Protein AF-A0A8H7REJ9-F1 (afdb_monomer_lite)

Foldseek 3Di:
DDQPLVVLCVLLVPPDDDPDPVVNLVSCVVCVVVLLVRLVVLLVVLVVDQALVSLCVVPVSLLVSLLSLLQRLNQLVDVSSLVSSLSSLCSNLVPDLPDDDDDDPPDPPSPSVVSSLVSPLNNVVSPVPDDCLVVLLVVLVVLVVVCVVCLPPDALVNLQVVLVSLVVVLVRPSSLVVNLSSLCSLLVPDDLPPDPCPVDQSHDPVSLVQCPDDDPDPRGNVVSVLVHDLVSVLSVCSSDVVSLVVVLVVVLCVQVVDLDDDDLVVLLVVCLPPSVLVSLLVPLVSLLVSLLVLLVCCVVVVAPSSLSVSLSSCVSNVHPLLVQLVVQVVPDDLVADVLVSSVVSLVCQLPVDDDPVCSVSSLSSSLSSLSSPLLSLLSLLLVLQVQLADPPDDCDPSNLSSLLSNLCNLDSDPDPVSVVSSVVSVCCSNVPSPVPPCVVVVVVVSVPHDLSNNLSNVLSNVCVPPPDDSVVSSVVSSCVSSDPPPDD

pLDDT: mean 70.86, std 16.22, range [29.17, 95.06]

Radius of gyration: 34.3 Å; chains: 1; bounding box: 78×42×104 Å

Organism: NCBI:txid64648

Structure (mmCIF, N/CA/C/O backbone):
data_AF-A0A8H7REJ9-F1
#
_entry.id   AF-A0A8H7REJ9-F1
#
loop_
_atom_site.group_PDB
_atom_site.id
_atom_site.type_symbol
_atom_site.label_atom_id
_atom_site.label_alt_id
_atom_site.label_comp_id
_atom_site.label_asym_id
_atom_site.label_entity_id
_atom_site.label_seq_id
_atom_site.pdbx_PDB_ins_code
_atom_site.Cartn_x
_atom_site.Cartn_y
_atom_site.Cartn_z
_atom_site.occupancy
_atom_site.B_iso_or_equiv
_atom_site.auth_seq_id
_atom_site.auth_comp_id
_atom_site.auth_asym_id
_atom_site.auth_atom_id
_atom_site.pdbx_PDB_model_num
ATOM 1 N N . MET A 1 1 ? -25.704 -3.191 58.726 1.00 50.47 1 MET A N 1
ATOM 2 C CA . MET A 1 1 ? -26.995 -2.745 58.157 1.00 50.47 1 MET A CA 1
ATOM 3 C C . MET A 1 1 ? -27.497 -3.887 57.279 1.00 50.47 1 MET A C 1
ATOM 5 O O . MET A 1 1 ? -26.659 -4.518 56.654 1.00 50.47 1 MET A O 1
ATOM 9 N N . PHE A 1 2 ? -28.778 -4.270 57.315 1.00 66.88 2 PHE A N 1
ATOM 10 C CA . PHE A 1 2 ? -29.255 -5.445 56.562 1.00 66.88 2 PHE A CA 1
ATOM 11 C C . PHE A 1 2 ? -29.736 -5.016 55.170 1.00 66.88 2 PHE A C 1
ATOM 13 O O . PHE A 1 2 ? -30.741 -4.318 55.063 1.00 66.88 2 PHE A O 1
ATOM 20 N N . LEU A 1 3 ? -29.017 -5.425 54.120 1.00 80.00 3 LEU A N 1
ATOM 21 C CA . LEU A 1 3 ? -29.457 -5.256 52.732 1.00 80.00 3 LEU A CA 1
ATOM 22 C C . LEU A 1 3 ? -30.718 -6.105 52.493 1.00 80.00 3 LEU A C 1
ATOM 24 O O . LEU A 1 3 ? -30.745 -7.294 52.814 1.00 80.00 3 LEU A O 1
ATOM 28 N N . GLN A 1 4 ? -31.766 -5.492 51.941 1.00 85.00 4 GLN A N 1
ATOM 29 C CA . GLN A 1 4 ? -33.064 -6.130 51.679 1.00 85.00 4 GLN A CA 1
ATOM 30 C C . GLN A 1 4 ? -33.037 -6.932 50.365 1.00 85.00 4 GLN A C 1
ATOM 32 O O . GLN A 1 4 ? -33.650 -6.552 49.370 1.00 85.00 4 GLN A O 1
ATOM 37 N N . TRP A 1 5 ? -32.274 -8.028 50.353 1.00 84.50 5 TRP A N 1
ATOM 38 C CA . TRP A 1 5 ? -32.040 -8.858 49.163 1.00 84.50 5 TRP A CA 1
ATOM 39 C C . TRP A 1 5 ? -33.323 -9.426 48.550 1.00 84.50 5 TRP A C 1
ATOM 41 O O . TRP A 1 5 ? -33.479 -9.362 47.334 1.00 84.50 5 TRP A O 1
ATOM 51 N N . ASP A 1 6 ? -34.247 -9.906 49.384 1.00 83.31 6 ASP A N 1
ATOM 52 C CA . ASP A 1 6 ? -35.500 -10.533 48.939 1.00 83.31 6 ASP A CA 1
ATOM 53 C C . ASP A 1 6 ? -36.391 -9.539 48.177 1.00 83.31 6 ASP A C 1
ATOM 55 O O . ASP A 1 6 ? -36.975 -9.872 47.149 1.00 83.31 6 ASP A O 1
ATOM 59 N N . GLN A 1 7 ? -36.426 -8.283 48.635 1.00 83.00 7 GLN A N 1
ATOM 60 C CA . GLN A 1 7 ? -37.173 -7.211 47.978 1.00 83.00 7 GLN A CA 1
ATOM 61 C C . GLN A 1 7 ? -36.552 -6.847 46.622 1.00 83.00 7 GLN A C 1
ATOM 63 O O . GLN A 1 7 ? -37.274 -6.609 45.655 1.00 83.00 7 GLN A O 1
ATOM 68 N N . LEU A 1 8 ? -35.215 -6.833 46.516 1.00 84.12 8 LEU A N 1
ATOM 69 C CA . LEU A 1 8 ? -34.548 -6.632 45.229 1.00 84.12 8 LEU A CA 1
ATOM 70 C C . LEU A 1 8 ? -34.832 -7.796 44.268 1.00 84.12 8 LEU A C 1
ATOM 72 O O . LEU A 1 8 ? -35.087 -7.557 43.089 1.00 84.12 8 LEU A O 1
ATOM 76 N N . GLU A 1 9 ? -34.782 -9.039 44.746 1.00 84.06 9 GLU A N 1
ATOM 77 C CA . GLU A 1 9 ? -35.074 -10.216 43.926 1.00 84.06 9 GLU A CA 1
ATOM 78 C C . GLU A 1 9 ? -36.504 -10.172 43.376 1.00 84.06 9 GLU A C 1
ATOM 80 O O . GLU A 1 9 ? -36.688 -10.326 42.169 1.00 84.06 9 GLU A O 1
ATOM 85 N N . GLU A 1 10 ? -37.490 -9.847 44.217 1.00 82.56 10 GLU A N 1
ATOM 86 C CA . GLU A 1 10 ? -38.897 -9.699 43.825 1.00 82.56 10 GLU A CA 1
ATOM 87 C C . GLU A 1 10 ? -39.094 -8.621 42.745 1.00 82.56 10 GLU A C 1
ATOM 89 O O . GLU A 1 10 ? -39.810 -8.835 41.765 1.00 82.56 10 GLU A O 1
ATOM 94 N N . ILE A 1 11 ? -38.400 -7.483 42.863 1.00 82.00 11 ILE A N 1
ATOM 95 C CA . ILE A 1 11 ? -38.447 -6.411 41.856 1.00 82.00 11 ILE A CA 1
ATOM 96 C C . ILE A 1 11 ? -37.805 -6.851 40.527 1.00 82.00 11 ILE A C 1
ATOM 98 O O . ILE A 1 11 ? -38.247 -6.423 39.457 1.00 82.00 11 ILE A O 1
ATOM 102 N N . LEU A 1 12 ? -36.768 -7.695 40.578 1.00 78.56 12 LEU A N 1
ATOM 103 C CA . LEU A 1 12 ? -35.987 -8.138 39.417 1.00 78.56 12 LEU A CA 1
ATOM 104 C C . LEU A 1 12 ? -36.498 -9.435 38.758 1.00 78.56 12 LEU A C 1
ATOM 106 O O . LEU A 1 12 ? -36.021 -9.770 37.665 1.00 78.56 12 LEU A O 1
ATOM 110 N N . GLU A 1 13 ? -37.428 -10.178 39.372 1.00 75.38 13 GLU A N 1
ATOM 111 C CA . GLU A 1 13 ? -37.973 -11.439 38.845 1.00 75.38 13 GLU A CA 1
ATOM 112 C C . GLU A 1 13 ? -38.765 -11.225 37.533 1.00 75.38 13 GLU A C 1
ATOM 114 O O . GLU A 1 13 ? -39.987 -11.127 37.468 1.00 75.38 13 GLU A O 1
ATOM 119 N N . PHE A 1 14 ? -38.031 -11.235 36.422 1.00 56.75 14 PHE A N 1
ATOM 120 C CA . PHE A 1 14 ? -38.526 -10.986 35.067 1.00 56.75 14 PHE A CA 1
ATOM 121 C C . PHE A 1 14 ? -39.396 -12.120 34.477 1.00 56.75 14 PHE A C 1
ATOM 123 O O . PHE A 1 14 ? -40.090 -11.910 33.484 1.00 56.75 14 PHE A O 1
ATOM 130 N N . ARG A 1 15 ? -39.341 -13.350 35.019 1.00 53.34 15 ARG A N 1
ATOM 131 C CA . ARG A 1 15 ? -39.817 -14.558 34.300 1.00 53.34 15 ARG A CA 1
ATOM 132 C C . ARG A 1 15 ? -41.037 -15.278 34.866 1.00 53.34 15 ARG A C 1
ATOM 134 O O . ARG A 1 15 ? -41.556 -16.138 34.159 1.00 53.34 15 ARG A O 1
ATOM 141 N N . LYS A 1 16 ? -41.498 -14.992 36.087 1.00 47.56 16 LYS A N 1
ATOM 142 C CA . LYS A 1 16 ? -42.556 -15.819 36.698 1.00 47.56 16 LYS A CA 1
ATOM 143 C C . LYS A 1 16 ? -43.979 -15.276 36.552 1.00 47.56 16 LYS A C 1
ATOM 145 O O . LYS A 1 16 ? -44.879 -16.104 36.447 1.00 47.56 16 LYS A O 1
ATOM 150 N N . HIS A 1 17 ? -44.214 -13.956 36.481 1.00 46.91 17 HIS A N 1
ATOM 151 C CA . HIS A 1 17 ? -45.586 -13.459 36.715 1.00 46.91 17 HIS A CA 1
ATOM 152 C C . HIS A 1 17 ? -46.176 -12.363 35.813 1.00 46.91 17 HIS A C 1
ATOM 154 O O . HIS A 1 17 ? -47.367 -12.094 35.957 1.00 46.91 17 HIS A O 1
ATOM 160 N N . HIS A 1 18 ? -45.476 -11.786 34.828 1.00 50.56 18 HIS A N 1
ATOM 161 C CA . HIS A 1 18 ? -46.069 -10.678 34.058 1.00 50.56 18 HIS A CA 1
ATOM 162 C C . HIS A 1 18 ? -45.839 -10.784 32.545 1.00 50.56 18 HIS A C 1
ATOM 164 O O . HIS A 1 18 ? -44.763 -10.474 32.051 1.00 50.56 18 HIS A O 1
ATOM 170 N N . ASN A 1 19 ? -46.891 -11.148 31.801 1.00 54.06 19 ASN A N 1
ATOM 171 C CA . ASN A 1 19 ? -46.967 -11.002 30.336 1.00 54.06 19 ASN A CA 1
ATOM 172 C C . ASN A 1 19 ? -47.171 -9.535 29.889 1.00 54.06 19 ASN A C 1
ATOM 174 O O . ASN A 1 19 ? -47.271 -9.269 28.692 1.00 54.06 19 ASN A O 1
ATOM 178 N N . ASP A 1 20 ? -47.243 -8.586 30.829 1.00 65.31 20 ASP A N 1
ATOM 179 C CA . ASP A 1 20 ? -47.502 -7.172 30.561 1.00 65.31 20 ASP A CA 1
ATOM 180 C C . ASP A 1 20 ? -46.250 -6.310 30.799 1.00 65.31 20 ASP A C 1
ATOM 182 O O . ASP A 1 20 ? -45.787 -6.128 31.927 1.00 65.31 20 ASP A O 1
ATOM 186 N N . LYS A 1 21 ? -45.720 -5.751 29.706 1.00 63.28 21 LYS A N 1
ATOM 187 C CA . LYS A 1 21 ? -44.551 -4.860 29.687 1.00 63.28 21 LYS A CA 1
ATOM 188 C C . LYS A 1 21 ? -44.785 -3.553 30.459 1.00 63.28 21 LYS A C 1
ATOM 190 O O . LYS A 1 21 ? -43.834 -2.997 31.005 1.00 63.28 21 LYS A O 1
ATOM 195 N N . HIS A 1 22 ? -46.024 -3.058 30.523 1.00 62.38 22 HIS A N 1
ATOM 196 C CA . HIS A 1 22 ? -46.348 -1.812 31.225 1.00 62.38 22 HIS A CA 1
ATOM 197 C C . HIS A 1 22 ? -46.353 -1.995 32.742 1.00 62.38 22 HIS A C 1
ATOM 199 O O . HIS A 1 22 ? -45.842 -1.139 33.462 1.00 62.38 22 HIS A O 1
ATOM 205 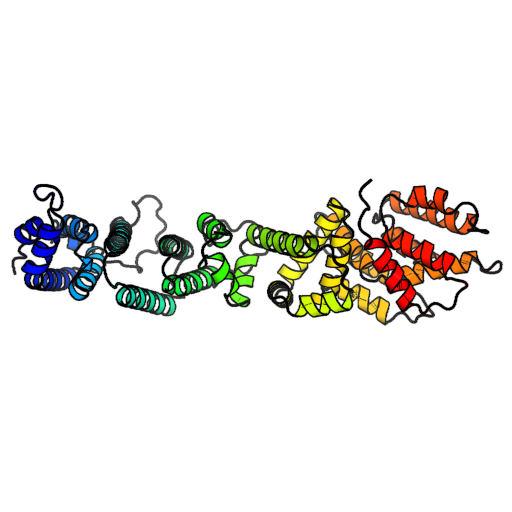N N . ALA A 1 23 ? -46.854 -3.132 33.228 1.00 65.69 23 ALA A N 1
ATOM 206 C CA . ALA A 1 23 ? -46.797 -3.479 34.645 1.00 65.69 23 ALA A CA 1
ATOM 207 C C . ALA A 1 23 ? -45.344 -3.595 35.146 1.00 65.69 23 ALA A C 1
ATOM 209 O O . ALA A 1 23 ? -45.033 -3.138 36.241 1.00 65.69 23 ALA A O 1
ATOM 210 N N . GLN A 1 24 ? -44.437 -4.125 34.319 1.00 67.38 24 GLN A N 1
ATOM 211 C CA . GLN A 1 24 ? -43.015 -4.269 34.656 1.00 67.38 24 GLN A CA 1
ATOM 212 C C . GLN A 1 24 ? -42.278 -2.927 34.732 1.00 67.38 24 GLN A C 1
ATOM 214 O O . GLN A 1 24 ? -41.516 -2.692 35.669 1.00 67.38 24 GLN 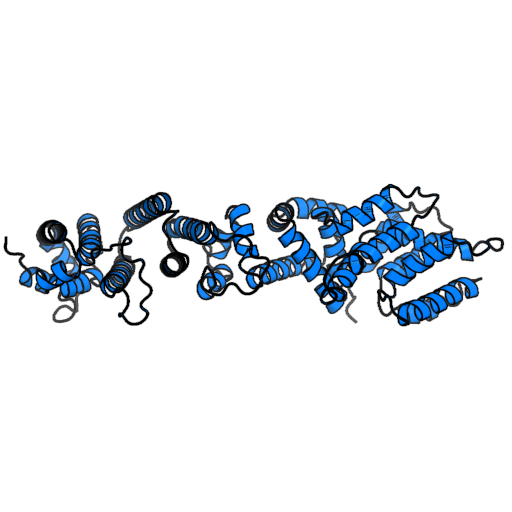A O 1
ATOM 219 N N . LEU A 1 25 ? -42.516 -2.026 33.773 1.00 68.88 25 LEU A N 1
ATOM 220 C CA . LEU A 1 25 ? -41.967 -0.671 33.838 1.00 68.88 25 LEU A CA 1
ATOM 221 C C . LEU A 1 25 ? -42.515 0.079 35.060 1.00 68.88 25 LEU A C 1
ATOM 223 O O . LEU A 1 25 ? -41.743 0.704 35.782 1.00 68.88 25 LEU A O 1
ATOM 227 N N . ASN A 1 26 ? -43.820 -0.035 35.329 1.00 72.25 26 ASN A N 1
ATOM 228 C CA . ASN A 1 26 ? -44.441 0.572 36.505 1.00 72.25 26 ASN A CA 1
ATOM 229 C C . ASN A 1 26 ? -43.852 0.027 37.810 1.00 72.25 26 ASN A C 1
ATOM 231 O O . ASN A 1 26 ? -43.632 0.812 38.725 1.00 72.25 26 ASN A O 1
ATOM 235 N N . ASN A 1 27 ? -43.528 -1.267 37.882 1.00 79.19 27 ASN A N 1
ATOM 236 C CA . ASN A 1 27 ? -42.881 -1.858 39.053 1.00 79.19 27 ASN A CA 1
ATOM 237 C C . ASN A 1 27 ? -41.490 -1.249 39.313 1.00 79.19 27 ASN A C 1
ATOM 239 O O . ASN A 1 27 ? -41.174 -0.889 40.443 1.00 79.19 27 ASN A O 1
ATOM 243 N N . ILE A 1 28 ? -40.675 -1.060 38.268 1.00 80.50 28 ILE A N 1
ATOM 244 C CA . ILE A 1 28 ? -39.361 -0.402 38.399 1.00 80.50 28 ILE A CA 1
ATOM 245 C C . ILE A 1 28 ? -39.508 1.070 38.795 1.00 80.50 28 ILE A C 1
ATOM 247 O O . ILE A 1 28 ? -38.779 1.547 39.661 1.00 80.50 28 ILE A O 1
ATOM 251 N N . VAL A 1 29 ? -40.460 1.790 38.196 1.00 76.25 29 VAL A N 1
ATOM 252 C CA . VAL A 1 29 ? -40.701 3.210 38.499 1.00 76.25 29 VAL A CA 1
ATOM 253 C C . VAL A 1 29 ? -41.215 3.402 39.929 1.00 76.25 29 VAL A C 1
ATOM 255 O O . VAL A 1 29 ? -40.775 4.322 40.610 1.00 76.25 29 VAL A O 1
ATOM 258 N N . GLN A 1 30 ? -42.103 2.530 40.412 1.00 82.12 30 GLN A N 1
ATOM 259 C CA . GLN A 1 30 ? -42.633 2.590 41.780 1.00 82.12 30 GLN A CA 1
ATOM 260 C C . GLN A 1 30 ? -41.580 2.261 42.844 1.00 82.12 30 GLN A C 1
ATOM 262 O O . GLN A 1 30 ? -41.699 2.723 43.974 1.00 82.12 30 GLN A O 1
ATOM 267 N N . ASN A 1 31 ? -40.542 1.504 42.482 1.00 85.00 31 ASN A N 1
ATOM 268 C CA . ASN A 1 31 ? -39.466 1.106 43.388 1.00 85.00 31 ASN A CA 1
ATOM 269 C C . ASN A 1 31 ? -38.153 1.869 43.142 1.00 85.00 31 ASN A C 1
ATOM 271 O O . ASN A 1 31 ? -37.095 1.428 43.590 1.00 85.00 31 ASN A O 1
ATOM 275 N N . ILE A 1 32 ? -38.191 3.005 42.439 1.00 81.75 32 ILE A N 1
ATOM 276 C CA . ILE A 1 32 ? -36.983 3.735 42.033 1.00 81.75 32 ILE A CA 1
ATOM 277 C C . ILE A 1 32 ? -36.140 4.187 43.239 1.00 81.75 32 ILE A C 1
ATOM 279 O O . ILE A 1 32 ? -34.936 3.939 43.262 1.00 81.75 32 ILE A O 1
ATOM 283 N N . ASP A 1 33 ? -36.784 4.733 44.275 1.00 83.62 33 ASP A N 1
ATOM 284 C CA . ASP A 1 33 ? -36.121 5.221 45.492 1.00 83.62 33 ASP A CA 1
ATOM 285 C C . ASP A 1 33 ? -35.487 4.069 46.283 1.00 83.62 33 ASP A C 1
ATOM 287 O O . ASP A 1 33 ? -34.383 4.188 46.820 1.00 83.62 33 ASP A O 1
ATOM 291 N N . PHE A 1 34 ? -36.172 2.920 46.315 1.00 89.06 34 PHE A N 1
ATOM 292 C CA . PHE A 1 34 ? -35.644 1.703 46.921 1.00 89.06 34 PHE A CA 1
ATOM 293 C C . PHE A 1 34 ? -34.409 1.209 46.165 1.00 89.06 34 PHE A C 1
ATOM 295 O O . PHE A 1 34 ? -33.380 0.962 46.788 1.00 89.06 34 PHE A O 1
ATOM 302 N N . LEU A 1 35 ? -34.482 1.096 44.834 1.00 84.69 35 LEU A N 1
ATOM 303 C CA . LEU A 1 35 ? -33.367 0.631 44.006 1.00 84.69 35 LEU A CA 1
ATOM 304 C C . LEU A 1 35 ? -32.147 1.547 44.155 1.00 84.69 35 LEU A C 1
ATOM 306 O O . LEU A 1 35 ? -31.028 1.063 44.311 1.00 84.69 35 LEU A O 1
ATOM 310 N N . GLU A 1 36 ? -32.349 2.863 44.150 1.00 84.00 36 GLU A N 1
ATOM 311 C CA . GLU A 1 36 ? -31.275 3.841 44.315 1.00 84.00 36 GLU A CA 1
ATOM 312 C C . GLU A 1 36 ? -30.618 3.738 45.701 1.00 84.00 36 GLU A C 1
ATOM 314 O O . GLU A 1 36 ? -29.389 3.655 45.801 1.00 84.00 36 GLU A O 1
ATOM 319 N N . SER A 1 37 ? -31.423 3.649 46.767 1.00 85.62 37 SER A N 1
ATOM 320 C CA . SER A 1 37 ? -30.934 3.444 48.136 1.00 85.62 37 SER A CA 1
ATOM 321 C C . SER A 1 37 ? -30.182 2.118 48.280 1.00 85.62 37 SER A C 1
ATOM 323 O O . SER A 1 37 ? -29.079 2.080 48.830 1.00 85.62 37 SER A O 1
ATOM 325 N N . PHE A 1 38 ? -30.734 1.044 47.713 1.00 90.69 38 PHE A N 1
ATOM 326 C CA . PHE A 1 38 ? -30.161 -0.292 47.764 1.00 90.69 38 PHE A CA 1
ATOM 327 C C . PHE A 1 38 ? -28.806 -0.357 47.055 1.00 90.69 38 PHE A C 1
ATOM 329 O O . PHE A 1 38 ? -27.833 -0.814 47.649 1.00 90.69 38 PHE A O 1
ATOM 336 N N . PHE A 1 39 ? -28.702 0.115 45.804 1.00 85.00 39 PHE A N 1
ATOM 337 C CA . PHE A 1 39 ? -27.427 0.085 45.079 1.00 85.00 39 PHE A CA 1
ATOM 338 C C . PHE A 1 39 ? -26.393 1.042 45.673 1.00 85.00 39 PHE A C 1
ATOM 340 O O . PHE A 1 39 ? -25.202 0.759 45.598 1.00 85.00 39 PHE A O 1
ATOM 347 N N . THR A 1 40 ? -26.818 2.145 46.292 1.00 86.38 40 THR A N 1
ATOM 348 C CA . THR A 1 40 ? -25.899 3.038 47.011 1.00 86.38 40 THR A CA 1
ATOM 349 C C . THR A 1 40 ? -25.299 2.337 48.229 1.00 86.38 40 THR A C 1
ATOM 351 O O . THR A 1 40 ? -24.078 2.294 48.362 1.00 86.38 40 THR A O 1
ATOM 354 N N . GLN A 1 41 ? -26.133 1.710 49.063 1.00 87.50 41 GLN A N 1
ATOM 355 C CA . GLN A 1 41 ? -25.669 0.942 50.223 1.00 87.50 41 GLN A CA 1
ATOM 356 C C . GLN A 1 41 ? -24.815 -0.256 49.802 1.00 87.50 41 GLN A C 1
ATOM 358 O O . GLN A 1 41 ? -23.753 -0.490 50.371 1.00 87.50 41 GLN A O 1
ATOM 363 N N . LEU A 1 42 ? -25.236 -0.986 48.762 1.00 87.69 42 LEU A N 1
ATOM 364 C CA . LEU A 1 42 ? -24.455 -2.086 48.206 1.00 87.69 42 LEU A CA 1
ATOM 365 C C . LEU A 1 42 ? -23.077 -1.597 47.752 1.00 87.69 42 LEU A C 1
ATOM 367 O O . LEU A 1 42 ? -22.076 -2.231 48.056 1.00 87.69 42 LEU A O 1
ATOM 371 N N . LEU A 1 43 ? -23.002 -0.465 47.053 1.00 82.75 43 LEU A N 1
ATOM 372 C CA . LEU A 1 43 ? -21.735 0.090 46.588 1.00 82.75 43 LEU A CA 1
ATOM 373 C C . LEU A 1 43 ? -20.800 0.459 47.748 1.00 82.75 43 LEU A C 1
ATOM 375 O O . LEU A 1 43 ? -19.600 0.205 47.663 1.00 82.75 43 LEU A O 1
ATOM 379 N N . GLU A 1 44 ? -21.327 1.061 48.814 1.00 87.38 44 GLU A N 1
ATOM 380 C CA . GLU A 1 44 ? -20.555 1.386 50.019 1.00 87.38 44 GLU A CA 1
ATOM 381 C C . GLU A 1 44 ? -20.010 0.124 50.692 1.00 87.38 44 GLU A C 1
ATOM 383 O O . GLU A 1 44 ? -18.815 0.040 50.965 1.00 87.38 44 GLU A O 1
ATOM 388 N N . GLU A 1 45 ? -20.850 -0.894 50.861 1.00 85.44 45 GLU A N 1
ATOM 389 C CA . GLU A 1 45 ? -20.470 -2.177 51.456 1.00 85.44 45 GLU A CA 1
ATOM 390 C C . GLU A 1 45 ? -19.454 -2.952 50.599 1.00 85.44 45 GLU A C 1
ATOM 392 O O . GLU A 1 45 ? -18.503 -3.546 51.114 1.00 85.44 45 GLU A O 1
ATOM 397 N N . LEU A 1 46 ? -19.592 -2.904 49.270 1.00 81.81 46 LEU A N 1
ATOM 398 C CA . LEU A 1 46 ? -18.625 -3.506 48.354 1.00 81.81 46 LEU A CA 1
ATOM 399 C C . LEU A 1 46 ? -17.275 -2.795 48.412 1.00 81.81 46 LEU A C 1
ATOM 401 O O . LEU A 1 46 ? -16.243 -3.462 48.355 1.00 81.81 46 LEU A O 1
ATOM 405 N N . LYS A 1 47 ? -17.241 -1.468 48.578 1.00 80.62 47 LYS A N 1
ATOM 406 C CA . LYS A 1 47 ? -15.991 -0.703 48.739 1.00 80.62 47 LYS A CA 1
ATOM 407 C C . LYS A 1 47 ? -15.216 -1.066 50.006 1.00 80.62 47 LYS A C 1
ATOM 409 O O . LYS A 1 47 ? -13.998 -0.934 50.000 1.00 80.62 47 LYS A O 1
ATOM 414 N N . LEU A 1 48 ? -15.889 -1.548 51.053 1.00 81.75 48 LEU A N 1
ATOM 415 C CA . LEU A 1 48 ? -15.239 -2.011 52.287 1.00 81.75 48 LEU A CA 1
ATOM 416 C C . LEU A 1 48 ? -14.473 -3.331 52.110 1.00 81.75 48 LEU A C 1
ATOM 418 O O . LEU A 1 48 ? -13.648 -3.676 52.953 1.00 81.75 48 LEU A O 1
ATOM 422 N N . CYS A 1 49 ? -14.742 -4.076 51.037 1.00 80.62 49 CYS A N 1
ATOM 423 C CA . CYS A 1 49 ? -14.042 -5.315 50.717 1.00 80.62 49 CYS A CA 1
ATOM 424 C C . CYS A 1 49 ? -12.819 -5.028 49.835 1.00 80.62 49 CYS A C 1
ATOM 426 O O . CYS A 1 49 ? -12.872 -4.180 48.940 1.00 80.62 49 CYS A O 1
ATOM 428 N N . SER A 1 50 ? -11.724 -5.754 50.055 1.00 72.62 50 SER A N 1
ATOM 429 C CA . SER A 1 50 ? -10.454 -5.526 49.352 1.00 72.62 50 SER A CA 1
ATOM 430 C C . SER A 1 50 ? -10.302 -6.402 48.106 1.00 72.62 50 SER A C 1
ATOM 432 O O . SER A 1 50 ? -9.695 -5.972 47.128 1.00 72.62 50 SER A O 1
ATOM 434 N N . THR A 1 51 ? -10.867 -7.614 48.108 1.00 71.69 51 THR A N 1
ATOM 435 C CA . THR A 1 51 ? -10.732 -8.587 47.007 1.00 71.69 51 THR A CA 1
ATOM 436 C C . THR A 1 51 ? -12.083 -9.108 46.515 1.00 71.69 51 THR A C 1
ATOM 438 O O . THR A 1 51 ? -13.090 -9.042 47.223 1.00 71.69 51 THR A O 1
ATOM 441 N N . SER A 1 52 ? -12.115 -9.628 45.280 1.00 69.81 52 SER A N 1
ATOM 442 C CA . SER A 1 52 ? -13.336 -10.204 44.696 1.00 69.81 52 SER A CA 1
ATOM 443 C C . SER A 1 52 ? -13.806 -11.443 45.465 1.00 69.81 52 SER A C 1
ATOM 445 O O . SER A 1 52 ? -15.009 -11.619 45.647 1.00 69.81 52 SER A O 1
ATOM 447 N N . ASP A 1 53 ? -12.886 -12.269 45.964 1.00 72.00 53 ASP A N 1
ATOM 448 C CA . ASP A 1 53 ? -13.243 -13.442 46.769 1.00 72.00 53 ASP A CA 1
ATOM 449 C C . ASP A 1 53 ? -13.884 -13.016 48.100 1.00 72.00 53 ASP A C 1
ATOM 451 O O . ASP A 1 53 ? -14.930 -13.535 48.477 1.00 72.00 53 ASP A O 1
ATOM 455 N N . GLU A 1 54 ? -13.362 -11.963 48.742 1.00 79.75 54 GLU A N 1
ATOM 456 C CA . GLU A 1 54 ? -13.955 -11.403 49.962 1.00 79.75 54 GLU A CA 1
ATOM 457 C C . GLU A 1 54 ? -15.371 -10.854 49.714 1.00 79.75 54 GLU A C 1
ATOM 459 O O . GLU A 1 54 ? -16.267 -11.048 50.540 1.00 79.75 54 GLU A O 1
ATOM 464 N N . THR A 1 55 ? -15.608 -10.205 48.566 1.00 81.50 55 THR A N 1
ATOM 465 C CA . THR A 1 55 ? -16.963 -9.765 48.196 1.00 81.50 55 THR A CA 1
ATOM 466 C C . THR A 1 55 ? -17.908 -10.932 47.924 1.00 81.50 55 THR A C 1
ATOM 468 O O . THR A 1 55 ? -19.086 -10.839 48.266 1.00 81.50 55 THR A O 1
ATOM 471 N N . MET A 1 56 ? -17.424 -12.029 47.331 1.00 80.31 56 MET A N 1
ATOM 472 C CA . MET A 1 56 ? -18.240 -13.214 47.051 1.00 80.31 56 MET A CA 1
ATOM 473 C C . MET A 1 56 ? -18.616 -13.954 48.337 1.00 80.31 56 MET A C 1
ATOM 475 O O . MET A 1 56 ? -19.761 -14.384 48.464 1.00 80.31 56 MET A O 1
ATOM 479 N N . ASP A 1 57 ? -17.695 -14.037 49.296 1.00 80.31 57 ASP A N 1
ATOM 480 C CA . ASP A 1 57 ? -17.925 -14.693 50.584 1.00 80.31 57 ASP A CA 1
ATOM 481 C C . ASP A 1 57 ? -18.850 -13.874 51.495 1.00 80.31 57 ASP A C 1
ATOM 483 O O . ASP A 1 57 ? -19.762 -14.426 52.115 1.00 80.31 57 ASP A O 1
ATOM 487 N N . LYS A 1 58 ? -18.656 -12.548 51.569 1.00 83.69 58 LYS A N 1
ATOM 488 C CA . LYS A 1 58 ? -19.507 -11.664 52.388 1.00 83.69 58 LYS A CA 1
ATOM 489 C C . LYS A 1 58 ? -20.878 -11.415 51.764 1.00 83.69 58 LYS A C 1
ATOM 491 O O . LYS A 1 58 ? -21.867 -11.312 52.488 1.00 83.69 58 LYS A O 1
ATOM 496 N N . TYR A 1 59 ? -20.943 -11.317 50.437 1.00 85.50 59 TYR A N 1
ATOM 497 C CA . TYR A 1 59 ? -22.155 -10.974 49.693 1.00 85.50 59 TYR A CA 1
ATOM 498 C C . TYR A 1 59 ? -22.426 -11.979 48.558 1.00 85.50 59 TYR A C 1
ATOM 500 O O . TYR A 1 59 ? -22.403 -11.614 47.374 1.00 85.50 59 TYR A O 1
ATOM 508 N N . PRO A 1 60 ? -22.751 -13.245 48.885 1.00 81.44 60 PRO A N 1
ATOM 509 C CA . PRO A 1 60 ? -22.965 -14.293 47.882 1.00 81.44 60 PRO A CA 1
ATOM 510 C C . PRO A 1 60 ? -24.174 -14.013 46.976 1.00 81.44 60 PRO A C 1
ATOM 512 O O . PRO A 1 60 ? -24.169 -14.368 45.798 1.00 81.44 60 PRO A O 1
ATOM 515 N N . ASN A 1 61 ? -25.186 -13.307 47.492 1.00 81.81 61 ASN A N 1
ATOM 516 C CA . ASN A 1 61 ? -26.409 -12.972 46.754 1.00 81.81 61 ASN A CA 1
ATOM 517 C C . ASN A 1 61 ? -26.217 -11.819 45.752 1.00 81.81 61 ASN A C 1
ATOM 519 O O . ASN A 1 61 ? -26.999 -11.684 44.808 1.00 81.81 61 ASN A O 1
ATOM 523 N N . ALA A 1 62 ? -25.162 -11.010 45.902 1.00 83.56 62 ALA A N 1
ATOM 524 C CA . ALA A 1 62 ? -24.924 -9.860 45.034 1.00 83.56 62 ALA A CA 1
ATOM 525 C C . ALA A 1 62 ? -24.627 -10.280 43.588 1.00 83.56 62 ALA A C 1
ATOM 527 O O . ALA A 1 62 ? -25.171 -9.691 42.661 1.00 83.56 62 ALA A O 1
ATOM 528 N N . GLY A 1 63 ? -23.831 -11.328 43.362 1.00 80.44 63 GLY A N 1
ATOM 529 C CA . GLY A 1 63 ? -23.503 -11.804 42.013 1.00 80.44 63 GLY A CA 1
ATOM 530 C C . GLY A 1 63 ? -24.738 -12.222 41.191 1.00 80.44 63 GLY A C 1
ATOM 531 O O . GLY A 1 63 ? -24.954 -11.705 40.087 1.00 80.44 63 GLY A O 1
ATOM 532 N N . PRO A 1 64 ? -25.588 -13.137 41.687 1.00 82.56 64 PRO A N 1
ATOM 533 C CA . PRO A 1 64 ? -26.833 -13.505 41.013 1.00 82.56 64 PRO A CA 1
ATOM 534 C C . PRO A 1 64 ? -27.749 -12.303 40.734 1.00 82.56 64 PRO A C 1
ATOM 536 O O . PRO A 1 64 ? -28.221 -12.145 39.605 1.00 82.56 64 PRO A O 1
ATOM 539 N N . LEU A 1 65 ? -27.929 -11.406 41.708 1.00 84.25 65 LEU A N 1
ATOM 540 C CA . LEU A 1 65 ? -28.845 -10.266 41.591 1.00 84.25 65 LEU A CA 1
ATOM 541 C C . LEU A 1 65 ? -28.312 -9.151 40.687 1.00 84.25 65 LEU A C 1
ATOM 543 O O . LEU A 1 65 ? -29.054 -8.628 39.860 1.00 84.25 65 LEU A O 1
ATOM 547 N N . LEU A 1 66 ? -27.014 -8.847 40.736 1.00 82.50 66 LEU A N 1
ATOM 548 C CA . LEU A 1 66 ? -26.363 -7.946 39.781 1.00 82.50 66 LEU A CA 1
ATOM 549 C C . LEU A 1 66 ? -26.415 -8.517 38.359 1.00 82.50 66 LEU A C 1
ATOM 551 O O . LEU A 1 66 ? -26.578 -7.769 37.394 1.00 82.50 66 LEU A O 1
ATOM 555 N N . THR A 1 67 ? -26.340 -9.847 38.212 1.00 80.31 67 THR A N 1
ATOM 556 C CA . THR A 1 67 ? -26.558 -10.496 36.914 1.00 80.31 67 THR A CA 1
ATOM 557 C C . THR A 1 67 ? -27.990 -10.273 36.432 1.00 80.31 67 THR A C 1
ATOM 559 O O . THR A 1 67 ? -28.164 -9.858 35.287 1.00 80.31 67 THR A O 1
ATOM 562 N N . LEU A 1 68 ? -28.997 -10.489 37.282 1.00 79.62 68 LEU A N 1
ATOM 563 C CA . LEU A 1 68 ? -30.406 -10.258 36.943 1.00 79.62 68 LEU A CA 1
ATOM 564 C C . LEU A 1 68 ? -30.664 -8.793 36.570 1.00 79.62 68 LEU A C 1
ATOM 566 O O . LEU A 1 68 ? -31.168 -8.530 35.477 1.00 79.62 68 LEU A O 1
ATOM 570 N N . ALA A 1 69 ? -30.205 -7.851 37.397 1.00 80.00 69 ALA A N 1
ATOM 571 C CA . ALA A 1 69 ? -30.310 -6.413 37.158 1.00 80.00 69 ALA A CA 1
ATOM 572 C C . ALA A 1 69 ? -29.648 -5.992 35.838 1.00 80.00 69 ALA A C 1
ATOM 574 O O . ALA A 1 69 ? -30.245 -5.263 35.049 1.00 80.00 69 ALA A O 1
ATOM 575 N N . SER A 1 70 ? -28.455 -6.521 35.538 1.00 69.44 70 SER A N 1
ATOM 576 C CA . SER A 1 70 ? -27.746 -6.247 34.279 1.00 69.44 70 SER A CA 1
ATOM 577 C C . SER A 1 70 ? -28.460 -6.787 33.035 1.00 69.44 70 SER A C 1
ATOM 579 O O . SER A 1 70 ? -28.161 -6.383 31.919 1.00 69.44 70 SER A O 1
ATOM 581 N N . THR A 1 71 ? -29.399 -7.718 33.202 1.00 71.75 71 THR A N 1
ATOM 582 C CA . THR A 1 71 ? -30.194 -8.281 32.100 1.00 71.75 71 THR A CA 1
ATOM 583 C C . THR A 1 71 ? -31.618 -7.743 32.047 1.00 71.75 71 THR A C 1
ATOM 585 O O . THR A 1 71 ? -32.369 -8.113 31.146 1.00 71.75 71 THR A O 1
ATOM 588 N N . HIS A 1 72 ? -31.999 -6.880 32.989 1.00 74.00 72 HIS A N 1
ATOM 589 C CA . HIS A 1 72 ? -33.360 -6.385 33.104 1.00 74.00 72 HIS A CA 1
ATOM 590 C C . HIS A 1 72 ? -33.588 -5.191 32.152 1.00 74.00 72 HIS A C 1
ATOM 592 O O . HIS A 1 72 ? -32.877 -4.186 32.251 1.00 74.00 72 HIS A O 1
ATOM 598 N N . PRO A 1 73 ? -34.586 -5.250 31.246 1.00 65.00 73 PRO A N 1
ATOM 599 C CA . PRO A 1 73 ? -34.754 -4.280 30.152 1.00 65.00 73 PRO A CA 1
ATOM 600 C C . PRO A 1 73 ? -35.032 -2.845 30.615 1.00 65.00 73 PRO A C 1
ATOM 602 O O . PRO A 1 73 ? -34.730 -1.893 29.902 1.00 65.00 73 PRO A O 1
ATOM 605 N N . TYR A 1 74 ? -35.585 -2.676 31.817 1.00 71.50 74 TYR A N 1
ATOM 606 C CA . TYR A 1 74 ? -36.005 -1.371 32.338 1.00 71.50 74 TYR A CA 1
ATOM 607 C C . TYR A 1 74 ? -35.061 -0.790 33.400 1.00 71.50 74 TYR A C 1
ATOM 609 O O . TYR A 1 74 ? -35.273 0.330 33.849 1.00 71.50 74 TYR A O 1
ATOM 617 N N . MET A 1 75 ? -33.990 -1.498 33.782 1.00 71.50 75 MET A N 1
ATOM 618 C CA . MET A 1 75 ? -33.035 -0.992 34.786 1.00 71.50 75 MET A CA 1
ATOM 619 C C . MET A 1 75 ? -32.225 0.213 34.288 1.00 71.50 75 MET A C 1
ATOM 621 O O . MET A 1 75 ? -31.754 1.021 35.081 1.00 71.50 75 MET A O 1
ATOM 625 N N . GLY A 1 76 ? -32.105 0.365 32.967 1.00 61.00 76 GLY A N 1
ATOM 626 C CA . GLY A 1 76 ? -31.511 1.545 32.337 1.00 61.00 76 GLY A CA 1
ATOM 627 C C . GLY A 1 76 ? -32.430 2.770 32.275 1.00 61.00 76 GLY A C 1
ATOM 628 O O . GLY A 1 76 ? -31.993 3.803 31.784 1.00 61.00 76 GLY A O 1
ATOM 629 N N . PHE A 1 77 ? -33.684 2.678 32.743 1.00 62.81 77 PHE A N 1
ATOM 630 C CA . PHE A 1 77 ? -34.654 3.777 32.659 1.00 62.81 77 PHE A CA 1
ATOM 631 C C . PHE A 1 77 ? -34.252 4.992 33.512 1.00 62.81 77 PHE A C 1
ATOM 633 O O . PHE A 1 77 ? -34.490 6.129 33.112 1.00 62.81 77 PHE A O 1
ATOM 640 N N . SER A 1 78 ? -33.612 4.762 34.664 1.00 64.38 78 SER A N 1
ATOM 641 C CA . SER A 1 78 ? -33.051 5.821 35.509 1.00 64.38 78 SER A CA 1
ATOM 642 C C . SER A 1 78 ? -31.534 5.921 35.312 1.00 64.38 78 SER A C 1
ATOM 644 O O . SER A 1 78 ? -30.822 4.954 35.607 1.00 64.38 78 SER A O 1
ATOM 646 N N . PRO A 1 79 ? -30.998 7.081 34.883 1.00 58.69 79 PRO A N 1
ATOM 647 C CA . PRO A 1 79 ? -29.555 7.285 34.741 1.00 58.69 79 PRO A CA 1
ATOM 648 C C . PRO A 1 79 ? -28.780 7.080 36.047 1.00 58.69 79 PRO A C 1
ATOM 650 O O . PRO A 1 79 ? -27.625 6.644 36.023 1.00 58.69 79 PRO A O 1
ATOM 653 N N . VAL A 1 80 ? -29.410 7.381 37.187 1.00 65.38 80 VAL A N 1
ATOM 654 C CA . VAL A 1 80 ? -28.771 7.261 38.500 1.00 65.38 80 VAL A CA 1
ATOM 655 C C . VAL A 1 80 ? -28.627 5.794 38.893 1.00 65.38 80 VAL A C 1
ATOM 657 O O . VAL A 1 80 ? -27.522 5.349 39.198 1.00 65.38 80 VAL A O 1
ATOM 660 N N . ILE A 1 81 ? -29.697 5.006 38.748 1.00 71.75 81 ILE A N 1
ATOM 661 C CA . ILE A 1 81 ? -29.671 3.554 38.986 1.00 71.75 81 ILE A CA 1
ATOM 662 C C . ILE A 1 81 ? -28.696 2.864 38.031 1.00 71.75 81 ILE A C 1
ATOM 664 O O . ILE A 1 81 ? -27.915 2.020 38.460 1.00 71.75 81 ILE A O 1
ATOM 668 N N . ALA A 1 82 ? -28.685 3.246 36.751 1.00 60.09 82 ALA A N 1
ATOM 669 C CA . ALA A 1 82 ? -27.755 2.692 35.771 1.00 60.09 82 ALA A CA 1
ATOM 670 C C . ALA A 1 82 ? -26.288 2.923 36.175 1.00 60.09 82 ALA A C 1
ATOM 672 O O . ALA A 1 82 ? -25.472 2.004 36.113 1.00 60.09 82 ALA A O 1
ATOM 673 N N . THR A 1 83 ? -25.963 4.134 36.634 1.00 60.00 83 THR A N 1
ATOM 674 C CA . THR A 1 83 ? -24.615 4.485 37.103 1.00 60.00 83 THR A CA 1
ATOM 675 C C . THR A 1 83 ? -24.239 3.694 38.355 1.00 60.00 83 THR A C 1
ATOM 677 O O . THR A 1 83 ? -23.146 3.133 38.432 1.00 60.00 83 THR A O 1
ATOM 680 N N . LEU A 1 84 ? -25.151 3.602 39.324 1.00 69.12 84 LEU A N 1
ATOM 681 C CA . LEU A 1 84 ? -24.940 2.842 40.553 1.00 69.12 84 LEU A CA 1
ATOM 682 C C . LEU A 1 84 ? -24.761 1.343 40.281 1.00 69.12 84 LEU A C 1
ATOM 684 O O . LEU A 1 84 ? -23.849 0.735 40.836 1.00 69.12 84 LEU A O 1
ATOM 688 N N . LEU A 1 85 ? -25.555 0.761 39.380 1.00 73.56 85 LEU A N 1
ATOM 689 C CA . LEU A 1 85 ? -25.448 -0.643 38.984 1.00 73.56 85 LEU A CA 1
ATOM 690 C C . LEU A 1 85 ? -24.106 -0.945 38.306 1.00 73.56 85 LEU A C 1
ATOM 692 O O . LEU A 1 85 ? -23.473 -1.952 38.622 1.00 73.56 85 LEU A O 1
ATOM 696 N N . ILE A 1 86 ? -23.648 -0.071 37.404 1.00 61.28 86 ILE A N 1
ATOM 697 C CA . ILE A 1 86 ? -22.329 -0.195 36.766 1.00 61.28 86 ILE A CA 1
ATOM 698 C C . ILE A 1 86 ? -21.224 -0.156 37.825 1.00 61.28 86 ILE A C 1
ATOM 700 O O . ILE A 1 86 ? -20.350 -1.021 37.828 1.00 61.28 86 ILE A O 1
ATOM 704 N N . ASN A 1 87 ? -21.287 0.797 38.756 1.00 66.94 87 ASN A N 1
ATOM 705 C CA . ASN A 1 87 ? -20.303 0.908 39.831 1.00 66.94 87 ASN A CA 1
ATOM 706 C C . ASN A 1 87 ? -20.324 -0.320 40.751 1.00 66.94 87 ASN A C 1
ATOM 708 O O . ASN A 1 87 ? -19.264 -0.818 41.114 1.00 66.94 87 ASN A O 1
ATOM 712 N N . CYS A 1 88 ? -21.504 -0.860 41.067 1.00 75.56 88 CYS A N 1
ATOM 713 C CA . CYS A 1 88 ? -21.628 -2.098 41.834 1.00 75.56 88 CYS A CA 1
ATOM 714 C C . CYS A 1 88 ? -21.027 -3.294 41.088 1.00 75.56 88 CYS A C 1
ATOM 716 O O . CYS A 1 88 ? -20.345 -4.102 41.704 1.00 75.56 88 CYS A O 1
ATOM 718 N N . LEU A 1 89 ? -21.237 -3.415 39.771 1.00 71.19 89 LEU A N 1
ATOM 719 C CA . LEU A 1 89 ? -20.641 -4.482 38.958 1.00 71.19 89 LEU A CA 1
ATOM 720 C C . LEU A 1 89 ? -19.109 -4.409 38.960 1.00 71.19 89 LEU A C 1
ATOM 722 O O . LEU A 1 89 ? -18.449 -5.434 39.133 1.00 71.19 89 LEU A O 1
ATOM 726 N N . LEU A 1 90 ? -18.551 -3.207 38.793 1.00 64.94 90 LEU A N 1
ATOM 727 C CA . LEU A 1 90 ? -17.107 -2.971 38.812 1.00 64.94 90 LEU A CA 1
ATOM 728 C C . LEU A 1 90 ? -16.510 -3.295 40.187 1.00 64.94 90 LEU A C 1
ATOM 730 O O . LEU A 1 90 ? -15.573 -4.091 40.267 1.00 64.94 90 LEU A O 1
ATOM 734 N N . GLU A 1 91 ? -17.094 -2.746 41.254 1.00 75.31 91 GLU A N 1
ATOM 735 C CA . GLU A 1 91 ? -16.639 -2.954 42.632 1.00 75.31 91 GLU A CA 1
ATOM 736 C C . GLU A 1 91 ? -16.829 -4.395 43.106 1.00 75.31 91 GLU A C 1
ATOM 738 O O . GLU A 1 91 ? -15.951 -4.919 43.778 1.00 75.31 91 GLU A O 1
ATOM 743 N N . TYR A 1 92 ? -17.909 -5.081 42.720 1.00 77.19 92 TYR A N 1
ATOM 744 C CA . TYR A 1 92 ? -18.114 -6.495 43.062 1.00 77.19 92 TYR A CA 1
ATOM 745 C C . TYR A 1 92 ? -17.049 -7.394 42.431 1.00 77.19 92 TYR A C 1
ATOM 747 O O . TYR A 1 92 ? -16.572 -8.342 43.039 1.00 77.19 92 TYR A O 1
ATOM 755 N N . SER A 1 93 ? -16.642 -7.087 41.200 1.00 67.19 93 SER A N 1
ATOM 756 C CA . SER A 1 93 ? -15.578 -7.841 40.534 1.00 67.19 93 SER A CA 1
ATOM 757 C C . SER A 1 93 ? -14.167 -7.442 40.959 1.00 67.19 93 SER A C 1
ATOM 759 O O . SER A 1 93 ? -13.224 -8.059 40.466 1.00 67.19 93 SER A O 1
ATOM 761 N N . LYS A 1 94 ? -14.030 -6.410 41.815 1.00 68.56 94 LYS A N 1
ATOM 762 C CA . LYS A 1 94 ? -12.764 -5.799 42.253 1.00 68.56 94 LYS A CA 1
ATOM 763 C C . LYS A 1 94 ? -11.716 -5.841 41.155 1.00 68.56 94 LYS A C 1
ATOM 765 O O . LYS A 1 94 ? -10.683 -6.483 41.320 1.00 68.56 94 LYS A O 1
ATOM 770 N N . ILE A 1 95 ? -12.035 -5.229 40.008 1.00 53.69 95 ILE A N 1
ATOM 771 C CA . ILE A 1 95 ? -11.185 -5.297 38.817 1.00 53.69 95 ILE A CA 1
ATOM 772 C C . ILE A 1 95 ? -9.812 -4.728 39.169 1.00 53.69 95 ILE A C 1
ATOM 774 O O . ILE A 1 95 ? -9.598 -3.518 39.133 1.00 53.69 95 ILE A O 1
ATOM 778 N N . ASN A 1 96 ? -8.889 -5.620 39.509 1.00 45.50 96 ASN A N 1
ATOM 779 C CA . ASN A 1 96 ? -7.524 -5.282 39.821 1.00 45.50 96 ASN A CA 1
ATOM 780 C C . ASN A 1 96 ? -6.714 -5.521 38.551 1.00 45.50 96 ASN A C 1
ATOM 782 O O . ASN A 1 96 ? -6.549 -6.654 38.105 1.00 45.50 96 ASN A O 1
ATOM 786 N N . PHE A 1 97 ? -6.257 -4.446 37.913 1.00 42.22 97 PHE A N 1
ATOM 787 C CA . PHE A 1 97 ? -5.373 -4.571 36.755 1.00 42.22 97 PHE A CA 1
ATOM 788 C C . PHE A 1 97 ? -3.905 -4.802 37.168 1.00 42.22 97 PHE A C 1
ATOM 790 O O . PHE A 1 97 ? -3.074 -4.982 36.276 1.00 42.22 97 PHE A O 1
ATOM 797 N N . GLU A 1 98 ? -3.604 -4.828 38.476 1.00 36.62 98 GLU A N 1
ATOM 798 C CA . GLU A 1 98 ? -2.249 -4.715 39.039 1.00 36.62 98 GLU A CA 1
ATOM 799 C C . GLU A 1 98 ? -1.561 -6.036 39.468 1.00 36.62 98 GLU A C 1
ATOM 801 O O . GLU A 1 98 ? -0.364 -6.006 39.729 1.00 36.62 98 GLU A O 1
ATOM 806 N N . SER A 1 99 ? -2.224 -7.200 39.483 1.00 31.75 99 SER A N 1
ATOM 807 C CA . SER A 1 99 ? -1.622 -8.490 39.912 1.00 31.75 99 SER A CA 1
ATOM 808 C C . SER A 1 99 ? -1.852 -9.584 38.850 1.00 31.75 99 SER A C 1
ATOM 810 O O . SER A 1 99 ? -2.983 -9.756 38.413 1.00 31.75 99 SER A O 1
ATOM 812 N N . ASP A 1 100 ? -0.901 -10.369 38.339 1.00 36.03 100 ASP A N 1
ATOM 813 C CA . ASP A 1 100 ? 0.446 -10.670 38.813 1.00 36.03 100 ASP A CA 1
ATOM 814 C C . ASP A 1 100 ? 1.404 -11.042 37.674 1.00 36.03 100 ASP A C 1
ATOM 816 O O . ASP A 1 100 ? 1.037 -11.584 36.629 1.00 36.03 100 ASP A O 1
ATOM 820 N N . ALA A 1 101 ? 2.671 -10.760 37.955 1.00 31.91 101 ALA A N 1
ATOM 821 C CA . ALA A 1 101 ? 3.860 -10.997 37.158 1.00 31.91 101 ALA A CA 1
ATOM 822 C C . ALA A 1 101 ? 4.441 -12.420 37.323 1.00 31.91 101 ALA A C 1
ATOM 824 O O . ALA A 1 101 ? 5.660 -12.589 37.301 1.00 31.91 101 ALA A O 1
ATOM 825 N N . SER A 1 102 ? 3.614 -13.458 37.468 1.00 31.86 102 SER A N 1
ATOM 826 C CA . SER A 1 102 ? 4.092 -14.846 37.530 1.00 31.86 102 SER A CA 1
ATOM 827 C C . SER A 1 102 ? 3.464 -15.715 36.441 1.00 31.86 102 SER A C 1
ATOM 829 O O . SER A 1 102 ? 2.266 -15.983 36.390 1.00 31.86 102 SER A O 1
ATOM 831 N N . LEU A 1 103 ? 4.335 -16.147 35.531 1.00 34.34 103 LEU A N 1
ATOM 832 C CA . LEU A 1 103 ? 4.106 -17.206 34.561 1.00 34.34 103 LEU A CA 1
ATOM 833 C C . LEU A 1 103 ? 3.845 -18.531 35.294 1.00 34.34 103 LEU A C 1
ATOM 835 O O . LEU A 1 103 ? 4.783 -19.277 35.533 1.00 34.34 103 LEU A O 1
ATOM 839 N N . ASP A 1 104 ? 2.587 -18.844 35.594 1.00 29.17 104 ASP A N 1
ATOM 840 C CA . ASP A 1 104 ? 2.157 -20.226 35.827 1.00 29.17 104 ASP A CA 1
ATOM 841 C C . ASP A 1 104 ? 0.868 -20.510 35.045 1.00 29.17 104 ASP A C 1
ATOM 843 O O . ASP A 1 104 ? -0.208 -19.962 35.283 1.00 29.17 104 ASP A O 1
ATOM 847 N N . THR A 1 105 ? 0.995 -21.376 34.042 1.00 32.44 105 THR A N 1
ATOM 848 C CA . THR A 1 105 ? 0.003 -21.671 32.995 1.00 32.44 105 THR A CA 1
ATOM 849 C C . THR A 1 105 ? -1.117 -22.625 33.437 1.00 32.44 105 THR A C 1
ATOM 851 O O . THR A 1 105 ? -1.786 -23.223 32.595 1.00 32.44 105 THR A O 1
ATOM 854 N N . THR A 1 106 ? -1.388 -22.756 34.738 1.00 30.36 106 THR A N 1
ATOM 855 C CA . THR A 1 106 ? -2.332 -23.766 35.261 1.00 30.36 106 THR A CA 1
ATOM 856 C C . THR A 1 106 ? -3.434 -23.248 36.193 1.00 30.36 106 THR A C 1
ATOM 858 O O . THR A 1 106 ? -4.240 -24.054 36.656 1.00 30.36 106 THR A O 1
ATOM 861 N N . ALA A 1 107 ? -3.574 -21.936 36.419 1.00 31.27 107 ALA A N 1
ATOM 862 C CA . ALA A 1 107 ? -4.713 -21.378 37.165 1.00 31.27 107 ALA A CA 1
ATOM 863 C C . ALA A 1 107 ? -5.814 -20.829 36.223 1.00 31.27 107 ALA A C 1
ATOM 865 O O . ALA A 1 107 ? -5.511 -20.174 35.220 1.00 31.27 107 ALA A O 1
ATOM 866 N N . PRO A 1 108 ? -7.113 -21.072 36.491 1.00 36.03 108 PRO A N 1
ATOM 867 C CA . PRO A 1 108 ? -8.193 -20.639 35.613 1.00 36.03 108 PRO A CA 1
ATOM 868 C C . PRO A 1 108 ? -8.403 -19.117 35.703 1.00 36.03 108 PRO A C 1
ATOM 870 O O . PRO A 1 108 ? -9.137 -18.647 36.565 1.00 36.03 108 PRO A O 1
ATOM 873 N N . LYS A 1 109 ? -7.767 -18.388 34.775 1.00 44.69 109 LYS A N 1
ATOM 874 C CA . LYS A 1 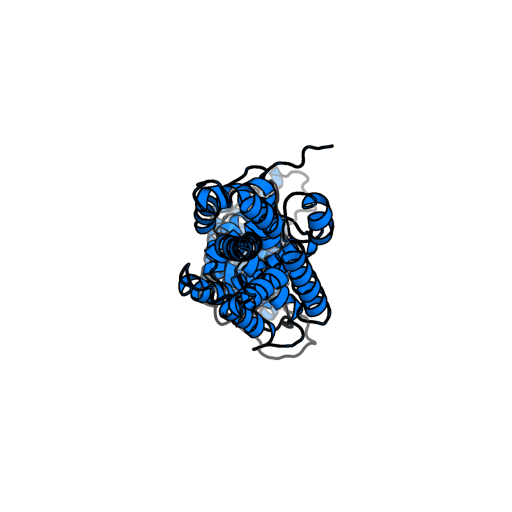109 ? -8.092 -17.050 34.225 1.00 44.69 109 LYS A CA 1
ATOM 875 C C . LYS A 1 109 ? -9.243 -16.297 34.927 1.00 44.69 109 LYS A C 1
ATOM 877 O O . LYS A 1 109 ? -10.390 -16.711 34.775 1.00 44.69 109 LYS A O 1
ATOM 882 N N . ASP A 1 110 ? -8.941 -15.158 35.564 1.00 55.84 110 ASP A N 1
ATOM 883 C CA . ASP A 1 110 ? -9.816 -14.065 36.057 1.00 55.84 110 ASP A CA 1
ATOM 884 C C . ASP A 1 110 ? -11.331 -14.193 35.785 1.00 55.84 110 ASP A C 1
ATOM 886 O O . ASP A 1 110 ? -11.932 -13.439 35.003 1.00 55.84 110 ASP A O 1
ATOM 890 N N . LYS A 1 111 ? -11.984 -15.147 36.456 1.00 56.81 111 LYS A N 1
ATOM 891 C CA . LYS A 1 111 ? -13.438 -15.360 36.376 1.00 56.81 111 LYS A CA 1
ATOM 892 C C . LYS A 1 111 ? -14.252 -14.103 36.747 1.00 56.81 111 LYS A C 1
ATOM 894 O O . LYS A 1 111 ? -15.232 -13.847 36.038 1.00 56.81 111 LYS A O 1
ATOM 899 N N . PRO A 1 112 ? -13.865 -13.286 37.751 1.00 56.75 112 PRO A N 1
ATOM 900 C CA . PRO A 1 112 ? -14.606 -12.074 38.124 1.00 56.75 112 PRO A CA 1
ATOM 901 C C . PRO A 1 112 ? -14.601 -10.989 37.040 1.00 56.75 112 PRO A C 1
ATOM 903 O O . PRO A 1 112 ? -15.645 -10.418 36.715 1.00 56.75 112 PRO A O 1
ATOM 906 N N . THR A 1 113 ? -13.454 -10.763 36.395 1.00 52.56 113 THR A N 1
ATOM 907 C CA . THR A 1 113 ? -13.297 -9.767 35.322 1.00 52.56 113 THR A CA 1
ATOM 908 C C . THR A 1 113 ? -14.116 -10.141 34.087 1.00 52.56 113 THR A C 1
ATOM 910 O O . THR A 1 113 ? -14.822 -9.311 33.510 1.00 52.56 113 THR A O 1
ATOM 913 N N . VAL A 1 114 ? -14.071 -11.416 33.679 1.00 50.00 114 VAL A N 1
ATOM 914 C CA . VAL A 1 114 ? -14.891 -11.926 32.565 1.00 50.00 114 VAL A CA 1
ATOM 915 C C . VAL A 1 114 ? -16.378 -11.829 32.895 1.00 50.00 114 VAL A C 1
ATOM 917 O O . VAL A 1 114 ? -17.180 -11.450 32.038 1.00 50.00 114 VAL A O 1
ATOM 920 N N . TRP A 1 115 ? -16.752 -12.147 34.135 1.00 65.69 115 TRP A N 1
ATOM 921 C CA . TRP A 1 115 ? -18.122 -12.029 34.603 1.00 65.69 115 TRP A CA 1
ATOM 922 C C . TRP A 1 115 ? -18.624 -10.583 34.478 1.00 65.69 115 TRP A C 1
ATOM 924 O O . TRP A 1 115 ? -19.634 -10.374 33.803 1.00 65.69 115 TRP A O 1
ATOM 934 N N . CYS A 1 116 ? -17.885 -9.598 34.996 1.00 56.81 116 CYS A N 1
ATOM 935 C CA . CYS A 1 116 ? -18.268 -8.183 34.975 1.00 56.81 116 CYS A CA 1
ATOM 936 C C . CYS A 1 116 ? -18.458 -7.642 33.551 1.00 56.81 116 CYS A C 1
ATOM 938 O O . CYS A 1 116 ? -19.518 -7.102 33.223 1.00 56.81 116 CYS A O 1
ATOM 940 N N . ILE A 1 117 ? -17.495 -7.893 32.657 1.00 49.34 117 ILE A N 1
ATOM 941 C CA . ILE A 1 117 ? -17.552 -7.439 31.257 1.00 49.34 117 ILE A CA 1
ATOM 942 C C . ILE A 1 117 ? -18.796 -7.983 30.540 1.00 49.34 117 ILE A C 1
ATOM 944 O O . ILE A 1 117 ? -19.489 -7.243 29.840 1.00 49.34 117 ILE A O 1
ATOM 948 N N . ILE A 1 118 ? -19.121 -9.269 30.724 1.00 52.88 118 ILE A N 1
ATOM 949 C CA . ILE A 1 118 ? -20.306 -9.880 30.101 1.00 52.88 118 ILE A CA 1
ATOM 950 C C . ILE A 1 118 ? -21.599 -9.207 30.588 1.00 52.88 118 ILE A C 1
ATOM 952 O O . ILE A 1 118 ? -22.540 -9.065 29.805 1.00 52.88 118 ILE A O 1
ATOM 956 N N . ARG A 1 119 ? -21.670 -8.799 31.861 1.00 63.62 119 ARG A N 1
ATOM 957 C CA . ARG A 1 119 ? -22.879 -8.203 32.453 1.00 63.62 119 ARG A CA 1
ATOM 958 C C . ARG A 1 119 ? -23.026 -6.738 32.061 1.00 63.62 119 ARG A C 1
ATOM 960 O O . ARG A 1 119 ? -24.109 -6.353 31.637 1.00 63.62 119 ARG A O 1
ATOM 967 N N . LEU A 1 120 ? -21.938 -5.967 32.054 1.00 55.09 120 LEU A N 1
ATOM 968 C CA . LEU A 1 120 ? -21.932 -4.609 31.498 1.00 55.09 120 LEU A CA 1
ATOM 969 C C . LEU A 1 120 ? -22.373 -4.607 30.027 1.00 55.09 120 LEU A C 1
ATOM 971 O O . LEU A 1 120 ? -23.227 -3.812 29.644 1.00 55.09 120 LEU A O 1
ATOM 975 N N . ARG A 1 121 ? -21.880 -5.559 29.219 1.00 53.34 121 ARG A N 1
ATOM 976 C CA . ARG A 1 121 ? -22.318 -5.731 27.824 1.00 53.34 121 ARG A CA 1
ATOM 977 C C . ARG A 1 121 ? -23.824 -5.972 27.723 1.00 53.34 121 ARG A C 1
ATOM 979 O O . ARG A 1 121 ? -24.494 -5.313 26.936 1.00 53.34 121 ARG A O 1
ATOM 986 N N . ARG A 1 122 ? -24.359 -6.914 28.506 1.00 59.12 122 ARG A N 1
ATOM 987 C CA . ARG A 1 122 ? -25.797 -7.235 28.506 1.00 59.12 122 ARG A CA 1
ATOM 988 C C . ARG A 1 122 ? -26.645 -6.042 28.941 1.00 59.12 122 ARG A C 1
ATOM 990 O O . ARG A 1 122 ? -27.670 -5.787 28.319 1.00 59.12 122 ARG A O 1
ATOM 997 N N . PHE A 1 123 ? -26.178 -5.286 29.930 1.00 60.03 123 PHE A N 1
ATOM 998 C CA . PHE A 1 123 ? -26.870 -4.102 30.423 1.00 60.03 123 PHE A CA 1
ATOM 999 C C . PHE A 1 123 ? -26.952 -3.003 29.366 1.00 60.03 123 PHE A C 1
ATOM 1001 O O . PHE A 1 123 ? -28.024 -2.447 29.130 1.00 60.03 123 PHE A O 1
ATOM 1008 N N . ILE A 1 124 ? -25.851 -2.751 28.655 1.00 53.81 124 ILE A N 1
ATOM 1009 C CA . ILE A 1 124 ? -25.805 -1.781 27.554 1.00 53.81 124 ILE A CA 1
ATOM 1010 C C . ILE A 1 124 ? -26.736 -2.208 26.408 1.00 53.81 124 ILE A C 1
ATOM 1012 O O . ILE A 1 124 ? -27.490 -1.392 25.890 1.00 53.81 124 ILE A O 1
ATOM 1016 N N . SER A 1 125 ? -26.745 -3.493 26.039 1.00 53.09 125 SER A N 1
ATOM 1017 C CA . SER A 1 125 ? -27.614 -3.993 24.963 1.00 53.09 125 SER A CA 1
ATOM 1018 C C . SER A 1 125 ? -29.110 -3.940 25.308 1.00 53.09 125 SER A C 1
ATOM 1020 O O . SER A 1 125 ? -29.928 -3.766 24.411 1.00 53.09 125 SER A O 1
ATOM 1022 N N . MET A 1 126 ? -29.481 -4.084 26.584 1.00 55.53 126 MET A N 1
ATOM 1023 C CA . MET A 1 126 ? -30.885 -4.105 27.026 1.00 55.53 126 MET A CA 1
ATOM 1024 C C . MET A 1 126 ? -31.459 -2.713 27.335 1.00 55.53 126 MET A C 1
ATOM 1026 O O . MET A 1 126 ? -32.672 -2.532 27.279 1.00 55.53 126 MET A O 1
ATOM 1030 N N . SER A 1 127 ? -30.608 -1.724 27.625 1.00 49.00 127 SER A N 1
ATOM 1031 C CA . SER A 1 127 ? -31.000 -0.355 28.012 1.00 49.00 127 SER A CA 1
ATOM 1032 C C . SER A 1 127 ? -31.274 0.591 26.834 1.00 49.00 127 SER A C 1
ATOM 1034 O O . SER A 1 127 ? -31.623 1.750 27.044 1.00 49.00 127 SER A O 1
ATOM 1036 N N . TYR A 1 128 ? -31.210 0.096 25.594 1.00 45.16 128 TYR A N 1
ATOM 1037 C CA . TYR A 1 128 ? -31.405 0.849 24.343 1.00 45.16 128 TYR A CA 1
ATOM 1038 C C . TYR A 1 128 ? -32.809 1.470 24.147 1.00 45.16 128 TYR A C 1
ATOM 1040 O O . TYR A 1 128 ? -33.100 2.019 23.086 1.00 45.16 128 TYR A O 1
ATOM 1048 N N . ILE A 1 129 ? -33.695 1.380 25.144 1.00 47.84 129 ILE A N 1
ATOM 1049 C CA . ILE A 1 129 ? -35.092 1.819 25.053 1.00 47.84 129 ILE A CA 1
ATOM 1050 C C . ILE A 1 129 ? -35.281 3.302 25.425 1.00 47.84 129 ILE A C 1
ATOM 1052 O O . ILE A 1 129 ? -36.302 3.848 25.032 1.00 47.84 129 ILE A O 1
ATOM 1056 N N . ASN A 1 130 ? -34.338 4.006 26.076 1.00 41.94 130 ASN A N 1
ATOM 1057 C CA . ASN A 1 130 ? -34.426 5.475 26.203 1.00 41.94 130 ASN A CA 1
ATOM 1058 C C . ASN A 1 130 ? -33.076 6.184 26.460 1.00 41.94 130 ASN A C 1
ATOM 1060 O O . ASN A 1 130 ? -32.335 5.838 27.371 1.00 41.94 130 ASN A O 1
ATOM 1064 N N . ASP A 1 131 ? -32.813 7.212 25.645 1.00 45.47 131 ASP A N 1
ATOM 1065 C CA . ASP A 1 131 ? -31.876 8.346 25.794 1.00 45.47 131 ASP A CA 1
ATOM 1066 C C . ASP A 1 131 ? -30.502 8.117 26.485 1.00 45.47 131 ASP A C 1
ATOM 1068 O O . ASP A 1 131 ? -30.042 8.884 27.334 1.00 45.47 131 ASP A O 1
ATOM 1072 N N . THR A 1 132 ? -29.778 7.078 26.057 1.00 48.25 132 THR A N 1
ATOM 1073 C CA . THR A 1 132 ? -28.478 6.617 26.597 1.00 48.25 132 THR A CA 1
ATOM 1074 C C . THR A 1 132 ? -27.232 7.384 26.120 1.00 48.25 132 THR A C 1
ATOM 1076 O O . THR A 1 132 ? -26.120 7.110 26.582 1.00 48.25 132 THR A O 1
ATOM 1079 N N . LYS A 1 133 ? -27.363 8.395 25.247 1.00 45.38 133 LYS A N 1
ATOM 1080 C CA . LYS A 1 133 ? -26.208 9.101 24.639 1.00 45.38 133 LYS A CA 1
ATOM 1081 C C . LYS A 1 133 ? -25.281 9.780 25.655 1.00 45.38 133 LYS A C 1
ATOM 1083 O O . LYS A 1 133 ? -24.078 9.883 25.414 1.00 45.38 133 LYS A O 1
ATOM 1088 N N . LYS A 1 134 ? -25.810 10.256 26.791 1.00 45.91 134 LYS A N 1
ATOM 1089 C CA . LYS A 1 134 ? -24.990 10.859 27.862 1.00 45.91 134 LYS A CA 1
ATOM 1090 C C . LYS A 1 134 ? -24.157 9.809 28.603 1.00 45.91 134 LYS A C 1
ATOM 1092 O O . LYS A 1 134 ? -22.977 10.045 28.835 1.00 45.91 134 LYS A O 1
ATOM 1097 N N . THR A 1 135 ? -24.729 8.645 28.894 1.00 50.97 135 THR A N 1
ATOM 1098 C CA . THR A 1 135 ? -24.068 7.566 29.643 1.00 50.97 135 THR A CA 1
ATOM 1099 C C . THR A 1 135 ? -22.953 6.910 28.826 1.00 50.97 135 THR A C 1
ATOM 1101 O O . THR A 1 135 ? -21.844 6.742 29.330 1.00 50.97 135 THR A O 1
ATOM 1104 N N . THR A 1 136 ? -23.186 6.642 27.534 1.00 48.44 136 THR A N 1
ATOM 1105 C CA . THR A 1 136 ? -22.154 6.118 26.620 1.00 48.44 136 THR A CA 1
ATOM 1106 C C . THR A 1 136 ? -20.980 7.091 26.485 1.00 48.44 136 THR A C 1
ATOM 1108 O O . THR A 1 136 ? -19.826 6.675 26.567 1.00 48.44 136 THR A O 1
ATOM 1111 N N . ARG A 1 137 ? -21.245 8.404 26.376 1.00 52.09 137 ARG A N 1
ATOM 1112 C CA . ARG A 1 137 ? -20.198 9.444 26.360 1.00 52.09 137 ARG A CA 1
ATOM 1113 C C . ARG A 1 137 ? -19.362 9.457 27.630 1.00 52.09 137 ARG A C 1
ATOM 1115 O O . ARG A 1 137 ? -18.141 9.507 27.534 1.00 52.09 137 ARG A O 1
ATOM 1122 N N . THR A 1 138 ? -19.994 9.402 28.800 1.00 48.25 138 THR A N 1
ATOM 1123 C CA . THR A 1 138 ? -19.283 9.416 30.084 1.00 48.25 138 THR A CA 1
ATOM 1124 C C . THR A 1 138 ? -18.419 8.169 30.264 1.00 48.25 138 THR A C 1
ATOM 1126 O O . THR A 1 138 ? -17.263 8.294 30.658 1.00 48.25 138 THR A O 1
ATOM 1129 N N . ILE A 1 139 ? -18.921 6.985 29.901 1.00 50.38 139 ILE A N 1
ATOM 1130 C CA . ILE A 1 139 ? -18.158 5.728 29.968 1.00 50.38 139 ILE A CA 1
ATOM 1131 C C . ILE A 1 139 ? -16.979 5.756 28.988 1.00 50.38 139 ILE A C 1
ATOM 1133 O O . ILE A 1 139 ? -15.852 5.451 29.371 1.00 50.38 139 ILE A O 1
ATOM 1137 N N . VAL A 1 140 ? -17.199 6.191 27.743 1.00 53.16 140 VAL A N 1
ATOM 1138 C CA . VAL A 1 140 ? -16.125 6.349 26.749 1.00 53.16 140 VAL A CA 1
ATOM 1139 C C . VAL A 1 140 ? -15.068 7.340 27.240 1.00 53.16 140 VAL A C 1
ATOM 1141 O O . VAL A 1 140 ? -13.879 7.052 27.132 1.00 53.16 140 VAL A O 1
ATOM 1144 N N . GLN A 1 141 ? -15.466 8.473 27.824 1.00 54.12 141 GLN A N 1
ATOM 1145 C CA . GLN A 1 141 ? -14.542 9.467 28.383 1.00 54.12 141 GLN A CA 1
ATOM 1146 C C . GLN A 1 141 ? -13.750 8.921 29.577 1.00 54.12 141 GLN A C 1
ATOM 1148 O O . GLN A 1 141 ? -12.544 9.151 29.661 1.00 54.12 141 GLN A O 1
ATOM 1153 N N . GLN A 1 142 ? -14.390 8.162 30.468 1.00 49.62 142 GLN A N 1
ATOM 1154 C CA . GLN A 1 142 ? -13.722 7.524 31.601 1.00 49.62 142 GLN A CA 1
ATOM 1155 C C . GLN A 1 142 ? -12.706 6.479 31.131 1.00 49.62 142 GLN A C 1
ATOM 1157 O O . GLN A 1 142 ? -11.544 6.564 31.524 1.00 49.62 142 GLN A O 1
ATOM 1162 N N . ILE A 1 143 ? -13.087 5.572 30.225 1.00 51.03 143 ILE A N 1
ATOM 1163 C CA . ILE A 1 143 ? -12.168 4.571 29.658 1.00 51.03 143 ILE A CA 1
ATOM 1164 C C . ILE A 1 143 ? -11.018 5.266 28.918 1.00 51.03 143 ILE A C 1
ATOM 1166 O O . ILE A 1 143 ? -9.860 4.917 29.114 1.00 51.03 143 ILE A O 1
ATOM 1170 N N . THR A 1 144 ? -11.316 6.307 28.140 1.00 53.69 144 THR A N 1
ATOM 1171 C CA . THR A 1 144 ? -10.308 7.107 27.435 1.00 53.69 144 THR A CA 1
ATOM 1172 C C . THR A 1 144 ? -9.297 7.732 28.401 1.00 53.69 144 THR A C 1
ATOM 1174 O O . THR A 1 144 ? -8.092 7.610 28.196 1.00 53.69 144 THR A O 1
ATOM 1177 N N . SER A 1 145 ? -9.775 8.347 29.487 1.00 52.22 145 SER A N 1
ATOM 1178 C CA . SER A 1 145 ? -8.916 8.954 30.510 1.00 52.22 145 SER A CA 1
ATOM 1179 C C . SER A 1 145 ? -8.072 7.927 31.277 1.00 52.22 145 SER A C 1
ATOM 1181 O O . SER A 1 145 ? -6.973 8.241 31.732 1.00 52.22 145 SER A O 1
ATOM 1183 N N . LEU A 1 146 ? -8.568 6.692 31.411 1.00 49.31 146 LEU A N 1
ATOM 1184 C CA . LEU A 1 146 ? -7.867 5.584 32.058 1.00 49.31 146 LEU A CA 1
ATOM 1185 C C . LEU A 1 146 ? -6.796 4.971 31.147 1.00 49.31 146 LEU A C 1
ATOM 1187 O O . LEU A 1 146 ? -5.713 4.648 31.629 1.00 49.31 146 LEU A O 1
ATOM 1191 N N . LEU A 1 147 ? -7.055 4.866 29.840 1.00 53.84 147 LEU A N 1
ATOM 1192 C CA . LEU A 1 147 ? -6.051 4.464 28.850 1.00 53.84 147 LEU A CA 1
ATOM 1193 C C . LEU A 1 147 ? -4.894 5.468 28.786 1.00 53.84 147 LEU A C 1
ATOM 1195 O O . LEU A 1 147 ? -3.735 5.061 28.780 1.00 53.84 147 LEU A O 1
ATOM 1199 N N . ASP A 1 148 ? -5.197 6.770 28.819 1.00 55.41 148 ASP A N 1
ATOM 1200 C CA . ASP A 1 148 ? -4.173 7.823 28.815 1.00 55.41 148 ASP A CA 1
ATOM 1201 C C . ASP A 1 148 ? -3.272 7.748 30.066 1.00 55.41 148 ASP A C 1
ATOM 1203 O O . ASP A 1 148 ? -2.060 7.945 29.972 1.00 55.41 148 ASP A O 1
ATOM 1207 N N . LYS A 1 149 ? -3.842 7.410 31.233 1.00 50.00 149 LYS A N 1
ATOM 1208 C CA . LYS A 1 149 ? -3.099 7.249 32.497 1.00 50.00 149 LYS A CA 1
ATOM 1209 C C . LYS A 1 149 ? -2.263 5.966 32.555 1.00 50.00 149 LYS A C 1
ATOM 1211 O O . LYS A 1 149 ? -1.165 5.994 33.101 1.00 50.00 149 LYS A O 1
ATOM 1216 N N . ASN A 1 150 ? -2.750 4.873 31.964 1.00 46.72 150 ASN A N 1
ATOM 1217 C CA . ASN A 1 150 ? -2.139 3.539 32.057 1.00 46.72 150 ASN A CA 1
ATOM 1218 C C . ASN A 1 150 ? -1.404 3.100 30.777 1.00 46.72 150 ASN A C 1
ATOM 1220 O O . ASN A 1 150 ? -1.095 1.920 30.612 1.00 46.72 150 ASN A O 1
ATOM 1224 N N . ARG A 1 151 ? -1.084 4.039 29.875 1.00 51.75 151 ARG A N 1
ATOM 1225 C CA . ARG A 1 151 ? -0.478 3.778 28.554 1.00 51.75 151 ARG A CA 1
ATOM 1226 C C . ARG A 1 151 ? 0.769 2.883 28.591 1.00 51.75 151 ARG A C 1
ATOM 1228 O O . ARG A 1 151 ? 0.989 2.144 27.647 1.00 51.75 151 ARG A O 1
ATOM 1235 N N . LYS A 1 152 ? 1.559 2.930 29.670 1.00 49.56 152 LYS A N 1
ATOM 1236 C CA . LYS A 1 152 ? 2.804 2.150 29.843 1.00 49.56 152 LYS A CA 1
ATOM 1237 C C . LYS A 1 152 ? 2.609 0.747 30.445 1.00 49.56 152 LYS A C 1
ATOM 1239 O O . LYS A 1 152 ? 3.588 0.039 30.637 1.00 49.56 152 LYS A O 1
ATOM 1244 N N . GLN A 1 153 ? 1.387 0.378 30.832 1.00 45.72 153 GLN A N 1
ATOM 1245 C CA . GLN A 1 153 ? 1.096 -0.819 31.644 1.00 45.72 153 GLN A CA 1
ATOM 1246 C C . GLN A 1 153 ? 0.127 -1.803 30.961 1.00 45.72 153 GLN A C 1
ATOM 1248 O O . GLN A 1 153 ? -0.219 -2.842 31.526 1.00 45.72 153 GLN A O 1
ATOM 1253 N N . LEU A 1 154 ? -0.343 -1.493 29.750 1.00 48.41 154 LEU A N 1
ATOM 1254 C CA . LEU A 1 154 ? -1.320 -2.298 29.018 1.00 48.41 154 LEU A CA 1
ATOM 1255 C C . LEU A 1 154 ? -0.609 -3.269 28.066 1.00 48.41 154 LEU A C 1
ATOM 1257 O O . LEU A 1 154 ? 0.058 -2.841 27.135 1.00 48.41 154 LEU A O 1
ATOM 1261 N N . ASN A 1 155 ? -0.780 -4.580 28.266 1.00 55.00 155 ASN A N 1
ATOM 1262 C CA . ASN A 1 155 ? -0.231 -5.588 27.352 1.00 55.00 155 ASN A CA 1
ATOM 1263 C C . ASN A 1 155 ? -1.129 -5.804 26.110 1.00 55.00 155 ASN A C 1
ATOM 1265 O O . ASN A 1 155 ? -2.349 -5.615 26.161 1.00 55.00 155 ASN A O 1
ATOM 1269 N N . ALA A 1 156 ? -0.537 -6.253 24.997 1.00 53.84 156 ALA A N 1
ATOM 1270 C CA . ALA A 1 156 ? -1.220 -6.414 23.705 1.00 53.84 156 ALA A CA 1
ATOM 1271 C C . ALA A 1 156 ? -2.467 -7.326 23.761 1.00 53.84 156 ALA A C 1
ATOM 1273 O O . ALA A 1 156 ? -3.477 -7.049 23.113 1.00 53.84 156 ALA A O 1
ATOM 1274 N N . GLN A 1 157 ? -2.456 -8.373 24.596 1.00 54.97 157 GLN A N 1
ATOM 1275 C CA . GLN A 1 157 ? -3.598 -9.285 24.758 1.00 54.97 157 GLN A CA 1
ATOM 1276 C C . GLN A 1 157 ? -4.807 -8.616 25.434 1.00 54.97 157 GLN A C 1
ATOM 1278 O O . GLN A 1 157 ? -5.950 -8.823 25.013 1.00 54.97 157 GLN A O 1
ATOM 1283 N N . LYS A 1 158 ? -4.583 -7.790 26.467 1.00 55.88 158 LYS A N 1
ATOM 1284 C CA . LYS A 1 158 ? -5.650 -7.018 27.127 1.00 55.88 158 LYS A CA 1
ATOM 1285 C C . LYS A 1 158 ? -6.219 -5.965 26.176 1.00 55.88 158 LYS A C 1
ATOM 1287 O O . LYS A 1 158 ? -7.439 -5.827 26.093 1.00 55.88 158 LYS A O 1
ATOM 1292 N N . ILE A 1 159 ? -5.357 -5.289 25.416 1.00 58.03 159 ILE A N 1
ATOM 1293 C CA . ILE A 1 159 ? -5.770 -4.289 24.425 1.00 58.03 159 ILE A CA 1
ATOM 1294 C C . ILE A 1 159 ? -6.585 -4.937 23.298 1.00 58.03 159 ILE A C 1
ATOM 1296 O O . ILE A 1 159 ? -7.652 -4.431 22.964 1.00 58.03 159 ILE A O 1
ATOM 1300 N N . THR A 1 160 ? -6.174 -6.106 22.798 1.00 55.56 160 THR A N 1
ATOM 1301 C CA . THR A 1 160 ? -6.927 -6.868 21.786 1.00 55.56 160 THR A CA 1
ATOM 1302 C C . THR A 1 160 ? -8.321 -7.248 22.282 1.00 55.56 160 THR A C 1
ATOM 1304 O O . THR A 1 160 ? -9.317 -7.052 21.587 1.00 55.56 160 THR A O 1
ATOM 1307 N N . LYS A 1 161 ? -8.431 -7.751 23.518 1.00 58.34 161 LYS A N 1
ATOM 1308 C CA . LYS A 1 161 ? -9.727 -8.119 24.107 1.00 58.34 161 LYS A CA 1
ATOM 1309 C C . LYS A 1 161 ? -10.644 -6.903 24.274 1.00 58.34 161 LYS A C 1
ATOM 1311 O O . LYS A 1 161 ? -11.849 -7.009 24.037 1.00 58.34 161 LYS A O 1
ATOM 1316 N N . LEU A 1 162 ? -10.088 -5.753 24.658 1.00 57.75 162 LEU A N 1
ATOM 1317 C CA . LEU A 1 162 ? -10.821 -4.489 24.763 1.00 57.75 162 LEU A CA 1
ATOM 1318 C C . LEU A 1 162 ? -11.245 -3.964 23.388 1.00 57.75 162 LEU A C 1
ATOM 1320 O O . LEU A 1 162 ? -12.408 -3.599 23.230 1.00 57.75 162 LEU A O 1
ATOM 1324 N N . ALA A 1 163 ? -10.359 -4.001 22.392 1.00 60.94 163 ALA A N 1
ATOM 1325 C CA . ALA A 1 163 ? -10.660 -3.619 21.016 1.00 60.94 163 ALA A CA 1
ATOM 1326 C C . ALA A 1 163 ? -11.807 -4.474 20.458 1.00 60.94 163 ALA A C 1
ATOM 1328 O O . ALA A 1 163 ? -12.828 -3.927 20.050 1.00 60.94 163 ALA A O 1
ATOM 1329 N N . ASN A 1 164 ? -11.729 -5.802 20.580 1.00 57.22 164 ASN A N 1
ATOM 1330 C CA . ASN A 1 164 ? -12.791 -6.725 20.153 1.00 57.22 164 ASN A CA 1
ATOM 1331 C C . ASN A 1 164 ? -14.115 -6.488 20.886 1.00 57.22 164 ASN A C 1
ATOM 1333 O O . ASN A 1 164 ? -15.197 -6.649 20.323 1.00 57.22 164 ASN A O 1
ATOM 1337 N N . THR A 1 165 ? -14.050 -6.080 22.152 1.00 56.25 165 THR A N 1
ATOM 1338 C CA . THR A 1 165 ? -15.250 -5.729 22.916 1.00 56.25 165 THR A CA 1
ATOM 1339 C C . THR A 1 165 ? -15.866 -4.428 22.397 1.00 56.25 165 THR A C 1
ATOM 1341 O O . THR A 1 165 ? -17.080 -4.383 22.200 1.00 56.25 165 THR A O 1
ATOM 1344 N N . CYS A 1 166 ? -15.048 -3.416 22.089 1.00 58.22 166 CYS A N 1
ATOM 1345 C CA . CYS A 1 166 ? -15.491 -2.155 21.486 1.00 58.22 166 CYS A CA 1
ATOM 1346 C C . CYS A 1 166 ? -16.097 -2.359 20.090 1.00 58.22 166 CYS A C 1
ATOM 1348 O O . CYS A 1 166 ? -17.065 -1.688 19.746 1.00 58.22 166 CYS A O 1
ATOM 1350 N N . MET A 1 167 ? -15.621 -3.345 19.324 1.00 60.69 167 MET A N 1
ATOM 1351 C CA . MET A 1 167 ? -16.204 -3.698 18.022 1.00 60.69 167 MET A CA 1
ATOM 1352 C C . MET A 1 167 ? -17.657 -4.181 18.105 1.00 60.69 167 MET A C 1
ATOM 1354 O O . MET A 1 167 ? -18.396 -4.071 17.131 1.00 60.69 167 MET A O 1
ATOM 1358 N N . ASN A 1 168 ? -18.110 -4.680 19.261 1.00 57.16 168 ASN A N 1
ATOM 1359 C CA . ASN A 1 168 ? -19.523 -5.024 19.467 1.00 57.16 168 ASN A CA 1
ATOM 1360 C C . ASN A 1 168 ? -20.412 -3.795 19.724 1.00 57.16 168 ASN A C 1
ATOM 1362 O O . ASN A 1 168 ? -21.632 -3.927 19.753 1.00 57.16 168 ASN A O 1
ATOM 1366 N N . LEU A 1 169 ? -19.811 -2.622 19.930 1.00 57.03 169 LEU A N 1
ATOM 1367 C CA . LEU A 1 169 ? -20.483 -1.344 20.174 1.00 57.03 169 LEU A CA 1
ATOM 1368 C C . LEU A 1 169 ? -20.247 -0.354 19.021 1.00 57.03 169 LEU A C 1
ATOM 1370 O O . LEU A 1 169 ? -20.444 0.845 19.180 1.00 57.03 169 LEU A O 1
ATOM 1374 N N . ILE A 1 170 ? -19.843 -0.857 17.852 1.00 63.56 170 ILE A N 1
ATOM 1375 C CA . ILE A 1 170 ? -19.507 -0.081 16.649 1.00 63.56 170 ILE A CA 1
ATOM 1376 C C . ILE A 1 170 ? -20.638 0.844 16.162 1.00 63.56 170 ILE A C 1
ATOM 1378 O O . ILE A 1 170 ? -20.391 1.824 15.469 1.00 63.56 170 ILE A O 1
ATOM 1382 N N . HIS A 1 171 ? -21.886 0.557 16.537 1.00 59.84 171 HIS A N 1
ATOM 1383 C CA . HIS A 1 171 ? -23.044 1.389 16.200 1.00 59.84 171 HIS A CA 1
ATOM 1384 C C . HIS A 1 171 ? -23.058 2.735 16.953 1.00 59.84 171 HIS A C 1
ATOM 1386 O O . HIS A 1 171 ? -23.776 3.652 16.558 1.00 59.84 171 HIS A O 1
ATOM 1392 N N . GLU A 1 172 ? -22.249 2.877 18.007 1.00 60.28 172 GLU A N 1
ATOM 1393 C CA . GLU A 1 172 ? -22.103 4.102 18.793 1.00 60.28 172 GLU A CA 1
ATOM 1394 C C . GLU A 1 172 ? -20.917 4.934 18.289 1.00 60.28 172 GLU A C 1
ATOM 1396 O O . GLU A 1 172 ? -19.761 4.507 18.342 1.00 60.28 172 GLU A O 1
ATOM 1401 N N . ARG A 1 173 ? -21.178 6.171 17.849 1.00 64.56 173 ARG A N 1
ATOM 1402 C CA . ARG A 1 173 ? -20.153 7.041 17.241 1.00 64.56 173 ARG A CA 1
ATOM 1403 C C . ARG A 1 173 ? -19.001 7.355 18.198 1.00 64.56 173 ARG A C 1
ATOM 1405 O O . ARG A 1 173 ? -17.862 7.549 17.782 1.00 64.56 173 ARG A O 1
ATOM 1412 N N . GLU A 1 174 ? -19.302 7.426 19.482 1.00 63.69 174 GLU A N 1
ATOM 1413 C CA . GLU A 1 174 ? -18.360 7.713 20.551 1.00 63.69 174 GLU A CA 1
ATOM 1414 C C . GLU A 1 174 ? -17.313 6.599 20.725 1.00 63.69 174 GLU A C 1
ATOM 1416 O O . GLU A 1 174 ? -16.175 6.880 21.097 1.00 63.69 174 GLU A O 1
ATOM 1421 N N . VAL A 1 175 ? -17.656 5.348 20.403 1.00 64.81 175 VAL A N 1
ATOM 1422 C CA . VAL A 1 175 ? -16.769 4.188 20.579 1.00 64.81 175 VAL A CA 1
ATOM 1423 C C . VAL A 1 175 ? -15.627 4.184 19.559 1.00 64.81 175 VAL A C 1
ATOM 1425 O O . VAL A 1 175 ? -14.559 3.649 19.844 1.00 64.81 175 VAL A O 1
ATOM 1428 N N . PHE A 1 176 ? -15.776 4.854 18.414 1.00 71.06 176 PHE A N 1
ATOM 1429 C CA . PHE A 1 176 ? -14.704 4.947 17.417 1.00 71.06 176 PHE A CA 1
ATOM 1430 C C . PHE A 1 176 ? -13.447 5.643 17.949 1.00 71.06 176 PHE A C 1
ATOM 1432 O O . PHE A 1 176 ? -12.343 5.185 17.667 1.00 71.06 176 PHE A O 1
ATOM 1439 N N . VAL A 1 177 ? -13.608 6.689 18.768 1.00 70.12 177 VAL A N 1
ATOM 1440 C CA . VAL A 1 177 ? -12.479 7.397 19.404 1.00 70.12 177 VAL A CA 1
ATOM 1441 C C . VAL A 1 177 ? -11.737 6.469 20.365 1.00 70.12 177 VAL A C 1
ATOM 1443 O O . VAL A 1 177 ? -10.512 6.495 20.459 1.00 70.12 177 VAL A O 1
ATOM 1446 N N . LEU A 1 178 ? -12.484 5.615 21.067 1.00 65.19 178 LEU A N 1
ATOM 1447 C CA . LEU A 1 178 ? -11.914 4.616 21.958 1.00 65.19 178 LEU A CA 1
ATOM 1448 C C . LEU A 1 178 ? -11.170 3.526 21.175 1.00 65.19 178 LEU A C 1
ATOM 1450 O O . LEU A 1 178 ? -10.073 3.148 21.572 1.00 65.19 178 LEU A O 1
ATOM 1454 N N . ILE A 1 179 ? -11.730 3.049 20.059 1.00 72.81 179 ILE A N 1
ATOM 1455 C CA . ILE A 1 179 ? -11.073 2.050 19.208 1.00 72.81 179 ILE A CA 1
ATOM 1456 C C . ILE A 1 179 ? -9.771 2.605 18.623 1.00 72.81 179 ILE A C 1
ATOM 1458 O O . ILE A 1 179 ? -8.750 1.930 18.701 1.00 72.81 179 ILE A O 1
ATOM 1462 N N . GLU A 1 180 ? -9.780 3.833 18.102 1.00 78.31 180 GLU A N 1
ATOM 1463 C CA . GLU A 1 180 ? -8.576 4.502 17.595 1.00 78.31 180 GLU A CA 1
ATOM 1464 C C . GLU A 1 180 ? -7.474 4.552 18.665 1.00 78.31 180 GLU A C 1
ATOM 1466 O O . GLU A 1 180 ? -6.341 4.138 18.417 1.00 78.31 180 GLU A O 1
ATOM 1471 N N . LYS A 1 181 ? -7.821 4.973 19.889 1.00 70.75 181 LYS A N 1
ATOM 1472 C CA . LYS A 1 181 ? -6.879 5.013 21.016 1.00 70.75 181 LYS A CA 1
ATOM 1473 C C . LYS A 1 181 ? -6.378 3.636 21.431 1.00 70.75 181 LYS A C 1
ATOM 1475 O O . LYS A 1 181 ? -5.197 3.489 21.726 1.00 70.75 181 LYS A O 1
ATOM 1480 N N . LEU A 1 182 ? -7.250 2.630 21.463 1.00 70.19 182 LEU A N 1
ATOM 1481 C CA . LEU A 1 182 ? -6.856 1.257 21.777 1.00 70.19 182 LEU A CA 1
ATOM 1482 C C . LEU A 1 182 ? -5.879 0.715 20.734 1.00 70.19 182 LEU A C 1
ATOM 1484 O O . LEU A 1 182 ? -4.893 0.089 21.107 1.00 70.19 182 LEU A O 1
ATOM 1488 N N . VAL A 1 183 ? -6.111 0.993 19.450 1.00 77.25 183 VAL A N 1
ATOM 1489 C CA . VAL A 1 183 ? -5.192 0.598 18.378 1.00 77.25 183 VAL A CA 1
ATOM 1490 C C . VAL A 1 183 ? -3.861 1.335 18.497 1.00 77.25 183 VAL A C 1
ATOM 1492 O O . VAL A 1 183 ? -2.822 0.686 18.425 1.00 77.25 183 VAL A O 1
ATOM 1495 N N . ASP A 1 184 ? -3.850 2.645 18.763 1.00 75.75 184 ASP A N 1
ATOM 1496 C CA . ASP A 1 184 ? -2.582 3.355 18.990 1.00 75.75 184 ASP A CA 1
ATOM 1497 C C . ASP A 1 184 ? -1.835 2.785 20.203 1.00 75.75 184 ASP A C 1
ATOM 1499 O O . ASP A 1 184 ? -0.638 2.523 20.118 1.00 75.75 184 ASP A O 1
ATOM 1503 N N . CYS A 1 185 ? -2.526 2.503 21.311 1.00 68.81 185 CYS A N 1
ATOM 1504 C CA . CYS A 1 185 ? -1.937 1.828 22.468 1.00 68.81 185 CYS A CA 1
ATOM 1505 C C . CYS A 1 185 ? -1.368 0.444 22.121 1.00 68.81 185 CYS A C 1
ATOM 1507 O O . CYS A 1 185 ? -0.259 0.150 22.554 1.00 68.81 185 CYS A O 1
ATOM 1509 N N . ALA A 1 186 ? -2.071 -0.375 21.329 1.00 70.38 186 ALA A N 1
ATOM 1510 C CA . ALA A 1 186 ? -1.593 -1.702 20.918 1.00 70.38 186 ALA A CA 1
ATOM 1511 C C . ALA A 1 186 ? -0.292 -1.633 20.105 1.00 70.38 186 ALA A C 1
ATOM 1513 O O . ALA A 1 186 ? 0.547 -2.523 20.204 1.00 70.38 186 ALA A O 1
ATOM 1514 N N . LEU A 1 187 ? -0.148 -0.581 19.297 1.00 73.06 187 LEU A N 1
ATOM 1515 C CA . LEU A 1 187 ? 0.932 -0.411 18.326 1.00 73.06 187 LEU A CA 1
ATOM 1516 C C . LEU A 1 187 ? 2.076 0.490 18.829 1.00 73.06 187 LEU A C 1
ATOM 1518 O O . LEU A 1 187 ? 3.028 0.740 18.093 1.00 73.06 187 LEU A O 1
ATOM 1522 N N . ASN A 1 188 ? 1.986 1.044 20.044 1.00 65.69 188 ASN A N 1
ATOM 1523 C CA . ASN A 1 188 ? 2.991 1.979 20.569 1.00 65.69 188 ASN A CA 1
ATOM 1524 C C . ASN A 1 188 ? 4.273 1.295 21.068 1.00 65.69 188 ASN A C 1
ATOM 1526 O O . ASN A 1 188 ? 5.321 1.934 21.032 1.00 65.69 188 ASN A O 1
ATOM 1530 N N . ASP A 1 189 ? 4.199 0.025 21.477 1.00 56.94 189 ASP A N 1
ATOM 1531 C CA . ASP A 1 189 ? 5.353 -0.749 21.968 1.00 56.94 189 ASP A CA 1
ATOM 1532 C C . ASP A 1 189 ? 5.943 -1.696 20.906 1.00 56.94 189 ASP A C 1
ATOM 1534 O O . ASP A 1 189 ? 6.939 -2.375 21.153 1.00 56.94 189 ASP A O 1
ATOM 1538 N N . SER A 1 190 ? 5.350 -1.754 19.710 1.00 55.41 190 SER A N 1
ATOM 1539 C CA . SER A 1 190 ? 5.892 -2.536 18.601 1.00 55.41 190 SER A CA 1
ATOM 1540 C C . SER A 1 190 ? 6.977 -1.735 17.889 1.00 55.41 190 SER A C 1
ATOM 1542 O O . SER A 1 190 ? 6.670 -0.834 17.102 1.00 55.41 190 SER A O 1
ATOM 1544 N N . GLU A 1 191 ? 8.248 -2.067 18.129 1.00 51.00 191 GLU A N 1
ATOM 1545 C CA . GLU A 1 191 ? 9.275 -1.759 17.134 1.00 51.00 191 GLU A CA 1
ATOM 1546 C C . GLU A 1 191 ? 8.866 -2.420 15.808 1.00 51.00 191 GLU A C 1
ATOM 1548 O O . GLU A 1 191 ? 8.338 -3.536 15.830 1.00 51.00 191 GLU A O 1
ATOM 1553 N N . PRO A 1 192 ? 9.068 -1.759 14.654 1.00 49.53 192 PRO A N 1
ATOM 1554 C CA . PRO A 1 192 ? 8.817 -2.371 13.358 1.00 49.53 192 PRO A CA 1
ATOM 1555 C C . PRO A 1 192 ? 9.766 -3.562 13.195 1.00 49.53 192 PRO A C 1
ATOM 1557 O O . PRO A 1 192 ? 10.908 -3.415 12.757 1.00 49.53 192 PRO A O 1
ATOM 1560 N N . SER A 1 193 ? 9.321 -4.755 13.589 1.00 44.16 193 SER A N 1
ATOM 1561 C CA . SER A 1 193 ? 10.102 -5.963 13.399 1.00 44.16 193 SER A CA 1
ATOM 1562 C C . SER A 1 193 ? 10.146 -6.247 11.904 1.00 44.16 193 SER A C 1
ATOM 1564 O O . SER A 1 193 ? 9.130 -6.529 11.278 1.00 44.16 193 SER A O 1
ATOM 1566 N N . LEU A 1 194 ? 11.347 -6.222 11.329 1.00 44.84 194 LEU A N 1
ATOM 1567 C CA . LEU A 1 194 ? 11.614 -6.657 9.951 1.00 44.84 194 LEU A CA 1
ATOM 1568 C C . LEU A 1 194 ? 11.327 -8.159 9.726 1.00 44.84 194 LEU A C 1
ATOM 1570 O O . LEU A 1 194 ? 11.513 -8.663 8.621 1.00 44.84 194 LEU A O 1
ATOM 1574 N N . TYR A 1 195 ? 10.894 -8.871 10.769 1.00 38.34 195 TYR A N 1
ATOM 1575 C CA . TYR A 1 195 ? 10.569 -10.288 10.766 1.00 38.34 195 TYR A CA 1
ATOM 1576 C C . TYR A 1 195 ? 9.053 -10.486 10.715 1.00 38.34 195 TYR A C 1
ATOM 1578 O O . TYR A 1 195 ? 8.311 -9.890 11.491 1.00 38.34 195 TYR A O 1
ATOM 1586 N N . ILE A 1 196 ? 8.633 -11.337 9.778 1.00 44.16 196 ILE A N 1
ATOM 1587 C CA . ILE A 1 196 ? 7.240 -11.656 9.430 1.00 44.16 196 ILE A CA 1
ATOM 1588 C C . ILE A 1 196 ? 6.527 -12.441 10.550 1.00 44.16 196 ILE A C 1
ATOM 1590 O O . ILE A 1 196 ? 5.305 -12.410 10.635 1.00 44.16 196 ILE A O 1
ATOM 1594 N N . ASP A 1 197 ? 7.278 -13.051 11.470 1.00 40.31 197 ASP A N 1
ATOM 1595 C CA . ASP A 1 197 ? 6.733 -13.922 12.511 1.00 40.31 197 ASP A CA 1
ATOM 1596 C C . ASP A 1 197 ? 6.791 -13.258 13.894 1.00 40.31 197 ASP A C 1
ATOM 1598 O O . ASP A 1 197 ? 7.610 -13.604 14.750 1.00 40.31 197 ASP A O 1
ATOM 1602 N N . LEU A 1 198 ? 5.905 -12.288 14.139 1.00 47.56 198 LEU A N 1
ATOM 1603 C CA . LEU A 1 198 ? 5.564 -11.918 15.514 1.00 47.56 198 LEU A CA 1
ATOM 1604 C C . LEU A 1 198 ? 4.785 -13.091 16.138 1.00 47.56 198 LEU A C 1
ATOM 1606 O O . LEU A 1 198 ? 3.745 -13.477 15.608 1.00 47.56 198 LEU A O 1
ATOM 1610 N N . PRO A 1 199 ? 5.227 -13.657 17.278 1.00 45.56 199 PRO A N 1
ATOM 1611 C CA . PRO A 1 199 ? 4.647 -14.882 17.833 1.00 45.56 199 PRO A CA 1
ATOM 1612 C C . PRO A 1 199 ? 3.198 -14.731 18.323 1.00 45.56 199 PRO A C 1
ATOM 1614 O O . PRO A 1 199 ? 2.586 -15.727 18.690 1.00 45.56 199 PRO A O 1
ATOM 1617 N N . ASN A 1 200 ? 2.642 -13.514 18.342 1.00 54.91 200 ASN A N 1
ATOM 1618 C CA . ASN A 1 200 ? 1.216 -13.254 18.516 1.00 54.91 200 ASN A CA 1
ATOM 1619 C C . ASN A 1 200 ? 0.836 -11.945 17.798 1.00 54.91 200 ASN A C 1
ATOM 1621 O O . ASN A 1 200 ? 1.496 -10.930 18.045 1.00 54.91 200 ASN A O 1
ATOM 1625 N N . PRO A 1 201 ? -0.226 -11.920 16.973 1.00 60.50 201 PRO A N 1
ATOM 1626 C CA . PRO A 1 201 ? -0.703 -10.684 16.362 1.00 60.50 201 PRO A CA 1
ATOM 1627 C C . PRO A 1 201 ? -1.175 -9.696 17.447 1.00 60.50 201 PRO A C 1
ATOM 1629 O O . PRO A 1 201 ? -1.802 -10.083 18.436 1.00 60.50 201 PRO A O 1
ATOM 1632 N N . LEU A 1 202 ? -0.838 -8.409 17.284 1.00 71.12 202 LEU A N 1
ATOM 1633 C CA . LEU A 1 202 ? -1.089 -7.343 18.276 1.00 71.12 202 LEU A CA 1
ATOM 1634 C C . LEU A 1 202 ? -2.582 -6.986 18.439 1.00 71.12 202 LEU A C 1
ATOM 1636 O O . LEU A 1 202 ? -2.962 -6.333 19.408 1.00 71.12 202 LEU A O 1
ATOM 1640 N N . LEU A 1 203 ? -3.400 -7.388 17.470 1.00 73.38 203 LEU A N 1
ATOM 1641 C CA . LEU A 1 203 ? -4.838 -7.221 17.299 1.00 73.38 203 LEU A CA 1
ATOM 1642 C C . LEU A 1 203 ? -5.341 -8.509 16.639 1.00 73.38 203 LEU A C 1
ATOM 1644 O O . LEU A 1 203 ? -4.616 -9.152 15.888 1.00 73.38 203 LEU A O 1
ATOM 1648 N N . SER A 1 204 ? -6.586 -8.896 16.900 1.00 72.62 204 SER A N 1
ATOM 1649 C CA . SER A 1 204 ? -7.122 -10.142 16.339 1.00 72.62 204 SER A CA 1
ATOM 1650 C C . SER A 1 204 ? -7.526 -10.011 14.869 1.00 72.62 204 SER A C 1
ATOM 1652 O O . SER A 1 204 ? -7.995 -8.952 14.455 1.00 72.62 204 SER A O 1
ATOM 1654 N N . ASP A 1 205 ? -7.485 -11.113 14.124 1.00 74.19 205 ASP A N 1
ATOM 1655 C CA . ASP A 1 205 ? -7.929 -11.158 12.723 1.00 74.19 205 ASP A CA 1
ATOM 1656 C C . ASP A 1 205 ? -9.397 -10.737 12.555 1.00 74.19 205 ASP A C 1
ATOM 1658 O O . ASP A 1 205 ? -9.744 -10.065 11.589 1.00 74.19 205 ASP A O 1
ATOM 1662 N N . GLU A 1 206 ? -10.262 -11.045 13.532 1.00 72.62 206 GLU A N 1
ATOM 1663 C CA . GLU A 1 206 ? -11.662 -10.592 13.529 1.00 72.62 206 GLU A CA 1
ATOM 1664 C C . GLU A 1 206 ? -11.759 -9.056 13.537 1.00 72.62 206 GLU A C 1
ATOM 1666 O O . GLU A 1 206 ? -12.616 -8.476 12.865 1.00 72.62 206 GLU A O 1
ATOM 1671 N N . PHE A 1 207 ? -10.870 -8.386 14.276 1.00 76.25 207 PHE A N 1
ATOM 1672 C CA . PHE A 1 207 ? -10.806 -6.927 14.314 1.00 76.25 207 PHE A CA 1
ATOM 1673 C C . PHE A 1 207 ? -10.400 -6.361 12.951 1.00 76.25 207 PHE A C 1
ATOM 1675 O O . PHE A 1 207 ? -11.076 -5.468 12.438 1.00 76.25 207 PHE A O 1
ATOM 1682 N N . ILE A 1 208 ? -9.332 -6.904 12.357 1.00 80.44 208 ILE A N 1
ATOM 1683 C CA . ILE A 1 208 ? -8.829 -6.482 11.043 1.00 80.44 208 ILE A CA 1
ATOM 1684 C C . ILE A 1 208 ? -9.891 -6.710 9.963 1.00 80.44 208 ILE A C 1
ATOM 1686 O O . ILE A 1 208 ? -10.198 -5.798 9.198 1.00 80.44 208 ILE A O 1
ATOM 1690 N N . TYR A 1 209 ? -10.532 -7.879 9.963 1.00 78.44 209 TYR A N 1
ATOM 1691 C CA . TYR A 1 209 ? -11.606 -8.211 9.032 1.00 78.44 209 TYR A CA 1
ATOM 1692 C C . TYR A 1 209 ? -12.764 -7.207 9.102 1.00 78.44 209 TYR A C 1
ATOM 1694 O O . TYR A 1 209 ? -13.187 -6.672 8.081 1.00 78.44 209 TYR A O 1
ATOM 1702 N N . ARG A 1 210 ? -13.242 -6.869 10.305 1.00 75.56 210 ARG A N 1
ATOM 1703 C CA . ARG A 1 210 ? -14.312 -5.870 10.472 1.00 75.56 210 ARG A CA 1
ATOM 1704 C C . ARG A 1 210 ? -13.887 -4.445 10.119 1.00 75.56 210 ARG A C 1
ATOM 1706 O O . ARG A 1 210 ? -14.738 -3.626 9.785 1.00 75.56 210 ARG A O 1
ATOM 1713 N N . LEU A 1 211 ? -12.600 -4.123 10.223 1.00 78.44 211 LEU A N 1
ATOM 1714 C CA . LEU A 1 211 ? -12.069 -2.827 9.802 1.00 78.44 211 LEU A CA 1
ATOM 1715 C C . LEU A 1 211 ? -12.048 -2.691 8.268 1.00 78.44 211 LEU A C 1
ATOM 1717 O O . LEU A 1 211 ? -12.218 -1.589 7.743 1.00 78.44 211 LEU A O 1
ATOM 1721 N N . LEU A 1 212 ? -11.892 -3.819 7.573 1.00 75.88 212 LEU A N 1
ATOM 1722 C CA . LEU A 1 212 ? -11.899 -3.933 6.116 1.00 75.88 212 LEU A CA 1
ATOM 1723 C C . LEU A 1 212 ? -13.293 -4.163 5.514 1.00 75.88 212 LEU A C 1
ATOM 1725 O O . LEU A 1 212 ? -13.464 -3.957 4.317 1.00 75.88 212 LEU A O 1
ATOM 1729 N N . GLN A 1 213 ? -14.289 -4.560 6.311 1.00 74.25 213 GLN A N 1
ATOM 1730 C CA . GLN A 1 213 ? -15.655 -4.761 5.824 1.00 74.25 213 GLN A CA 1
ATOM 1731 C C . GLN A 1 213 ? -16.282 -3.460 5.297 1.00 74.25 213 GLN A C 1
ATOM 1733 O O . GLN A 1 213 ? -16.437 -2.469 6.020 1.00 74.25 213 GLN A O 1
ATOM 1738 N N . GLU A 1 214 ? -16.712 -3.507 4.038 1.00 64.31 214 GLU A N 1
ATOM 1739 C CA . GLU A 1 214 ? -17.563 -2.501 3.411 1.00 64.31 214 GLU A CA 1
ATOM 1740 C C . GLU A 1 214 ? -19.031 -2.898 3.594 1.00 64.31 214 GLU A C 1
ATOM 1742 O O . GLU A 1 214 ? -19.546 -3.772 2.905 1.00 64.31 214 GLU A O 1
ATOM 1747 N N . ASP A 1 215 ? -19.711 -2.271 4.552 1.00 57.34 215 ASP A N 1
ATOM 1748 C CA . ASP A 1 215 ? -21.158 -2.409 4.733 1.00 57.34 215 ASP A CA 1
ATOM 1749 C C . ASP A 1 215 ? -21.886 -1.170 4.194 1.00 57.34 215 ASP A C 1
ATOM 1751 O O . ASP A 1 215 ? -21.419 -0.040 4.330 1.00 57.34 215 ASP A O 1
ATOM 1755 N N . THR A 1 216 ? -23.083 -1.343 3.636 1.00 50.75 216 THR A N 1
ATOM 1756 C CA . THR A 1 216 ? -23.864 -0.268 2.985 1.00 50.75 216 THR A CA 1
ATOM 1757 C C . THR A 1 216 ? -24.400 0.814 3.938 1.00 50.75 216 THR A C 1
ATOM 1759 O O . THR A 1 216 ? -25.142 1.703 3.519 1.00 50.75 216 THR A O 1
ATOM 1762 N N . SER A 1 217 ? -24.078 0.754 5.234 1.00 55.41 217 SER A N 1
ATOM 1763 C CA . SER A 1 217 ? -24.513 1.753 6.216 1.00 55.41 217 SER A CA 1
ATOM 1764 C C . SER A 1 217 ? -23.565 2.961 6.245 1.00 55.41 217 SER A C 1
ATOM 1766 O O . SER A 1 217 ? -22.350 2.819 6.204 1.00 55.41 217 SER A O 1
ATOM 1768 N N . LEU A 1 218 ? -24.107 4.176 6.375 1.00 48.56 218 LEU A N 1
ATOM 1769 C CA . LEU A 1 218 ? -23.363 5.454 6.381 1.00 48.56 218 LEU A CA 1
ATOM 1770 C C . LEU A 1 218 ? -22.340 5.624 7.534 1.00 48.56 218 LEU A C 1
ATOM 1772 O O . LEU A 1 218 ? -21.675 6.657 7.629 1.00 48.56 218 LEU A O 1
ATOM 1776 N N . THR A 1 219 ? -22.199 4.636 8.420 1.00 55.84 219 THR A N 1
ATOM 1777 C CA . THR A 1 219 ? -21.281 4.637 9.568 1.00 55.84 219 THR A CA 1
ATOM 1778 C C . THR A 1 219 ? -20.577 3.287 9.697 1.00 55.84 219 THR A C 1
ATOM 1780 O O . THR A 1 219 ? -20.779 2.571 10.675 1.00 55.84 219 THR A O 1
ATOM 1783 N N . THR A 1 220 ? -19.744 2.931 8.716 1.00 67.00 220 THR A N 1
ATOM 1784 C CA . THR A 1 220 ? -18.874 1.751 8.823 1.00 67.00 220 THR A CA 1
ATOM 1785 C C . THR A 1 220 ? -17.575 2.057 9.559 1.00 67.00 220 THR A C 1
ATOM 1787 O O . THR A 1 220 ? -17.078 3.189 9.573 1.00 67.00 220 THR A O 1
ATOM 1790 N N . MET A 1 221 ? -16.990 1.003 10.130 1.00 72.31 221 MET A N 1
ATOM 1791 C CA . MET A 1 221 ? -15.623 0.988 10.659 1.00 72.31 221 MET A CA 1
ATOM 1792 C C . MET A 1 221 ? -14.619 1.505 9.624 1.00 72.31 221 MET A C 1
ATOM 1794 O O . MET A 1 221 ? -13.748 2.306 9.957 1.00 72.31 221 MET A O 1
ATOM 1798 N N . ARG A 1 222 ? -14.803 1.113 8.355 1.00 78.75 222 ARG A N 1
ATOM 1799 C CA . ARG A 1 222 ? -13.992 1.546 7.217 1.00 78.75 222 ARG A CA 1
ATOM 1800 C C . ARG A 1 222 ? -13.980 3.067 7.068 1.00 78.75 222 ARG A C 1
ATOM 1802 O O . ARG A 1 222 ? -12.911 3.670 7.016 1.00 78.75 222 ARG A O 1
ATOM 1809 N N . THR A 1 223 ? -15.148 3.716 7.085 1.00 79.56 223 THR A N 1
ATOM 1810 C CA . THR A 1 223 ? -15.244 5.186 6.987 1.00 79.56 223 THR A CA 1
ATOM 1811 C C . THR A 1 223 ? -14.549 5.905 8.147 1.00 79.56 223 THR A C 1
ATOM 1813 O O . THR A 1 223 ? -14.076 7.029 7.977 1.00 79.56 223 THR A O 1
ATOM 1816 N N . GLN A 1 224 ? -14.491 5.292 9.332 1.00 80.81 224 GLN A N 1
ATOM 1817 C CA . GLN A 1 224 ? -13.804 5.869 10.492 1.00 80.81 224 GLN A CA 1
ATOM 1818 C C . GLN A 1 224 ? -12.299 5.638 10.430 1.00 80.81 224 GLN A C 1
ATOM 1820 O O . GLN A 1 224 ? -11.543 6.581 10.640 1.00 80.81 224 GLN A O 1
ATOM 1825 N N . TYR A 1 225 ? -11.867 4.435 10.049 1.00 85.56 225 TYR A N 1
ATOM 1826 C CA . TYR A 1 225 ? -10.467 4.135 9.766 1.00 85.56 225 TYR A CA 1
ATOM 1827 C C . TYR A 1 225 ? -9.874 5.125 8.755 1.00 85.56 225 TYR A C 1
ATOM 1829 O O . TYR A 1 225 ? -8.792 5.663 8.977 1.00 85.56 225 TYR A O 1
ATOM 1837 N N . LEU A 1 226 ? -10.604 5.451 7.680 1.00 84.19 226 LEU A N 1
ATOM 1838 C CA . LEU A 1 226 ? -10.153 6.429 6.685 1.00 84.19 226 LEU A CA 1
ATOM 1839 C C . LEU A 1 226 ? -9.896 7.825 7.280 1.00 84.19 226 LEU A C 1
ATOM 1841 O O . LEU A 1 226 ? -9.109 8.578 6.716 1.00 84.19 226 LEU A O 1
ATOM 1845 N N . LYS A 1 227 ? -10.470 8.156 8.442 1.00 85.56 227 LYS A N 1
ATOM 1846 C CA . LYS A 1 227 ? -10.253 9.431 9.147 1.00 85.56 227 LYS A CA 1
ATOM 1847 C C . LYS A 1 227 ? -9.128 9.384 10.181 1.00 85.56 227 LYS A C 1
ATOM 1849 O O . LYS A 1 227 ? -8.803 10.428 10.739 1.00 85.56 227 LYS A O 1
ATOM 1854 N N . TRP A 1 228 ? -8.547 8.215 10.452 1.00 88.38 228 TRP A N 1
ATOM 1855 C CA . TRP A 1 228 ? -7.467 8.093 11.430 1.00 88.38 228 TRP A CA 1
ATOM 1856 C C . TRP A 1 228 ? -6.211 8.866 11.006 1.00 88.38 228 TRP A C 1
ATOM 1858 O O . TRP A 1 228 ? -5.953 9.002 9.801 1.00 88.38 228 TRP A O 1
ATOM 1868 N N . PRO A 1 229 ? -5.395 9.317 11.980 1.00 89.56 229 PRO A N 1
ATOM 1869 C CA . PRO A 1 229 ? -4.100 9.930 11.716 1.00 89.56 229 PRO A CA 1
ATOM 1870 C C . PRO A 1 229 ? -3.215 9.042 10.837 1.00 89.56 229 PRO A C 1
ATOM 1872 O O . PRO A 1 229 ? -3.179 7.818 10.997 1.00 89.56 229 PRO A O 1
ATOM 1875 N N . ILE A 1 230 ? -2.466 9.664 9.922 1.00 89.50 230 ILE A N 1
ATOM 1876 C CA . ILE A 1 230 ? -1.596 8.955 8.971 1.00 89.50 230 ILE A CA 1
ATOM 1877 C C . ILE A 1 230 ? -0.575 8.094 9.721 1.00 89.50 230 ILE A C 1
ATOM 1879 O O . ILE A 1 230 ? -0.332 6.952 9.349 1.00 89.50 230 ILE A O 1
ATOM 1883 N N . GLU A 1 231 ? -0.022 8.608 10.814 1.00 88.50 231 GLU A N 1
ATOM 1884 C CA . GLU A 1 231 ? 0.990 7.938 11.626 1.00 88.50 231 GLU A CA 1
ATOM 1885 C C . GLU A 1 231 ? 0.451 6.632 12.229 1.00 88.50 231 GLU A C 1
ATOM 1887 O O . GLU A 1 231 ? 1.153 5.621 12.249 1.00 88.50 231 GLU A O 1
ATOM 1892 N N . LEU A 1 232 ? -0.816 6.624 12.658 1.00 87.81 232 LEU A N 1
ATOM 1893 C CA . LEU A 1 232 ? -1.471 5.429 13.183 1.00 87.81 232 LEU A CA 1
ATOM 1894 C C . LEU A 1 232 ? -1.711 4.394 12.079 1.00 87.81 232 LEU A C 1
ATOM 1896 O O . LEU A 1 232 ? -1.427 3.211 12.267 1.00 87.81 232 LEU A O 1
ATOM 1900 N N . LYS A 1 233 ? -2.177 4.839 10.907 1.00 90.44 233 LYS A N 1
ATOM 1901 C CA . LYS A 1 233 ? -2.360 3.960 9.744 1.00 90.44 233 LYS A CA 1
ATOM 1902 C C . LYS A 1 233 ? -1.037 3.333 9.302 1.00 90.44 233 LYS A C 1
ATOM 1904 O O . LYS A 1 233 ? -1.009 2.140 9.031 1.00 90.44 233 LYS A O 1
ATOM 1909 N N . ILE A 1 234 ? 0.062 4.093 9.289 1.00 89.94 234 ILE A N 1
ATOM 1910 C CA . ILE A 1 234 ? 1.400 3.572 8.965 1.00 89.94 234 ILE A CA 1
ATOM 1911 C C . ILE A 1 234 ? 1.796 2.462 9.937 1.00 89.94 234 ILE A C 1
ATOM 1913 O O . ILE A 1 234 ? 2.237 1.405 9.492 1.00 89.94 234 ILE A O 1
ATOM 1917 N N . LYS A 1 235 ? 1.642 2.674 11.251 1.00 86.62 235 LYS A N 1
ATOM 1918 C CA . LYS A 1 235 ? 1.945 1.635 12.251 1.00 86.62 235 LYS A CA 1
ATOM 1919 C C . LYS A 1 235 ? 1.096 0.384 12.032 1.00 86.62 235 LYS A C 1
ATOM 1921 O O . LYS A 1 235 ? 1.619 -0.725 12.099 1.00 86.62 235 LYS A O 1
ATOM 1926 N N . LEU A 1 236 ? -0.196 0.558 11.753 1.00 88.19 236 LEU A N 1
ATOM 1927 C CA . LEU A 1 236 ? -1.110 -0.555 11.515 1.00 88.19 236 LEU A CA 1
ATOM 1928 C C . LEU A 1 236 ? -0.686 -1.355 10.276 1.00 88.19 236 LEU A C 1
ATOM 1930 O O . LEU A 1 236 ? -0.471 -2.555 10.371 1.00 88.19 236 LEU A O 1
ATOM 1934 N N . LEU A 1 237 ? -0.479 -0.694 9.138 1.00 90.19 237 LEU A N 1
ATOM 1935 C CA . LEU A 1 237 ? -0.128 -1.354 7.876 1.00 90.19 237 LEU A CA 1
ATOM 1936 C C . LEU A 1 237 ? 1.252 -2.034 7.911 1.00 90.19 237 LEU A C 1
ATOM 1938 O O . LEU A 1 237 ? 1.450 -3.035 7.232 1.00 90.19 237 LEU A O 1
ATOM 1942 N N . HIS A 1 238 ? 2.194 -1.547 8.729 1.00 85.69 238 HIS A N 1
ATOM 1943 C CA . HIS A 1 238 ? 3.450 -2.266 8.978 1.00 85.69 238 HIS A CA 1
ATOM 1944 C C . HIS A 1 238 ? 3.233 -3.601 9.692 1.00 85.69 238 HIS A C 1
ATOM 1946 O O . HIS A 1 238 ? 3.879 -4.586 9.347 1.00 85.69 238 HIS A O 1
ATOM 1952 N N . ASN A 1 239 ? 2.353 -3.620 10.696 1.00 81.50 239 ASN A N 1
ATOM 1953 C CA . ASN A 1 239 ? 2.115 -4.796 11.530 1.00 81.50 239 ASN A CA 1
ATOM 1954 C C . ASN A 1 239 ? 1.139 -5.800 10.890 1.00 81.50 239 ASN A C 1
ATOM 1956 O O . ASN A 1 239 ? 1.130 -6.958 11.294 1.00 81.50 239 ASN A O 1
ATOM 1960 N N . TYR A 1 240 ? 0.348 -5.384 9.892 1.00 85.19 240 TYR A N 1
ATOM 1961 C CA . TYR A 1 240 ? -0.621 -6.237 9.188 1.00 85.19 240 TYR A CA 1
ATOM 1962 C C . TYR A 1 240 ? -0.381 -6.241 7.666 1.00 85.19 240 TYR A C 1
ATOM 1964 O O . TYR A 1 240 ? -1.075 -5.536 6.930 1.00 85.19 240 TYR A O 1
ATOM 1972 N N . PRO A 1 241 ? 0.579 -7.057 7.187 1.00 85.62 241 PRO A N 1
ATOM 1973 C CA . PRO A 1 241 ? 0.855 -7.321 5.772 1.00 85.62 241 PRO A CA 1
ATOM 1974 C C . PRO A 1 241 ? -0.368 -7.491 4.866 1.00 85.62 241 PRO A C 1
ATOM 1976 O O . PRO A 1 241 ? -0.476 -6.802 3.855 1.00 85.62 241 PRO A O 1
ATOM 1979 N N . ASP A 1 242 ? -1.289 -8.374 5.245 1.00 85.31 242 ASP A N 1
ATOM 1980 C CA . ASP A 1 242 ? -2.442 -8.737 4.414 1.00 85.31 242 ASP A CA 1
ATOM 1981 C C . ASP A 1 242 ? -3.417 -7.564 4.279 1.00 85.31 242 ASP A C 1
ATOM 1983 O O . ASP A 1 242 ? -3.984 -7.315 3.218 1.00 85.31 242 ASP A O 1
ATOM 1987 N N . MET A 1 243 ? -3.562 -6.778 5.352 1.00 88.06 243 MET A N 1
ATOM 1988 C CA . MET A 1 243 ? -4.344 -5.546 5.319 1.00 88.06 243 MET A CA 1
ATOM 1989 C C . MET A 1 243 ? -3.735 -4.545 4.333 1.00 88.06 243 MET A C 1
ATOM 1991 O O . MET A 1 243 ? -4.463 -3.900 3.582 1.00 88.06 243 MET A O 1
ATOM 1995 N N . PHE A 1 244 ? -2.407 -4.419 4.320 1.00 92.00 244 PHE A N 1
ATOM 1996 C CA . PHE A 1 244 ? -1.724 -3.552 3.369 1.00 92.00 244 PHE A CA 1
ATOM 1997 C C . PHE A 1 244 ? -1.908 -4.017 1.925 1.00 92.00 244 PHE A C 1
ATOM 1999 O O . PHE A 1 244 ? -2.186 -3.188 1.064 1.00 92.00 244 PHE A O 1
ATOM 2006 N N . GLU A 1 245 ? -1.834 -5.321 1.659 1.00 90.44 245 GLU A N 1
ATOM 2007 C CA . GLU A 1 245 ? -2.096 -5.872 0.326 1.00 90.44 245 GLU A CA 1
ATOM 2008 C C . GLU A 1 245 ? -3.520 -5.558 -0.161 1.00 90.44 245 GLU A C 1
ATOM 2010 O O . GLU A 1 245 ? -3.706 -5.156 -1.309 1.00 90.44 245 GLU A O 1
ATOM 2015 N N . ILE A 1 246 ? -4.516 -5.617 0.726 1.00 89.00 246 ILE A N 1
ATOM 2016 C CA . ILE A 1 246 ? -5.898 -5.235 0.401 1.00 89.00 246 ILE A CA 1
ATOM 2017 C C . ILE A 1 246 ? -6.008 -3.744 0.046 1.00 89.00 246 ILE A C 1
ATOM 2019 O O . ILE A 1 246 ? -6.694 -3.397 -0.915 1.00 89.00 246 ILE A O 1
ATOM 2023 N N . GLU A 1 247 ? -5.317 -2.847 0.758 1.00 91.19 247 GLU A N 1
ATOM 2024 C CA . GLU A 1 247 ? -5.278 -1.423 0.382 1.00 91.19 247 GLU A CA 1
ATOM 2025 C C . GLU A 1 247 ? -4.648 -1.208 -1.002 1.00 91.19 247 GLU A C 1
ATOM 2027 O O . GLU A 1 247 ? -5.143 -0.391 -1.781 1.00 91.19 247 GLU A O 1
ATOM 2032 N N . ILE A 1 248 ? -3.588 -1.957 -1.334 1.00 94.19 248 ILE A N 1
ATOM 2033 C CA . ILE A 1 248 ? -2.953 -1.912 -2.660 1.00 94.19 248 ILE A CA 1
ATOM 2034 C C . ILE A 1 248 ? -3.942 -2.352 -3.737 1.00 94.19 248 ILE A C 1
ATOM 2036 O O . ILE A 1 248 ? -4.093 -1.664 -4.747 1.00 94.19 248 ILE A O 1
ATOM 2040 N N . LEU A 1 249 ? -4.628 -3.475 -3.524 1.00 91.75 249 LEU A N 1
ATOM 2041 C CA . LEU A 1 249 ? -5.603 -4.007 -4.472 1.00 91.75 249 LEU A CA 1
ATOM 2042 C C . LEU A 1 249 ? -6.762 -3.035 -4.689 1.00 91.75 249 LEU A C 1
ATOM 2044 O O . LEU A 1 249 ? -7.057 -2.707 -5.835 1.00 91.75 249 LEU A O 1
ATOM 2048 N N . ASN A 1 250 ? -7.332 -2.482 -3.615 1.00 89.38 250 ASN A N 1
ATOM 2049 C CA . ASN A 1 250 ? -8.377 -1.460 -3.703 1.00 89.38 250 ASN A CA 1
ATOM 2050 C C . ASN A 1 250 ? -7.889 -0.217 -4.461 1.00 89.38 250 ASN A C 1
ATOM 2052 O O . ASN A 1 250 ? -8.621 0.379 -5.252 1.00 89.38 250 ASN A O 1
ATOM 2056 N N . PHE A 1 251 ? -6.644 0.207 -4.236 1.00 92.88 251 PHE A N 1
ATOM 2057 C CA . PHE A 1 251 ? -6.056 1.339 -4.947 1.00 92.88 251 PHE A CA 1
ATOM 2058 C C . PHE A 1 251 ? -5.905 1.061 -6.452 1.00 92.88 251 PHE A C 1
ATOM 2060 O O . PHE A 1 251 ? -6.257 1.908 -7.278 1.00 92.88 251 PHE A O 1
ATOM 2067 N N . ILE A 1 252 ? -5.430 -0.134 -6.815 1.00 92.06 252 ILE A N 1
ATOM 2068 C CA . ILE A 1 252 ? -5.288 -0.578 -8.208 1.00 92.06 252 ILE A CA 1
ATOM 2069 C C . ILE A 1 252 ? -6.655 -0.724 -8.881 1.00 92.06 252 ILE A C 1
ATOM 2071 O O . ILE A 1 252 ? -6.829 -0.279 -10.016 1.00 92.06 252 ILE A O 1
ATOM 2075 N N . GLU A 1 253 ? -7.636 -1.311 -8.201 1.00 90.31 253 GLU A N 1
ATOM 2076 C CA . GLU A 1 253 ? -9.000 -1.469 -8.705 1.00 90.31 253 GLU A CA 1
ATOM 2077 C C . GLU A 1 253 ? -9.625 -0.105 -9.011 1.00 90.31 253 GLU A C 1
ATOM 2079 O O . GLU A 1 253 ? -10.061 0.136 -10.136 1.00 90.31 253 GLU A O 1
ATOM 2084 N N . ASN A 1 254 ? -9.554 0.837 -8.066 1.00 88.81 254 ASN A N 1
ATOM 2085 C CA . ASN A 1 254 ? -10.065 2.195 -8.257 1.00 88.81 254 ASN A CA 1
ATOM 2086 C C . ASN A 1 254 ? -9.422 2.908 -9.456 1.00 88.81 254 ASN A C 1
ATOM 2088 O O . ASN A 1 254 ? -10.102 3.625 -10.190 1.00 88.81 254 ASN A O 1
ATOM 2092 N N . TYR A 1 255 ? -8.120 2.711 -9.679 1.00 88.31 255 TYR A N 1
ATOM 2093 C CA . TYR A 1 255 ? -7.442 3.253 -10.856 1.00 88.31 255 TYR A CA 1
ATOM 2094 C C . TYR A 1 255 ? -7.906 2.574 -12.153 1.00 88.31 255 TYR A C 1
ATOM 2096 O O . TYR A 1 255 ? -8.211 3.235 -13.148 1.00 88.31 255 TYR A O 1
ATOM 2104 N N . THR A 1 256 ? -7.950 1.242 -12.156 1.00 85.00 256 THR A N 1
ATOM 2105 C CA . THR A 1 256 ? -8.236 0.446 -13.356 1.00 85.00 256 THR A CA 1
ATOM 2106 C C . THR A 1 256 ? -9.707 0.472 -13.771 1.00 85.00 256 THR A C 1
ATOM 2108 O O . THR A 1 256 ? -9.986 0.220 -14.949 1.00 85.00 256 THR A O 1
ATOM 2111 N N . ALA A 1 257 ? -10.613 0.841 -12.859 1.00 84.81 257 ALA A N 1
ATOM 2112 C CA . ALA A 1 257 ? -12.042 1.023 -13.103 1.00 84.81 257 ALA A CA 1
ATOM 2113 C C . ALA A 1 257 ? -12.351 2.158 -14.094 1.00 84.81 257 ALA A C 1
ATOM 2115 O O . ALA A 1 257 ? -13.343 2.088 -14.821 1.00 84.81 257 ALA A O 1
ATOM 2116 N N . SER A 1 258 ? -11.500 3.187 -14.173 1.00 79.12 258 SER A N 1
ATOM 2117 C CA . SER A 1 258 ? -11.653 4.234 -15.185 1.00 79.12 258 SER A CA 1
ATOM 2118 C C . SER A 1 258 ? -11.215 3.740 -16.568 1.00 79.12 258 SER A C 1
ATOM 2120 O O . SER A 1 258 ? -10.183 3.073 -16.728 1.00 79.12 258 SER A O 1
ATOM 2122 N N . MET A 1 259 ? -11.999 4.088 -17.588 1.00 66.31 259 MET A N 1
ATOM 2123 C CA . MET A 1 259 ? -11.650 3.879 -18.999 1.00 66.31 259 MET A CA 1
ATOM 2124 C C . MET A 1 259 ? -11.044 5.126 -19.647 1.00 66.31 259 MET A C 1
ATOM 2126 O O . MET A 1 259 ? -10.523 5.038 -20.758 1.00 66.31 259 MET A O 1
ATOM 2130 N N . ASP A 1 260 ? -11.079 6.267 -18.960 1.00 76.19 260 ASP A N 1
ATOM 2131 C CA . ASP A 1 260 ? -10.625 7.530 -19.522 1.00 76.19 260 ASP A CA 1
ATOM 2132 C C . ASP A 1 260 ? -9.100 7.634 -19.504 1.00 76.19 260 ASP A C 1
ATOM 2134 O O . ASP A 1 260 ? -8.419 7.309 -18.525 1.00 76.19 260 ASP A O 1
ATOM 2138 N N . TYR A 1 261 ? -8.549 8.145 -20.602 1.00 72.44 261 TYR A N 1
ATOM 2139 C CA . TYR A 1 261 ? -7.142 8.498 -20.648 1.00 72.44 261 TYR A CA 1
ATOM 2140 C C . TYR A 1 261 ? -6.889 9.796 -19.880 1.00 72.44 261 TYR A C 1
ATOM 2142 O O . TYR A 1 261 ? -7.376 10.857 -20.259 1.00 72.44 261 TYR A O 1
ATOM 2150 N N . ILE A 1 262 ? -6.050 9.714 -18.850 1.00 79.69 262 ILE A N 1
ATOM 2151 C CA . ILE A 1 262 ? -5.527 10.867 -18.105 1.00 79.69 262 ILE A CA 1
ATOM 2152 C C . ILE A 1 262 ? -4.037 11.009 -18.424 1.00 79.69 262 ILE A C 1
ATOM 2154 O O . ILE A 1 262 ? -3.333 9.998 -18.467 1.00 79.69 262 ILE A O 1
ATOM 2158 N N . SER A 1 263 ? -3.533 12.218 -18.675 1.00 81.62 263 SER A N 1
ATOM 2159 C CA . SER A 1 263 ? -2.095 12.422 -18.907 1.00 81.62 263 SER A CA 1
ATOM 2160 C C . SER A 1 263 ? -1.273 12.015 -17.671 1.00 81.62 263 SER A C 1
ATOM 2162 O O . SER A 1 263 ? -1.796 11.982 -16.557 1.00 81.62 263 SER A O 1
ATOM 2164 N N . LEU A 1 264 ? 0.008 11.669 -17.842 1.00 83.06 264 LEU A N 1
ATOM 2165 C CA . LEU A 1 264 ? 0.846 11.275 -16.702 1.00 83.06 264 LEU A CA 1
ATOM 2166 C C . LEU A 1 264 ? 1.007 12.423 -15.689 1.00 83.06 264 LEU A C 1
ATOM 2168 O O . LEU A 1 264 ? 0.926 12.177 -14.489 1.00 83.06 264 LEU A O 1
ATOM 2172 N N . ASP A 1 265 ? 1.165 13.662 -16.160 1.00 85.12 265 ASP A N 1
ATOM 2173 C CA . ASP A 1 265 ? 1.330 14.841 -15.300 1.00 85.12 265 ASP A CA 1
ATOM 2174 C C . ASP A 1 265 ? 0.071 15.134 -14.473 1.00 85.12 265 ASP A C 1
ATOM 2176 O O . ASP A 1 265 ? 0.161 15.379 -13.266 1.00 85.12 265 ASP A O 1
ATOM 2180 N N . ASP A 1 266 ? -1.112 15.036 -15.089 1.00 88.12 266 ASP A N 1
ATOM 2181 C CA . ASP A 1 266 ? -2.387 15.199 -14.381 1.00 88.12 266 ASP A CA 1
ATOM 2182 C C . ASP A 1 266 ? -2.585 14.091 -13.342 1.00 88.12 266 ASP A C 1
ATOM 2184 O O . ASP A 1 266 ? -3.025 14.351 -12.220 1.00 88.12 266 ASP A O 1
ATOM 2188 N N . LEU A 1 267 ? -2.207 12.857 -13.696 1.00 89.44 267 LEU A N 1
ATOM 2189 C CA . LEU A 1 267 ? -2.298 11.702 -12.811 1.00 89.44 267 LEU A CA 1
ATOM 2190 C C . LEU A 1 267 ? -1.385 11.868 -11.588 1.00 89.44 267 LEU A C 1
ATOM 2192 O O . LEU A 1 267 ? -1.826 11.653 -10.458 1.00 89.44 267 LEU A O 1
ATOM 2196 N N . ILE A 1 268 ? -0.147 12.332 -11.795 1.00 91.38 268 ILE A N 1
ATOM 2197 C CA . ILE A 1 268 ? 0.786 12.672 -10.713 1.00 91.38 268 ILE A CA 1
ATOM 2198 C C . ILE A 1 268 ? 0.180 13.773 -9.835 1.00 91.38 268 ILE A C 1
ATOM 2200 O O . ILE A 1 268 ? 0.133 13.630 -8.613 1.00 91.38 268 ILE A O 1
ATOM 2204 N N . GLY A 1 269 ? -0.334 14.852 -10.434 1.00 91.94 269 GLY A N 1
ATOM 2205 C CA . GLY A 1 269 ? -0.958 15.958 -9.704 1.00 91.94 269 GLY A CA 1
ATOM 2206 C C . GLY A 1 269 ? -2.173 15.536 -8.867 1.00 91.94 269 GLY A C 1
ATOM 2207 O O . GLY A 1 269 ? -2.363 16.036 -7.754 1.00 91.94 269 GLY A O 1
ATOM 2208 N N . GLN A 1 270 ? -2.974 14.595 -9.373 1.00 91.94 270 GLN A N 1
ATOM 2209 C CA . GLN A 1 270 ? -4.108 14.006 -8.666 1.00 91.94 270 GLN A CA 1
ATOM 2210 C C . GLN A 1 270 ? -3.642 13.128 -7.499 1.00 91.94 270 GLN A C 1
ATOM 2212 O O . GLN A 1 270 ? -4.097 13.312 -6.368 1.00 91.94 270 GLN A O 1
ATOM 2217 N N . TYR A 1 271 ? -2.722 12.196 -7.746 1.00 93.94 271 TYR A N 1
ATOM 2218 C CA . TYR A 1 271 ? -2.297 11.232 -6.735 1.00 93.94 271 TYR A CA 1
ATOM 2219 C C . TYR A 1 271 ? -1.396 11.820 -5.654 1.00 93.94 271 TYR A C 1
ATOM 2221 O O . TYR A 1 271 ? -1.448 11.350 -4.525 1.00 93.94 271 TYR A O 1
ATOM 2229 N N . MET A 1 272 ? -0.669 12.906 -5.916 1.00 92.00 272 MET A N 1
ATOM 2230 C CA . MET A 1 272 ? 0.021 13.662 -4.859 1.00 92.00 272 MET A CA 1
ATOM 2231 C C . MET A 1 272 ? -0.938 14.182 -3.767 1.00 92.00 272 MET A C 1
ATOM 2233 O O . MET A 1 272 ? -0.526 14.450 -2.637 1.00 92.00 272 MET A O 1
ATOM 2237 N N . LYS A 1 273 ? -2.233 14.326 -4.082 1.00 91.38 273 LYS A N 1
ATOM 2238 C CA . LYS A 1 273 ? -3.283 14.735 -3.135 1.00 91.38 273 LYS A CA 1
ATOM 2239 C C . LYS A 1 273 ? -4.047 13.554 -2.531 1.00 91.38 273 LYS A C 1
ATOM 2241 O O . LYS A 1 273 ? -4.932 13.778 -1.715 1.00 91.38 273 LYS A O 1
ATOM 2246 N N . ASN A 1 274 ? -3.757 12.325 -2.951 1.00 92.94 274 ASN A N 1
ATOM 2247 C CA . ASN A 1 274 ? -4.446 11.137 -2.471 1.00 92.94 274 ASN A CA 1
ATOM 2248 C C . ASN A 1 274 ? -3.906 10.715 -1.093 1.00 92.94 274 ASN A C 1
ATOM 2250 O O . ASN A 1 274 ? -2.695 10.590 -0.911 1.00 92.94 274 ASN A O 1
ATOM 2254 N N . ASP A 1 275 ? -4.807 10.443 -0.148 1.00 90.50 275 ASP A N 1
ATOM 2255 C CA . ASP A 1 275 ? -4.456 10.103 1.238 1.00 90.50 275 ASP A CA 1
ATOM 2256 C C . ASP A 1 275 ? -3.554 8.863 1.351 1.00 90.50 275 ASP A C 1
ATOM 2258 O O . ASP A 1 275 ? -2.642 8.833 2.179 1.00 90.50 275 ASP A O 1
ATOM 2262 N N . PHE A 1 276 ? -3.779 7.841 0.517 1.00 92.56 276 PHE A N 1
ATOM 2263 C CA . PHE A 1 276 ? -2.970 6.620 0.523 1.00 92.56 276 PHE A CA 1
ATOM 2264 C C . PHE A 1 276 ? -1.553 6.892 0.008 1.00 92.56 276 PHE A C 1
ATOM 2266 O O . PHE A 1 276 ? -0.578 6.451 0.607 1.00 92.56 276 PHE A O 1
ATOM 2273 N N . VAL A 1 277 ? -1.411 7.702 -1.041 1.00 94.56 277 VAL A N 1
ATOM 2274 C CA . VAL A 1 277 ? -0.093 8.087 -1.572 1.00 94.56 277 VAL A CA 1
ATOM 2275 C C . VAL A 1 277 ? 0.672 8.961 -0.576 1.00 94.56 277 VAL A C 1
ATOM 2277 O O . VAL A 1 277 ? 1.857 8.727 -0.349 1.00 94.56 277 VAL A O 1
ATOM 2280 N N . GLN A 1 278 ? 0.006 9.911 0.086 1.00 93.12 278 GLN A N 1
ATOM 2281 C CA . GLN A 1 278 ? 0.625 10.717 1.147 1.00 93.12 278 GLN A CA 1
ATOM 2282 C C . GLN A 1 278 ? 1.085 9.861 2.333 1.00 93.12 278 GLN A C 1
ATOM 2284 O O . GLN A 1 278 ? 2.132 10.129 2.925 1.00 93.12 278 GLN A O 1
ATOM 2289 N N . LEU A 1 279 ? 0.332 8.809 2.669 1.00 94.38 279 LEU A N 1
ATOM 2290 C CA . LEU A 1 279 ? 0.741 7.825 3.666 1.00 94.38 279 LEU A CA 1
ATOM 2291 C C . LEU A 1 279 ? 2.031 7.112 3.248 1.00 94.38 279 LEU A C 1
ATOM 2293 O O . LEU A 1 279 ? 2.971 7.044 4.041 1.00 94.38 279 LEU A O 1
ATOM 2297 N N . LEU A 1 280 ? 2.098 6.622 2.008 1.00 95.06 280 LEU A N 1
ATOM 2298 C CA . LEU A 1 280 ? 3.286 5.950 1.476 1.00 95.06 280 LEU A CA 1
ATOM 2299 C C . LEU A 1 280 ? 4.502 6.887 1.447 1.00 95.06 280 LEU A C 1
ATOM 2301 O O . LEU A 1 280 ? 5.593 6.483 1.835 1.00 95.06 280 LEU A O 1
ATOM 2305 N N . GLN A 1 281 ? 4.326 8.162 1.090 1.00 93.69 281 GLN A N 1
ATOM 2306 C CA . GLN A 1 281 ? 5.408 9.157 1.114 1.00 93.69 281 GLN A CA 1
ATOM 2307 C C . GLN A 1 281 ? 6.024 9.355 2.508 1.00 93.69 281 GLN A C 1
ATOM 2309 O O . GLN A 1 281 ? 7.202 9.691 2.617 1.00 93.69 281 GLN A O 1
ATOM 2314 N N . LYS A 1 282 ? 5.254 9.134 3.581 1.00 92.38 282 LYS A N 1
ATOM 2315 C CA . LYS A 1 282 ? 5.748 9.214 4.963 1.00 92.38 282 LYS A CA 1
ATOM 2316 C C . LYS A 1 282 ? 6.432 7.929 5.453 1.00 92.38 282 LYS A C 1
ATOM 2318 O O . LYS A 1 282 ? 7.031 7.950 6.526 1.00 92.38 282 LYS A O 1
ATOM 2323 N N . SER A 1 283 ? 6.363 6.822 4.710 1.00 91.38 283 SER A N 1
ATOM 2324 C CA . SER A 1 283 ? 6.976 5.544 5.085 1.00 91.38 283 SER A CA 1
ATOM 2325 C C . SER A 1 283 ? 7.719 4.908 3.911 1.00 91.38 283 SER A C 1
ATOM 2327 O O . SER A 1 283 ? 7.122 4.268 3.048 1.00 91.38 283 SER A O 1
ATOM 2329 N N . SER A 1 284 ? 9.052 5.003 3.929 1.00 89.88 284 SER A N 1
ATOM 2330 C CA . SER A 1 284 ? 9.909 4.395 2.902 1.00 89.88 284 SER A CA 1
ATOM 2331 C C . SER A 1 284 ? 9.715 2.881 2.789 1.00 89.88 284 SER A C 1
ATOM 2333 O O . SER A 1 284 ? 9.697 2.355 1.682 1.00 89.88 284 SER A O 1
ATOM 2335 N N . TYR A 1 285 ? 9.518 2.183 3.910 1.00 88.31 285 TYR A N 1
ATOM 2336 C CA . TYR A 1 285 ? 9.259 0.744 3.915 1.00 88.31 285 TYR A CA 1
ATOM 2337 C C . TYR A 1 285 ? 7.956 0.392 3.184 1.00 88.31 285 TYR A C 1
ATOM 2339 O O . TYR A 1 285 ? 7.980 -0.437 2.273 1.00 88.31 285 TYR A O 1
ATOM 2347 N N . LEU A 1 286 ? 6.835 1.039 3.534 1.00 92.06 286 LEU A N 1
ATOM 2348 C CA . LEU A 1 286 ? 5.553 0.781 2.872 1.00 92.06 286 LEU A CA 1
ATOM 2349 C C . LEU A 1 286 ? 5.592 1.206 1.401 1.00 92.06 286 LEU A C 1
ATOM 2351 O O . LEU A 1 286 ? 5.057 0.493 0.560 1.00 92.06 286 LEU A O 1
ATOM 2355 N N . ALA A 1 287 ? 6.269 2.309 1.066 1.00 93.50 287 ALA A N 1
ATOM 2356 C CA . ALA A 1 287 ? 6.470 2.728 -0.320 1.00 93.50 287 ALA A CA 1
ATOM 2357 C C . ALA A 1 287 ? 7.252 1.687 -1.138 1.00 93.50 287 ALA A C 1
ATOM 2359 O O . ALA A 1 287 ? 6.827 1.330 -2.235 1.00 93.50 287 ALA A O 1
ATOM 2360 N N . CYS A 1 288 ? 8.360 1.159 -0.607 1.00 88.69 288 CYS A N 1
ATOM 2361 C CA . CYS A 1 288 ? 9.119 0.095 -1.269 1.00 88.69 288 CYS A CA 1
ATOM 2362 C C . CYS A 1 288 ? 8.268 -1.165 -1.442 1.00 88.69 288 CYS A C 1
ATOM 2364 O O . CYS A 1 288 ? 8.234 -1.739 -2.526 1.00 88.69 288 CYS A O 1
ATOM 2366 N N . ARG A 1 289 ? 7.528 -1.563 -0.402 1.00 90.50 289 ARG A N 1
ATOM 2367 C CA . ARG A 1 289 ? 6.641 -2.728 -0.463 1.00 90.50 289 ARG A CA 1
ATOM 2368 C C . ARG A 1 289 ? 5.523 -2.544 -1.493 1.00 90.50 289 ARG A C 1
ATOM 2370 O O . ARG A 1 289 ? 5.277 -3.458 -2.268 1.00 90.50 289 ARG A O 1
ATOM 2377 N N . PHE A 1 290 ? 4.916 -1.357 -1.557 1.00 94.75 290 PHE A N 1
ATOM 2378 C CA . PHE A 1 290 ? 3.928 -0.997 -2.576 1.00 94.75 290 PHE A CA 1
ATOM 2379 C C . PHE A 1 290 ? 4.496 -1.149 -3.993 1.00 94.75 290 PHE A C 1
ATOM 2381 O O . PHE A 1 290 ? 3.879 -1.799 -4.833 1.00 94.75 290 PHE A O 1
ATOM 2388 N N . ILE A 1 291 ? 5.677 -0.578 -4.259 1.00 92.81 291 ILE A N 1
ATOM 2389 C CA . ILE A 1 291 ? 6.319 -0.654 -5.580 1.00 92.81 291 ILE A CA 1
ATOM 2390 C C . ILE A 1 291 ? 6.683 -2.097 -5.940 1.00 92.81 291 ILE A C 1
ATOM 2392 O O . ILE A 1 291 ? 6.484 -2.494 -7.088 1.00 92.81 291 ILE A O 1
ATOM 2396 N N . SER A 1 292 ? 7.145 -2.891 -4.973 1.00 90.88 292 SER A N 1
ATOM 2397 C CA . SER A 1 292 ? 7.426 -4.319 -5.156 1.00 90.88 292 SER A CA 1
ATOM 2398 C C . SER A 1 292 ? 6.170 -5.081 -5.592 1.00 90.88 292 SER A C 1
ATOM 2400 O O . SER A 1 292 ? 6.145 -5.669 -6.672 1.00 90.88 292 SER A O 1
ATOM 2402 N N . THR A 1 293 ? 5.079 -4.961 -4.826 1.00 92.56 293 THR A N 1
ATOM 2403 C CA . THR A 1 293 ? 3.796 -5.613 -5.132 1.00 92.56 293 THR A CA 1
ATOM 2404 C C . THR A 1 293 ? 3.225 -5.154 -6.475 1.00 92.56 293 THR A C 1
ATOM 2406 O O . THR A 1 293 ? 2.786 -5.975 -7.280 1.00 92.56 293 THR A O 1
ATOM 2409 N N . LEU A 1 294 ? 3.271 -3.850 -6.767 1.00 92.94 294 LEU A N 1
ATOM 2410 C CA . LEU A 1 294 ? 2.808 -3.317 -8.048 1.00 92.94 294 LEU A CA 1
ATOM 2411 C C . LEU A 1 294 ? 3.641 -3.848 -9.224 1.00 92.94 294 LEU A C 1
ATOM 2413 O O . LEU A 1 294 ? 3.091 -4.115 -10.294 1.00 92.94 294 LEU A O 1
ATOM 2417 N N . SER A 1 295 ? 4.950 -4.022 -9.036 1.00 90.31 295 SER A N 1
ATOM 2418 C CA . SER A 1 295 ? 5.842 -4.580 -10.057 1.00 90.31 295 SER A CA 1
ATOM 2419 C C . SER A 1 295 ? 5.522 -6.048 -10.331 1.00 90.31 295 SER A C 1
ATOM 2421 O O . SER A 1 295 ? 5.421 -6.444 -11.492 1.00 90.31 295 SER A O 1
ATOM 2423 N N . ASP A 1 296 ? 5.275 -6.839 -9.287 1.00 89.56 296 ASP A N 1
ATOM 2424 C CA . ASP A 1 296 ? 4.883 -8.243 -9.429 1.00 89.56 296 ASP A CA 1
ATOM 2425 C C . ASP A 1 296 ? 3.537 -8.387 -10.153 1.00 89.56 296 ASP A C 1
ATOM 2427 O O . ASP A 1 296 ? 3.433 -9.157 -11.112 1.00 89.56 296 ASP A O 1
ATOM 2431 N N . TYR A 1 297 ? 2.534 -7.577 -9.799 1.00 88.69 297 TYR A N 1
ATOM 2432 C CA . TYR A 1 297 ? 1.262 -7.546 -10.528 1.00 88.69 297 TYR A CA 1
ATOM 2433 C C . TYR A 1 297 ? 1.426 -7.065 -11.974 1.00 88.69 297 TYR A C 1
ATOM 2435 O O . TYR A 1 297 ? 0.789 -7.602 -12.879 1.00 88.69 297 TYR A O 1
ATOM 2443 N N . THR A 1 298 ? 2.308 -6.099 -12.233 1.00 85.44 298 THR A N 1
ATOM 2444 C CA . THR A 1 298 ? 2.594 -5.643 -13.602 1.00 85.44 298 THR A CA 1
ATOM 2445 C C . THR A 1 298 ? 3.158 -6.780 -14.454 1.00 85.44 298 THR A C 1
ATOM 2447 O O . THR A 1 298 ? 2.711 -6.973 -15.584 1.00 85.44 298 THR A O 1
ATOM 2450 N N . ILE A 1 299 ? 4.084 -7.574 -13.908 1.00 82.38 299 ILE A N 1
ATOM 2451 C CA . ILE A 1 299 ? 4.652 -8.750 -14.584 1.00 82.38 299 ILE A CA 1
ATOM 2452 C C . ILE A 1 299 ? 3.603 -9.849 -14.779 1.00 82.38 299 ILE A C 1
ATOM 2454 O O . ILE A 1 299 ? 3.543 -10.452 -15.851 1.00 82.38 299 ILE A O 1
ATOM 2458 N N . GLN A 1 300 ? 2.779 -10.109 -13.761 1.00 83.06 300 GLN A N 1
ATOM 2459 C CA . GLN A 1 300 ? 1.780 -11.176 -13.779 1.00 83.06 300 GLN A CA 1
ATOM 2460 C C . GLN A 1 300 ? 0.634 -10.894 -14.757 1.00 83.06 300 GLN A C 1
ATOM 2462 O O . GLN A 1 300 ? 0.233 -11.785 -15.502 1.00 83.06 300 GLN A O 1
ATOM 2467 N N . PHE A 1 301 ? 0.096 -9.673 -14.748 1.00 79.25 301 PHE A N 1
ATOM 2468 C CA . PHE A 1 301 ? -1.082 -9.312 -15.540 1.00 79.25 301 PHE A CA 1
ATOM 2469 C C . PHE A 1 301 ? -0.743 -8.653 -16.877 1.00 79.25 301 PHE A C 1
ATOM 2471 O O . PHE A 1 301 ? -1.621 -8.543 -17.727 1.00 79.25 301 PHE A O 1
ATOM 2478 N N . GLN A 1 302 ? 0.497 -8.183 -17.062 1.00 73.19 302 GLN A N 1
ATOM 2479 C CA . GLN A 1 302 ? 0.982 -7.548 -18.297 1.00 73.19 302 GLN A CA 1
ATOM 2480 C C . GLN A 1 302 ? 0.075 -6.409 -18.805 1.00 73.19 302 GLN A C 1
ATOM 2482 O O . GLN A 1 302 ? -0.035 -6.148 -20.002 1.00 73.19 302 GLN A O 1
ATOM 2487 N N . SER A 1 303 ? -0.585 -5.710 -17.878 1.00 75.94 303 SER A N 1
ATOM 2488 C CA . SER A 1 303 ? -1.541 -4.651 -18.193 1.00 75.94 303 SER A CA 1
ATOM 2489 C C . SER A 1 303 ? -0.844 -3.301 -18.332 1.00 75.94 303 SER A C 1
ATOM 2491 O O . SER A 1 303 ? -0.162 -2.837 -17.416 1.00 75.94 303 SER A O 1
ATOM 2493 N N . TRP A 1 304 ? -1.083 -2.611 -19.450 1.00 73.75 304 TRP A N 1
ATOM 2494 C CA . TRP A 1 304 ? -0.555 -1.263 -19.684 1.00 73.75 304 TRP A CA 1
ATOM 2495 C C . TRP A 1 304 ? -1.050 -0.249 -18.641 1.00 73.75 304 TRP A C 1
ATOM 2497 O O . TRP A 1 304 ? -0.334 0.702 -18.324 1.00 73.75 304 TRP A O 1
ATOM 2507 N N . LYS A 1 305 ? -2.247 -0.464 -18.067 1.00 79.88 305 LYS A N 1
ATOM 2508 C CA . LYS A 1 305 ? -2.771 0.360 -16.970 1.00 79.88 305 LYS A CA 1
ATOM 2509 C C . LYS A 1 305 ? -1.852 0.248 -15.750 1.00 79.88 305 LYS A C 1
ATOM 2511 O O . LYS A 1 305 ? -1.469 1.266 -15.184 1.00 79.88 305 LYS A O 1
ATOM 2516 N N . LEU A 1 306 ? -1.429 -0.964 -15.387 1.00 84.38 306 LEU A N 1
ATOM 2517 C CA . LEU A 1 306 ? -0.513 -1.174 -14.260 1.00 84.38 306 LEU A CA 1
ATOM 2518 C C . LEU A 1 306 ? 0.863 -0.565 -14.519 1.00 84.38 306 LEU A C 1
ATOM 2520 O O . LEU A 1 306 ? 1.405 0.079 -13.626 1.00 84.38 306 LEU A O 1
ATOM 2524 N N . VAL A 1 307 ? 1.377 -0.673 -15.751 1.00 82.31 307 VAL A N 1
ATOM 2525 C CA . VAL A 1 307 ? 2.615 0.016 -16.140 1.00 82.31 307 VAL A CA 1
ATOM 2526 C C . VAL A 1 307 ? 2.470 1.514 -15.896 1.00 82.31 307 VAL A C 1
ATOM 2528 O O . VAL A 1 307 ? 3.271 2.086 -15.167 1.00 82.31 307 VAL A O 1
ATOM 2531 N N . LYS A 1 308 ? 1.418 2.146 -16.428 1.00 82.81 308 LYS A N 1
ATOM 2532 C CA . LYS A 1 308 ? 1.172 3.586 -16.278 1.00 82.81 308 LYS A CA 1
ATOM 2533 C C . LYS A 1 308 ? 0.983 4.014 -14.821 1.00 82.81 308 LYS A C 1
ATOM 2535 O O . LYS A 1 308 ? 1.502 5.056 -14.418 1.00 82.81 308 LYS A O 1
ATOM 2540 N N . LEU A 1 309 ? 0.287 3.205 -14.023 1.00 88.25 309 LEU A N 1
ATOM 2541 C CA . LEU A 1 309 ? 0.184 3.416 -12.583 1.00 88.25 309 LEU A CA 1
ATOM 2542 C C . LEU A 1 309 ? 1.569 3.362 -11.929 1.00 88.25 309 LEU A C 1
ATOM 2544 O O . LEU A 1 309 ? 1.909 4.260 -11.167 1.00 88.25 309 LEU A O 1
ATOM 2548 N N . GLY A 1 310 ? 2.393 2.375 -12.283 1.00 89.56 310 GLY A N 1
ATOM 2549 C CA . GLY A 1 310 ? 3.781 2.256 -11.836 1.00 89.56 310 GLY A CA 1
ATOM 2550 C C . GLY A 1 310 ? 4.620 3.480 -12.189 1.00 89.56 310 GLY A C 1
ATOM 2551 O O . GLY A 1 310 ? 5.297 4.015 -11.315 1.00 89.56 310 GLY A O 1
ATOM 2552 N N . GLN A 1 311 ? 4.510 3.990 -13.420 1.00 87.69 311 GLN A N 1
ATOM 2553 C CA . GLN A 1 311 ? 5.175 5.232 -13.830 1.00 87.69 311 GLN A CA 1
ATOM 2554 C C . GLN A 1 311 ? 4.775 6.386 -12.906 1.00 87.69 311 GLN A C 1
ATOM 2556 O O . GLN A 1 311 ? 5.637 7.026 -12.308 1.00 87.69 311 GLN A O 1
ATOM 2561 N N . CYS A 1 312 ? 3.471 6.608 -12.722 1.00 91.12 312 CYS A N 1
ATOM 2562 C CA . CYS A 1 312 ? 2.957 7.658 -11.845 1.00 91.12 312 CYS A CA 1
ATOM 2563 C C . CYS A 1 312 ? 3.464 7.504 -10.404 1.00 91.12 312 CYS A C 1
ATOM 2565 O O . CYS A 1 312 ? 3.943 8.466 -9.805 1.00 91.12 312 CYS A O 1
ATOM 2567 N N . MET A 1 313 ? 3.380 6.296 -9.846 1.00 94.19 313 MET A N 1
ATOM 2568 C CA . MET A 1 31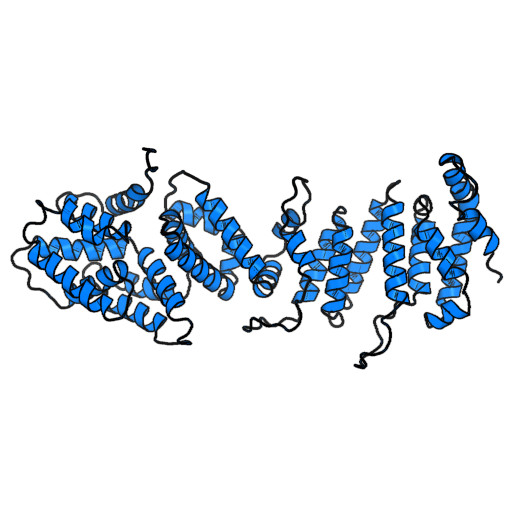3 ? 3.752 6.027 -8.457 1.00 94.19 313 MET A CA 1
ATOM 2569 C C . MET A 1 313 ? 5.253 6.165 -8.225 1.00 94.19 313 MET A C 1
ATOM 2571 O O . MET A 1 313 ? 5.653 6.681 -7.185 1.00 94.19 313 MET A O 1
ATOM 2575 N N . ASN A 1 314 ? 6.090 5.809 -9.198 1.00 91.69 314 ASN A N 1
ATOM 2576 C CA . ASN A 1 314 ? 7.529 6.048 -9.129 1.00 91.69 314 ASN A CA 1
ATOM 2577 C C . ASN A 1 314 ? 7.855 7.549 -9.012 1.00 91.69 314 ASN A C 1
ATOM 2579 O O . ASN A 1 314 ? 8.669 7.932 -8.169 1.00 91.69 314 ASN A O 1
ATOM 2583 N N . TYR A 1 315 ? 7.153 8.413 -9.758 1.00 90.56 315 TYR A N 1
ATOM 2584 C CA . TYR A 1 315 ? 7.284 9.870 -9.622 1.00 90.56 315 TYR A CA 1
ATOM 2585 C C . TYR A 1 315 ? 6.734 10.408 -8.291 1.00 90.56 315 TYR A C 1
ATOM 2587 O O . TYR A 1 315 ? 7.332 11.316 -7.711 1.00 90.56 315 TYR A O 1
ATOM 2595 N N . CYS A 1 316 ? 5.621 9.864 -7.789 1.00 93.38 316 CYS A N 1
ATOM 2596 C CA . CYS A 1 316 ? 5.028 10.293 -6.519 1.00 93.38 316 CYS A CA 1
ATOM 2597 C C . CYS A 1 316 ? 5.859 9.867 -5.298 1.00 93.38 316 CYS A C 1
ATOM 2599 O O . CYS A 1 316 ? 6.026 10.655 -4.367 1.00 93.38 316 CYS A O 1
ATOM 2601 N N . LEU A 1 317 ? 6.356 8.628 -5.279 1.00 93.06 317 LEU A N 1
ATOM 2602 C CA . LEU A 1 317 ? 6.996 8.015 -4.110 1.00 93.06 317 LEU A CA 1
ATOM 2603 C C . LEU A 1 317 ? 8.513 8.203 -4.081 1.00 93.06 317 LEU A C 1
ATOM 2605 O O . LEU A 1 317 ? 9.094 8.174 -2.999 1.00 93.06 317 LEU A O 1
ATOM 2609 N N . ARG A 1 318 ? 9.149 8.412 -5.243 1.00 89.56 318 ARG A N 1
ATOM 2610 C CA . ARG A 1 318 ? 10.592 8.676 -5.376 1.00 89.56 318 ARG A CA 1
ATOM 2611 C C . ARG A 1 318 ? 11.449 7.683 -4.581 1.00 89.56 318 ARG A C 1
ATOM 2613 O O . ARG A 1 318 ? 12.301 8.072 -3.781 1.00 89.56 318 ARG A O 1
ATOM 2620 N N . THR A 1 319 ? 11.195 6.388 -4.779 1.00 84.69 319 THR A N 1
ATOM 2621 C CA . THR A 1 319 ? 11.971 5.319 -4.135 1.00 84.69 319 THR A CA 1
ATOM 2622 C C . THR A 1 319 ? 13.458 5.438 -4.476 1.00 84.69 319 THR A C 1
ATOM 2624 O O . THR A 1 319 ? 13.845 6.040 -5.479 1.00 84.69 319 THR A O 1
ATOM 2627 N N . GLN A 1 320 ? 14.317 4.849 -3.640 1.00 83.69 320 GLN A N 1
ATOM 2628 C CA . GLN A 1 320 ? 15.770 4.977 -3.778 1.00 83.69 320 GLN A CA 1
ATOM 2629 C C . GLN A 1 320 ? 16.271 4.605 -5.182 1.00 83.69 320 GLN A C 1
ATOM 2631 O O . GLN A 1 320 ? 17.064 5.340 -5.761 1.00 83.69 320 GLN A O 1
ATOM 2636 N N . ILE A 1 321 ? 15.795 3.490 -5.739 1.00 82.69 321 ILE A N 1
ATOM 2637 C CA . ILE A 1 321 ? 16.182 3.024 -7.075 1.00 82.69 321 ILE A CA 1
ATOM 2638 C C . ILE A 1 321 ? 15.674 3.954 -8.186 1.00 82.69 321 ILE A C 1
ATOM 2640 O O . ILE A 1 321 ? 16.423 4.252 -9.114 1.00 82.69 321 ILE A O 1
ATOM 2644 N N . PHE A 1 322 ? 14.460 4.499 -8.063 1.00 88.75 322 PHE A N 1
ATOM 2645 C CA . PHE A 1 322 ? 13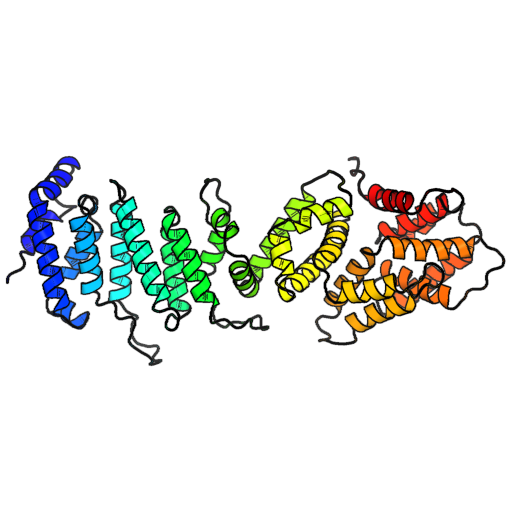.961 5.493 -9.012 1.00 88.75 322 PHE A CA 1
ATOM 2646 C C . PHE A 1 322 ? 14.844 6.746 -9.023 1.00 88.75 322 PHE A C 1
ATOM 2648 O O . PHE A 1 322 ? 15.226 7.223 -10.088 1.00 88.75 322 PHE A O 1
ATOM 2655 N N . GLU A 1 323 ? 15.225 7.248 -7.846 1.00 88.06 323 GLU A N 1
ATOM 2656 C CA . GLU A 1 323 ? 16.112 8.408 -7.730 1.00 88.06 323 GLU A CA 1
ATOM 2657 C C . GLU A 1 323 ? 17.525 8.138 -8.250 1.00 88.06 323 GLU A C 1
ATOM 2659 O O . GLU A 1 323 ? 18.128 9.037 -8.831 1.00 88.06 323 GLU A O 1
ATOM 2664 N N . LEU A 1 324 ? 18.053 6.923 -8.071 1.00 84.19 324 LEU A N 1
ATOM 2665 C CA . LEU A 1 324 ? 19.338 6.530 -8.654 1.00 84.19 324 LEU A CA 1
ATOM 2666 C C . LEU A 1 324 ? 19.277 6.608 -10.182 1.00 84.19 324 LEU A C 1
ATOM 2668 O O . LEU A 1 324 ? 20.049 7.354 -10.774 1.00 84.19 324 LEU A O 1
ATOM 2672 N N . CYS A 1 325 ? 18.317 5.927 -10.814 1.00 84.38 325 CYS A N 1
ATOM 2673 C CA . CYS A 1 325 ? 18.164 5.965 -12.270 1.00 84.38 325 CYS A CA 1
ATOM 2674 C C . CYS A 1 325 ? 17.889 7.383 -12.790 1.00 84.38 325 CYS A C 1
ATOM 2676 O O . CYS A 1 325 ? 18.441 7.782 -13.811 1.00 84.38 325 CYS A O 1
ATOM 2678 N N . ARG A 1 326 ? 17.063 8.160 -12.081 1.00 85.94 326 ARG A N 1
ATOM 2679 C CA . ARG A 1 326 ? 16.734 9.533 -12.467 1.00 85.94 326 ARG A CA 1
ATOM 2680 C C . ARG A 1 326 ? 17.962 10.439 -12.483 1.00 85.94 326 ARG A C 1
ATOM 2682 O O . ARG A 1 326 ? 18.102 11.214 -13.418 1.00 85.94 326 ARG A O 1
ATOM 2689 N N . ARG A 1 327 ? 18.845 10.352 -11.483 1.00 83.75 327 ARG A N 1
ATOM 2690 C CA . ARG A 1 327 ? 20.070 11.171 -11.442 1.00 83.75 327 ARG A CA 1
ATOM 2691 C C . ARG A 1 327 ? 20.976 10.896 -12.633 1.00 83.75 327 ARG A C 1
ATOM 2693 O O . ARG A 1 327 ? 21.456 11.847 -13.235 1.00 83.75 327 ARG A O 1
ATOM 2700 N N . GLU A 1 328 ? 21.171 9.627 -12.985 1.00 80.88 328 GLU A N 1
ATOM 2701 C CA . GLU A 1 328 ? 21.970 9.258 -14.162 1.00 80.88 328 GLU A CA 1
ATOM 2702 C C . GLU A 1 328 ? 21.347 9.820 -15.454 1.00 80.88 328 GLU A C 1
ATOM 2704 O O . GLU A 1 328 ? 22.049 10.328 -16.321 1.00 80.88 328 GLU A O 1
ATOM 2709 N N . ILE A 1 329 ? 20.013 9.818 -15.561 1.00 78.69 329 ILE A N 1
ATOM 2710 C CA . ILE A 1 329 ? 19.300 10.396 -16.713 1.00 78.69 329 ILE A CA 1
ATOM 2711 C C . ILE A 1 329 ? 19.402 11.925 -16.746 1.00 78.69 329 ILE A C 1
ATOM 2713 O O . ILE A 1 329 ? 19.611 12.489 -17.815 1.00 78.69 329 ILE A O 1
ATOM 2717 N N . ASP A 1 330 ? 19.248 12.596 -15.604 1.00 77.69 330 ASP A N 1
ATOM 2718 C CA . ASP A 1 330 ? 19.320 14.059 -15.508 1.00 77.69 330 ASP A CA 1
ATOM 2719 C C . ASP A 1 330 ? 20.757 14.569 -15.763 1.00 77.69 330 ASP A C 1
ATOM 2721 O O . ASP A 1 330 ? 20.940 15.675 -16.274 1.00 77.69 330 ASP A O 1
ATOM 2725 N N . ASN A 1 331 ? 21.774 13.758 -15.446 1.00 69.38 331 ASN A N 1
ATOM 2726 C CA . ASN A 1 331 ? 23.182 14.036 -15.746 1.00 69.38 331 ASN A CA 1
ATOM 2727 C C . ASN A 1 331 ? 23.540 13.781 -17.219 1.00 69.38 331 ASN A C 1
ATOM 2729 O O . ASN A 1 331 ? 24.466 14.408 -17.742 1.00 69.38 331 ASN A O 1
ATOM 2733 N N . ALA A 1 332 ? 22.810 12.896 -17.903 1.00 62.25 332 ALA A N 1
ATOM 2734 C CA . ALA A 1 332 ? 23.021 12.631 -19.316 1.00 62.25 332 ALA A CA 1
ATOM 2735 C C . ALA A 1 332 ? 22.646 13.866 -20.151 1.00 62.25 332 ALA A C 1
ATOM 2737 O O . ALA A 1 332 ? 21.502 14.322 -20.190 1.00 62.25 332 ALA A O 1
ATOM 2738 N N . THR A 1 333 ? 23.614 14.414 -20.884 1.00 57.19 333 THR A N 1
ATOM 2739 C CA . THR A 1 333 ? 23.303 15.414 -21.912 1.00 57.19 333 THR A CA 1
ATOM 2740 C C . THR A 1 333 ? 22.635 14.716 -23.098 1.00 57.19 333 THR A C 1
ATOM 2742 O O . THR A 1 333 ? 23.027 13.615 -23.471 1.00 57.19 333 THR A O 1
ATOM 2745 N N . PHE A 1 334 ? 21.681 15.364 -23.781 1.00 53.62 334 PHE A N 1
ATOM 2746 C CA . PHE A 1 334 ? 21.045 14.831 -25.008 1.00 53.62 334 PHE A CA 1
ATOM 2747 C C . PHE A 1 334 ? 22.033 14.533 -26.168 1.00 53.62 334 PHE A C 1
ATOM 2749 O O . PHE A 1 334 ? 21.606 14.136 -27.253 1.00 53.62 334 PHE A O 1
ATOM 2756 N N . GLN A 1 335 ? 23.339 14.733 -25.963 1.00 50.53 335 GLN A N 1
ATOM 2757 C CA . GLN A 1 335 ? 24.427 14.463 -26.904 1.00 50.53 335 GLN A CA 1
ATOM 2758 C C . GLN A 1 335 ? 25.282 13.240 -26.517 1.00 50.53 335 GLN A C 1
ATOM 2760 O O . GLN A 1 335 ? 25.898 12.658 -27.406 1.00 50.53 335 GLN A O 1
ATOM 2765 N N . HIS A 1 336 ? 25.284 12.809 -25.248 1.00 56.84 336 HIS A N 1
ATOM 2766 C CA . HIS A 1 336 ? 26.025 11.636 -24.773 1.00 56.84 336 HIS A CA 1
ATOM 2767 C C . HIS A 1 336 ? 25.127 10.752 -23.912 1.00 56.84 336 HIS A C 1
ATOM 2769 O O . HIS A 1 336 ? 24.681 11.155 -22.838 1.00 56.84 336 HIS A O 1
ATOM 2775 N N . VAL A 1 337 ? 24.843 9.542 -24.398 1.00 59.72 337 VAL A N 1
ATOM 2776 C CA . VAL A 1 337 ? 23.960 8.613 -23.690 1.00 59.72 337 VAL A CA 1
ATOM 2777 C C . VAL A 1 337 ? 24.768 7.841 -22.658 1.00 59.72 337 VAL A C 1
ATOM 2779 O O . VAL A 1 337 ? 25.535 6.950 -23.008 1.00 59.72 337 VAL A O 1
ATOM 2782 N N . GLU A 1 338 ? 24.541 8.100 -21.374 1.00 70.12 338 GLU A N 1
ATOM 2783 C CA . GLU A 1 338 ? 25.084 7.267 -20.294 1.00 70.12 338 GLU A CA 1
ATOM 2784 C C . GLU A 1 338 ? 24.191 6.034 -20.043 1.00 70.12 338 GLU A C 1
ATOM 2786 O O . GLU A 1 338 ? 23.895 5.663 -18.908 1.00 70.12 338 GLU A O 1
ATOM 2791 N N . ALA A 1 339 ? 23.749 5.364 -21.119 1.00 78.19 339 ALA A N 1
ATOM 2792 C CA . ALA A 1 339 ? 22.958 4.130 -21.032 1.00 78.19 339 ALA A CA 1
ATOM 2793 C C . ALA A 1 339 ? 23.687 3.063 -20.200 1.00 78.19 339 ALA A C 1
ATOM 2795 O O . ALA A 1 339 ? 23.061 2.343 -19.421 1.00 78.19 339 ALA A O 1
ATOM 2796 N N . HIS A 1 340 ? 25.019 3.045 -20.293 1.00 80.94 340 HIS A N 1
ATOM 2797 C CA . HIS A 1 340 ? 25.896 2.231 -19.465 1.00 80.94 340 HIS A CA 1
ATOM 2798 C C . HIS A 1 340 ? 25.758 2.529 -17.964 1.00 80.94 340 HIS A C 1
ATOM 2800 O O . HIS A 1 340 ? 25.682 1.605 -17.158 1.00 80.94 340 HIS A O 1
ATOM 2806 N N . ALA A 1 341 ? 25.695 3.806 -17.567 1.00 81.88 341 ALA A N 1
ATOM 2807 C CA . ALA A 1 341 ? 25.591 4.201 -16.162 1.00 81.88 341 ALA A CA 1
ATOM 2808 C C . ALA A 1 341 ? 24.246 3.773 -15.561 1.00 81.88 341 ALA A C 1
ATOM 2810 O O . ALA A 1 341 ? 24.204 3.192 -14.476 1.00 81.88 341 ALA A O 1
ATOM 2811 N N . ILE A 1 342 ? 23.155 3.947 -16.313 1.00 82.62 342 ILE A N 1
ATOM 2812 C CA . ILE A 1 342 ? 21.814 3.496 -15.912 1.00 82.62 342 ILE A CA 1
ATOM 2813 C C . ILE A 1 342 ? 21.761 1.969 -15.820 1.00 82.62 342 ILE A C 1
ATOM 2815 O O . ILE A 1 342 ? 21.247 1.426 -14.840 1.00 82.62 342 ILE A O 1
ATOM 2819 N N . HIS A 1 343 ? 22.319 1.266 -16.808 1.00 82.94 343 HIS A N 1
ATOM 2820 C CA . HIS A 1 343 ? 22.399 -0.192 -16.794 1.00 82.94 343 HIS A CA 1
ATOM 2821 C C . HIS A 1 343 ? 23.214 -0.708 -15.596 1.00 82.94 343 HIS A C 1
ATOM 2823 O O . HIS A 1 343 ? 22.786 -1.630 -14.900 1.00 82.94 343 HIS A O 1
ATOM 2829 N N . ASN A 1 344 ? 24.342 -0.068 -15.280 1.00 85.06 344 ASN A N 1
ATOM 2830 C CA . ASN A 1 344 ? 25.147 -0.393 -14.104 1.00 85.06 344 ASN A CA 1
ATOM 2831 C C . ASN A 1 344 ? 24.407 -0.105 -12.795 1.00 85.06 344 ASN A C 1
ATOM 2833 O O . ASN A 1 344 ? 24.488 -0.909 -11.869 1.00 85.06 344 ASN A O 1
ATOM 2837 N N . ALA A 1 345 ? 23.658 0.998 -12.704 1.00 85.06 345 ALA A N 1
ATOM 2838 C CA . ALA A 1 345 ? 22.830 1.302 -11.538 1.00 85.06 345 ALA A CA 1
ATOM 2839 C C . ALA A 1 345 ? 21.757 0.222 -11.310 1.00 85.06 345 ALA A C 1
ATOM 2841 O O . ALA A 1 345 ? 21.584 -0.246 -10.183 1.00 85.06 345 ALA A O 1
ATOM 2842 N N . ILE A 1 346 ? 21.098 -0.230 -12.383 1.00 86.94 346 ILE A N 1
ATOM 2843 C CA . ILE A 1 346 ? 20.130 -1.337 -12.356 1.00 86.94 346 ILE A CA 1
ATOM 2844 C C . ILE A 1 346 ? 20.804 -2.636 -11.899 1.00 86.94 346 ILE A C 1
ATOM 2846 O O . ILE A 1 346 ? 20.324 -3.288 -10.972 1.00 86.94 346 ILE A O 1
ATOM 2850 N N . SER A 1 347 ? 21.938 -2.992 -12.501 1.00 86.88 347 SER A N 1
ATOM 2851 C CA . SER A 1 347 ? 22.678 -4.213 -12.166 1.00 86.88 347 SER A CA 1
ATOM 2852 C C . SER A 1 347 ? 23.147 -4.212 -10.704 1.00 86.88 347 SER A C 1
ATOM 2854 O O . SER A 1 347 ? 22.897 -5.161 -9.957 1.00 86.88 347 SER A O 1
ATOM 2856 N N . ASN A 1 348 ? 23.719 -3.099 -10.240 1.00 87.44 348 ASN A N 1
ATOM 2857 C CA . ASN A 1 348 ? 24.138 -2.920 -8.850 1.00 87.44 348 ASN A CA 1
ATOM 2858 C C . ASN A 1 348 ? 22.964 -2.988 -7.869 1.00 87.44 348 ASN A C 1
ATOM 2860 O O . ASN A 1 348 ? 23.121 -3.502 -6.765 1.00 87.44 348 ASN A O 1
ATOM 2864 N N . TYR A 1 349 ? 21.781 -2.509 -8.245 1.00 86.94 349 TYR A N 1
ATOM 2865 C CA . TYR A 1 349 ? 20.592 -2.653 -7.411 1.00 86.94 349 TYR A CA 1
ATOM 2866 C C . TYR A 1 349 ? 20.122 -4.114 -7.323 1.00 86.94 349 TYR A C 1
ATOM 2868 O O . TYR A 1 349 ? 19.792 -4.597 -6.240 1.00 86.94 349 TYR A O 1
ATOM 2876 N N . ILE A 1 350 ? 20.141 -4.857 -8.432 1.00 86.94 350 ILE A N 1
ATOM 2877 C CA . ILE A 1 350 ? 19.703 -6.260 -8.458 1.00 86.94 350 ILE A CA 1
ATOM 2878 C C . ILE A 1 350 ? 20.678 -7.160 -7.678 1.00 86.94 350 ILE A C 1
ATOM 2880 O O . ILE A 1 350 ? 20.235 -8.003 -6.883 1.00 86.94 350 ILE A O 1
ATOM 2884 N N . PHE A 1 351 ? 21.988 -6.969 -7.874 1.00 85.44 351 PHE A N 1
ATOM 2885 C CA . PHE A 1 351 ? 23.035 -7.891 -7.412 1.00 85.44 351 PHE A CA 1
ATOM 2886 C C . PHE A 1 351 ? 23.957 -7.336 -6.319 1.00 85.44 351 PHE A C 1
ATOM 2888 O O . PHE A 1 351 ? 24.542 -8.112 -5.568 1.00 85.44 351 PHE A O 1
ATOM 2895 N N . GLY A 1 352 ? 24.116 -6.016 -6.226 1.00 76.75 352 GLY A N 1
ATOM 2896 C CA . GLY A 1 352 ? 25.179 -5.375 -5.446 1.00 76.75 352 GLY A CA 1
ATOM 2897 C C . GLY A 1 352 ? 24.954 -5.355 -3.9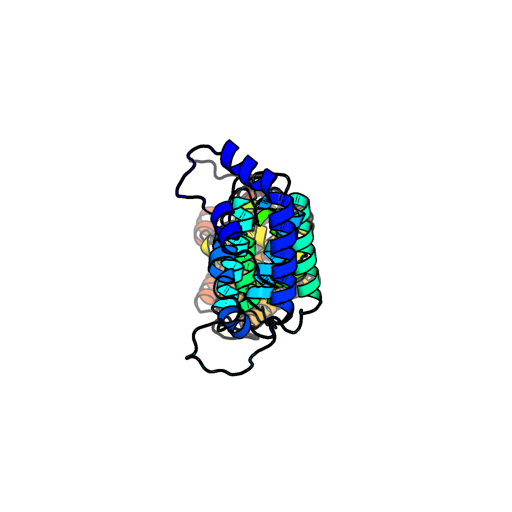35 1.00 76.75 352 GLY A C 1
ATOM 2898 O O . GLY A 1 352 ? 25.919 -5.255 -3.182 1.00 76.75 352 GLY A O 1
ATOM 2899 N N . SER A 1 353 ? 23.714 -5.480 -3.455 1.00 63.28 353 SER A N 1
ATOM 2900 C CA . SER A 1 353 ? 23.459 -5.721 -2.030 1.00 63.28 353 SER A CA 1
ATOM 2901 C C . SER A 1 353 ? 22.106 -6.394 -1.789 1.00 63.28 353 SER A C 1
ATOM 2903 O O . SER A 1 353 ? 21.067 -5.954 -2.274 1.00 63.28 353 SER A O 1
ATOM 2905 N N . GLY A 1 354 ? 22.119 -7.488 -1.023 1.00 64.81 354 GLY A N 1
ATOM 2906 C CA . GLY A 1 354 ? 20.915 -8.175 -0.555 1.00 64.81 354 GLY A CA 1
ATOM 2907 C C . GLY A 1 354 ? 20.944 -9.692 -0.738 1.00 64.81 354 GLY A C 1
ATOM 2908 O O . GLY A 1 354 ? 21.779 -10.246 -1.447 1.00 64.81 354 GLY A O 1
ATOM 2909 N N . SER A 1 355 ? 19.998 -10.373 -0.090 1.00 72.88 355 SER A N 1
ATOM 2910 C CA . SER A 1 355 ? 19.829 -11.825 -0.223 1.00 72.88 355 SER A CA 1
ATOM 2911 C C . SER A 1 355 ? 19.545 -12.221 -1.677 1.00 72.88 355 SER A C 1
ATOM 2913 O O . SER A 1 355 ? 18.822 -11.510 -2.391 1.00 72.88 355 SER A O 1
ATOM 2915 N N . SER A 1 356 ? 20.079 -13.373 -2.095 1.00 74.94 356 SER A N 1
ATOM 2916 C CA . SER A 1 356 ? 19.814 -13.983 -3.404 1.00 74.94 356 SER A CA 1
ATOM 2917 C C . SER A 1 356 ? 18.341 -14.360 -3.588 1.00 74.94 356 SER A C 1
ATOM 2919 O O . SER A 1 356 ? 17.846 -14.377 -4.712 1.00 74.94 356 SER A O 1
ATOM 2921 N N . ILE A 1 357 ? 17.619 -14.573 -2.483 1.00 71.75 357 ILE A N 1
ATOM 2922 C CA . ILE A 1 357 ? 16.193 -14.929 -2.460 1.00 71.75 357 ILE A CA 1
ATOM 2923 C C . ILE A 1 357 ? 15.324 -13.830 -3.098 1.00 71.75 357 ILE A C 1
ATOM 2925 O O . ILE A 1 357 ? 14.301 -14.131 -3.703 1.00 71.75 357 ILE A O 1
ATOM 2929 N N . HIS A 1 358 ? 15.747 -12.564 -3.030 1.00 79.56 358 HIS A N 1
ATOM 2930 C CA . HIS A 1 358 ? 14.964 -11.420 -3.519 1.00 79.56 358 HIS A CA 1
ATOM 2931 C C . HIS A 1 358 ? 15.435 -10.873 -4.877 1.00 79.56 358 HIS A C 1
ATOM 2933 O O . HIS A 1 358 ? 15.009 -9.791 -5.277 1.00 79.56 358 HIS A O 1
ATOM 2939 N N . ILE A 1 359 ? 16.308 -11.590 -5.598 1.00 84.94 359 ILE A N 1
ATOM 2940 C CA . ILE A 1 359 ? 16.817 -11.142 -6.909 1.00 84.94 359 ILE A CA 1
ATOM 2941 C C . ILE A 1 359 ? 15.672 -10.949 -7.908 1.00 84.94 359 ILE A C 1
ATOM 2943 O O . ILE A 1 359 ? 15.639 -9.938 -8.603 1.00 84.94 359 ILE A O 1
ATOM 2947 N N . SER A 1 360 ? 14.717 -11.882 -7.957 1.00 84.19 360 SER A N 1
ATOM 2948 C CA . SER A 1 360 ? 13.567 -11.799 -8.867 1.00 84.19 360 SER A CA 1
ATOM 2949 C C . SER A 1 360 ? 12.728 -10.542 -8.626 1.00 84.19 360 SER A C 1
ATOM 2951 O O . SER A 1 360 ? 12.404 -9.848 -9.586 1.00 84.19 360 SER A O 1
ATOM 2953 N N . ASN A 1 361 ? 12.449 -10.203 -7.364 1.00 85.44 361 ASN A N 1
ATOM 2954 C CA . ASN A 1 361 ? 11.659 -9.024 -7.002 1.00 85.44 361 ASN A CA 1
ATOM 2955 C C . ASN A 1 361 ? 12.398 -7.737 -7.386 1.00 85.44 361 ASN A C 1
ATOM 2957 O O . ASN A 1 361 ? 11.853 -6.903 -8.103 1.00 85.44 361 ASN A O 1
ATOM 2961 N N . ARG A 1 362 ? 13.685 -7.620 -7.020 1.00 87.50 362 ARG A N 1
ATOM 2962 C CA . ARG A 1 362 ? 14.514 -6.460 -7.397 1.00 87.50 362 ARG A CA 1
ATOM 2963 C C . ARG A 1 362 ? 14.614 -6.295 -8.915 1.00 87.50 362 ARG A C 1
ATOM 2965 O O . ARG A 1 362 ? 14.570 -5.182 -9.427 1.00 87.50 362 ARG A O 1
ATOM 2972 N N . ARG A 1 363 ? 14.714 -7.401 -9.655 1.00 87.94 363 ARG A N 1
ATOM 2973 C CA . ARG A 1 363 ? 14.714 -7.396 -11.123 1.00 87.94 363 ARG A CA 1
ATOM 2974 C C . ARG A 1 363 ? 13.387 -6.876 -11.686 1.00 87.94 363 ARG A C 1
ATOM 2976 O O . ARG A 1 363 ? 13.411 -6.042 -12.587 1.00 87.94 363 ARG A O 1
ATOM 2983 N N . ASN A 1 364 ? 12.252 -7.341 -11.159 1.00 87.31 364 ASN A N 1
ATOM 2984 C CA . ASN A 1 364 ? 10.922 -6.891 -11.579 1.00 87.31 364 ASN A CA 1
ATOM 2985 C C . ASN A 1 364 ? 10.727 -5.388 -11.300 1.00 87.31 364 ASN A C 1
ATOM 2987 O O . ASN A 1 364 ? 10.274 -4.657 -12.182 1.00 87.31 364 ASN A O 1
ATOM 2991 N N . GLU A 1 365 ? 11.129 -4.918 -10.115 1.00 89.25 365 GLU A N 1
ATOM 2992 C CA . GLU A 1 365 ? 11.096 -3.499 -9.737 1.00 89.25 365 GLU A CA 1
ATOM 2993 C C . GLU A 1 365 ? 11.955 -2.642 -10.673 1.00 89.25 365 GLU A C 1
ATOM 2995 O O . GLU A 1 365 ? 11.478 -1.654 -11.233 1.00 89.25 365 GLU A O 1
ATOM 3000 N N . ALA A 1 366 ? 13.209 -3.040 -10.905 1.00 89.12 366 ALA A N 1
ATOM 3001 C CA . ALA A 1 366 ? 14.125 -2.307 -11.775 1.00 89.12 366 ALA A CA 1
ATOM 3002 C C . ALA A 1 366 ? 13.633 -2.244 -13.229 1.00 89.12 366 ALA A C 1
ATOM 3004 O O . ALA A 1 366 ? 13.779 -1.217 -13.902 1.00 89.12 366 ALA A O 1
ATOM 3005 N N . TRP A 1 367 ? 13.010 -3.318 -13.717 1.00 86.94 367 TRP A N 1
ATOM 3006 C CA . TRP A 1 367 ? 12.380 -3.324 -15.032 1.00 86.94 367 TRP A CA 1
ATOM 3007 C C . TRP A 1 367 ? 11.188 -2.358 -15.097 1.00 86.94 367 TRP A C 1
ATOM 3009 O O . TRP A 1 367 ? 11.152 -1.503 -15.982 1.00 86.94 367 TRP A O 1
ATOM 3019 N N . CYS A 1 368 ? 10.271 -2.391 -14.122 1.00 86.94 368 CYS A N 1
ATOM 3020 C CA . CYS A 1 368 ? 9.132 -1.462 -14.069 1.00 86.94 368 CYS A CA 1
ATOM 3021 C C . CYS A 1 368 ? 9.577 0.009 -13.957 1.00 86.94 368 CYS A C 1
ATOM 3023 O O . CYS A 1 368 ? 8.997 0.902 -14.581 1.00 86.94 368 CYS A O 1
ATOM 3025 N N . ILE A 1 369 ? 10.648 0.278 -13.209 1.00 88.12 369 ILE A N 1
ATOM 3026 C CA . ILE A 1 369 ? 11.260 1.609 -13.115 1.00 88.12 369 ILE A CA 1
ATOM 3027 C C . ILE A 1 369 ? 11.840 2.044 -14.460 1.00 88.12 369 ILE A C 1
ATOM 3029 O O . ILE A 1 369 ? 11.637 3.187 -14.864 1.00 88.12 369 ILE A O 1
ATOM 3033 N N . SER A 1 370 ? 12.490 1.138 -15.194 1.00 85.19 370 SER A N 1
ATOM 3034 C CA . SER A 1 370 ? 13.027 1.434 -16.530 1.00 85.19 370 SER A CA 1
ATOM 3035 C C . SER A 1 370 ? 11.927 1.908 -17.487 1.00 85.19 370 SER A C 1
ATOM 3037 O O . SER A 1 370 ? 12.136 2.850 -18.248 1.00 85.19 370 SER A O 1
ATOM 3039 N N . LEU A 1 371 ? 10.720 1.337 -17.382 1.00 82.81 371 LEU A N 1
ATOM 3040 C CA . LEU A 1 371 ? 9.549 1.761 -18.159 1.00 82.81 371 LEU A CA 1
ATOM 3041 C C . LEU A 1 371 ? 9.043 3.165 -17.787 1.00 82.81 371 LEU A C 1
ATOM 3043 O O . LEU A 1 371 ? 8.338 3.785 -18.583 1.00 82.81 371 LEU A O 1
ATOM 3047 N N . SER A 1 372 ? 9.400 3.695 -16.613 1.00 83.94 372 SER A N 1
ATOM 3048 C CA . SER A 1 372 ? 9.000 5.038 -16.154 1.00 83.94 372 SER A CA 1
ATOM 3049 C C . SER A 1 372 ? 9.730 6.163 -16.878 1.00 83.94 372 SER A C 1
ATOM 3051 O O . SER A 1 372 ? 9.212 7.272 -16.971 1.00 83.94 372 SER A O 1
ATOM 3053 N N . PHE A 1 373 ? 10.881 5.872 -17.481 1.00 83.44 373 PHE A N 1
ATOM 3054 C CA . PHE A 1 373 ? 11.687 6.851 -18.201 1.00 83.44 373 PHE A CA 1
ATOM 3055 C C . PHE A 1 373 ? 11.417 6.820 -19.708 1.00 83.44 373 PHE A C 1
ATOM 3057 O O . PHE A 1 373 ? 12.338 6.742 -20.518 1.00 83.44 373 PHE A O 1
ATOM 3064 N N . THR A 1 374 ? 10.144 6.919 -20.109 1.00 78.19 374 THR A N 1
ATOM 3065 C CA . THR A 1 374 ? 9.718 6.762 -21.515 1.00 78.19 374 THR A CA 1
ATOM 3066 C C . THR A 1 374 ? 10.473 7.679 -22.483 1.00 78.19 374 THR A C 1
ATOM 3068 O O . THR A 1 374 ? 10.813 7.253 -23.582 1.00 78.19 374 THR A O 1
ATOM 3071 N N . ARG A 1 375 ? 10.793 8.916 -22.076 1.00 78.12 375 ARG A N 1
ATOM 3072 C CA . ARG A 1 375 ? 11.590 9.855 -22.886 1.00 78.12 375 ARG A CA 1
ATOM 3073 C C . ARG A 1 375 ? 13.004 9.339 -23.155 1.00 78.12 375 ARG A C 1
ATOM 3075 O O . ARG A 1 375 ? 13.482 9.434 -24.282 1.00 78.12 375 ARG A O 1
ATOM 3082 N N . PHE A 1 376 ? 13.651 8.782 -22.134 1.00 82.62 376 PHE A N 1
ATOM 3083 C CA . PHE A 1 376 ? 14.978 8.188 -22.256 1.00 82.62 376 PHE A CA 1
ATOM 3084 C C . PHE A 1 376 ? 14.929 6.922 -23.119 1.00 82.62 376 PHE A C 1
ATOM 3086 O O . PHE A 1 376 ? 15.700 6.789 -24.065 1.00 82.62 376 PHE A O 1
ATOM 3093 N N . THR A 1 377 ? 13.952 6.041 -22.877 1.00 82.56 377 THR A N 1
ATOM 3094 C CA . THR A 1 377 ? 13.719 4.847 -23.701 1.00 82.56 377 THR A CA 1
ATOM 3095 C C . THR A 1 377 ? 13.495 5.194 -25.174 1.00 82.56 377 THR A C 1
ATOM 3097 O O . THR A 1 377 ? 14.101 4.576 -26.048 1.00 82.56 377 THR A O 1
ATOM 3100 N N . TRP A 1 378 ? 12.652 6.191 -25.460 1.00 80.69 378 TRP A N 1
ATOM 3101 C CA . TRP A 1 378 ? 12.414 6.678 -26.819 1.00 80.69 378 TRP A CA 1
ATOM 3102 C C . TRP A 1 378 ? 13.704 7.179 -27.462 1.00 80.69 378 TRP A C 1
ATOM 3104 O O . TRP A 1 378 ? 14.006 6.800 -28.587 1.00 80.69 378 TRP A O 1
ATOM 3114 N N . TYR A 1 379 ? 14.494 7.973 -26.741 1.00 81.31 379 TYR A N 1
ATOM 3115 C CA . TYR A 1 379 ? 15.747 8.512 -27.259 1.00 81.31 379 TYR A CA 1
ATOM 3116 C C . TYR A 1 379 ? 16.769 7.407 -27.585 1.00 81.31 379 TYR A C 1
ATOM 3118 O O . TYR A 1 379 ? 17.375 7.431 -28.656 1.00 81.31 379 TYR A O 1
ATOM 3126 N N . CYS A 1 380 ? 16.902 6.392 -26.726 1.00 84.75 380 CYS A N 1
ATOM 3127 C CA . CYS A 1 380 ? 17.721 5.204 -26.988 1.00 84.75 380 CYS A CA 1
ATOM 3128 C C . CYS A 1 380 ? 17.287 4.485 -28.276 1.00 84.75 380 CYS A C 1
ATOM 3130 O O . CYS A 1 380 ? 18.107 4.215 -29.153 1.00 84.75 380 CYS A O 1
ATOM 3132 N N . VAL A 1 381 ? 15.985 4.230 -28.430 1.00 82.19 381 VAL A N 1
ATOM 3133 C CA . VAL A 1 381 ? 15.433 3.597 -29.638 1.00 82.19 381 VAL A CA 1
ATOM 3134 C C . VAL A 1 381 ? 15.649 4.471 -30.877 1.00 82.19 381 VAL A C 1
ATOM 3136 O O . VAL A 1 381 ? 16.073 3.974 -31.919 1.00 82.19 381 VAL A O 1
ATOM 3139 N N . TYR A 1 382 ? 15.431 5.779 -30.759 1.00 80.88 382 TYR A N 1
ATOM 3140 C CA . TYR A 1 382 ? 15.640 6.745 -31.830 1.00 80.88 382 TYR A CA 1
ATOM 3141 C C . TYR A 1 382 ? 17.089 6.747 -32.330 1.00 80.88 382 TYR A C 1
ATOM 3143 O O . TYR A 1 382 ? 17.309 6.701 -33.537 1.00 80.88 382 TYR A O 1
ATOM 3151 N N . ARG A 1 383 ? 18.082 6.723 -31.430 1.00 81.44 383 ARG A N 1
ATOM 3152 C CA . ARG A 1 383 ? 19.507 6.646 -31.801 1.00 81.44 383 ARG A CA 1
ATOM 3153 C C . ARG A 1 383 ? 19.836 5.364 -32.573 1.00 81.44 383 ARG A C 1
ATOM 3155 O O . ARG A 1 383 ? 20.562 5.440 -33.562 1.00 81.44 383 ARG A O 1
ATOM 3162 N N . LEU A 1 384 ? 19.267 4.220 -32.180 1.00 81.81 384 LEU A N 1
ATOM 3163 C CA . LEU A 1 384 ? 19.430 2.952 -32.909 1.00 81.81 384 LEU A CA 1
ATOM 3164 C C . LEU A 1 384 ? 18.816 3.018 -34.317 1.00 81.81 384 LEU A C 1
ATOM 3166 O O . LEU A 1 384 ? 19.419 2.543 -35.279 1.00 81.81 384 LEU A O 1
ATOM 3170 N N . VAL A 1 385 ? 17.635 3.630 -34.452 1.00 77.56 385 VAL A N 1
ATOM 3171 C CA . VAL A 1 385 ? 16.973 3.829 -35.754 1.00 77.56 385 VAL A CA 1
ATOM 3172 C C . VAL A 1 385 ? 17.778 4.790 -36.635 1.00 77.56 385 VAL A C 1
ATOM 3174 O O . VAL A 1 385 ? 18.031 4.470 -37.792 1.00 77.56 385 VAL A O 1
ATOM 3177 N N . GLN A 1 386 ? 18.239 5.920 -36.092 1.00 77.06 386 GLN A N 1
ATOM 3178 C CA . GLN A 1 386 ? 19.053 6.895 -36.825 1.00 77.06 386 GLN A CA 1
ATOM 3179 C C . GLN A 1 386 ? 20.399 6.333 -37.292 1.00 77.06 386 GLN A C 1
ATOM 3181 O O . GLN A 1 386 ? 20.890 6.703 -38.358 1.00 77.06 386 GLN A O 1
ATOM 3186 N N . TRP A 1 387 ? 21.021 5.458 -36.497 1.00 79.75 387 TRP A N 1
ATOM 3187 C CA . TRP A 1 387 ? 22.241 4.771 -36.913 1.00 79.75 387 TRP A CA 1
ATOM 3188 C C . TRP A 1 387 ? 22.002 3.971 -38.195 1.00 79.75 387 TRP A C 1
ATOM 3190 O O . TRP A 1 387 ? 22.788 4.065 -39.129 1.00 79.75 387 TRP A O 1
ATOM 3200 N N . ASN A 1 388 ? 20.872 3.268 -38.267 1.00 71.44 388 ASN A N 1
ATOM 3201 C CA . ASN A 1 388 ? 20.503 2.443 -39.412 1.00 71.44 388 ASN A CA 1
ATOM 3202 C C . ASN A 1 388 ? 20.148 3.264 -40.674 1.00 71.44 388 ASN A C 1
ATOM 3204 O O . ASN A 1 388 ? 20.237 2.763 -41.789 1.00 71.44 388 ASN A O 1
ATOM 3208 N N . THR A 1 389 ? 19.757 4.533 -40.529 1.00 66.75 389 THR A N 1
ATOM 3209 C CA . THR A 1 389 ? 19.459 5.413 -41.676 1.00 66.75 389 THR A CA 1
ATOM 3210 C C . THR A 1 389 ? 20.684 6.132 -42.246 1.00 66.75 389 THR A C 1
ATOM 3212 O O . THR A 1 389 ? 20.579 6.735 -43.310 1.00 66.75 389 THR A O 1
ATOM 3215 N N . ASN A 1 390 ? 21.827 6.098 -41.554 1.00 68.19 390 ASN A N 1
ATOM 3216 C CA . ASN A 1 390 ? 23.050 6.798 -41.946 1.00 68.19 390 ASN A CA 1
ATOM 3217 C C . ASN A 1 390 ? 24.116 5.791 -42.405 1.00 68.19 390 ASN A C 1
ATOM 3219 O O . ASN A 1 390 ? 24.751 5.144 -41.574 1.00 68.19 390 ASN A O 1
ATOM 3223 N N . ASP A 1 391 ? 24.340 5.702 -43.719 1.00 58.91 391 ASP A N 1
ATOM 3224 C CA . ASP A 1 391 ? 25.206 4.688 -44.350 1.00 58.91 391 ASP A CA 1
ATOM 3225 C C . ASP A 1 391 ? 26.690 4.735 -43.911 1.00 58.91 391 ASP A C 1
ATOM 3227 O O . ASP A 1 391 ? 27.392 3.731 -44.030 1.00 58.91 391 ASP A O 1
ATOM 3231 N N . ASP A 1 392 ? 27.163 5.853 -43.347 1.00 62.34 392 ASP A N 1
ATOM 3232 C CA . ASP A 1 392 ? 28.575 6.069 -42.977 1.00 62.34 392 ASP A CA 1
ATOM 3233 C C . ASP A 1 392 ? 28.911 5.788 -41.494 1.00 62.34 392 ASP A C 1
ATOM 3235 O O . ASP A 1 392 ? 30.063 5.932 -41.073 1.00 62.34 392 ASP A O 1
ATOM 3239 N N . ASN A 1 393 ? 27.939 5.393 -40.664 1.00 67.81 393 ASN A N 1
ATOM 3240 C CA . ASN A 1 393 ? 28.170 5.240 -39.224 1.00 67.81 393 ASN A CA 1
ATOM 3241 C C . ASN A 1 393 ? 28.704 3.846 -38.845 1.00 67.81 393 ASN A C 1
ATOM 3243 O O . ASN A 1 393 ? 28.015 2.834 -38.958 1.00 67.81 393 ASN A O 1
ATOM 3247 N N . LEU A 1 394 ? 29.912 3.789 -38.276 1.00 78.19 394 LEU A N 1
ATOM 3248 C CA . LEU A 1 394 ? 30.445 2.574 -37.645 1.00 78.19 394 LEU A CA 1
ATOM 3249 C C . LEU A 1 394 ? 29.721 2.269 -36.322 1.00 78.19 394 LEU A C 1
ATOM 3251 O O . LEU A 1 394 ? 29.255 3.172 -35.626 1.00 78.19 394 LEU A O 1
ATOM 3255 N N . TRP A 1 395 ? 29.629 0.987 -35.961 1.00 83.19 395 TRP A N 1
ATOM 3256 C CA . TRP A 1 395 ? 29.049 0.562 -34.684 1.00 83.19 395 TRP A CA 1
ATOM 3257 C C . TRP A 1 395 ? 29.980 0.947 -33.523 1.00 83.19 395 TRP A C 1
ATOM 3259 O O . TRP A 1 395 ? 31.046 0.353 -33.359 1.00 83.19 395 TRP A O 1
ATOM 3269 N N . SER A 1 396 ? 29.598 1.961 -32.744 1.00 83.50 396 SER A N 1
ATOM 3270 C CA . SER A 1 396 ? 30.386 2.484 -31.621 1.00 83.50 396 SER A CA 1
ATOM 3271 C C . SER A 1 396 ? 30.096 1.750 -30.304 1.00 83.50 396 SER A C 1
ATOM 3273 O O . SER A 1 396 ? 29.109 1.025 -30.185 1.00 83.50 396 SER A O 1
ATOM 3275 N N . SER A 1 397 ? 30.935 1.970 -29.286 1.00 82.06 397 SER A N 1
ATOM 3276 C CA . SER A 1 397 ? 30.671 1.496 -27.918 1.00 82.06 397 SER A CA 1
ATOM 3277 C C . SER A 1 397 ? 29.391 2.098 -27.331 1.00 82.06 397 SER A C 1
ATOM 3279 O O . SER A 1 397 ? 28.628 1.391 -26.690 1.00 82.06 397 SER A O 1
ATOM 3281 N N . GLU A 1 398 ? 29.102 3.369 -27.631 1.00 82.06 398 GLU A N 1
ATOM 3282 C CA . GLU A 1 398 ? 27.857 4.038 -27.222 1.00 82.06 398 GLU A CA 1
ATOM 3283 C C . GLU A 1 398 ? 26.620 3.314 -27.785 1.00 82.06 398 GLU A C 1
ATOM 3285 O O . GLU A 1 398 ? 25.636 3.123 -27.076 1.00 82.06 398 GLU A O 1
ATOM 3290 N N . MET A 1 399 ? 26.671 2.859 -29.044 1.00 85.06 399 MET A N 1
ATOM 3291 C CA . MET A 1 399 ? 25.578 2.079 -29.638 1.00 85.06 399 MET A CA 1
ATOM 3292 C C . MET A 1 399 ? 25.413 0.712 -28.974 1.00 85.06 399 MET A C 1
ATOM 3294 O O . MET A 1 399 ? 24.285 0.241 -28.844 1.00 85.06 399 MET A O 1
ATOM 3298 N N . GLU A 1 400 ? 26.507 0.092 -28.525 1.00 87.69 400 GLU A N 1
ATOM 3299 C CA . GLU A 1 400 ? 26.444 -1.141 -27.736 1.00 87.69 400 GLU A CA 1
ATOM 3300 C C . GLU A 1 400 ? 25.738 -0.905 -26.394 1.00 87.69 400 GLU A C 1
ATOM 3302 O O . GLU A 1 400 ? 24.824 -1.648 -26.053 1.00 87.69 400 GLU A O 1
ATOM 3307 N N . ASP A 1 401 ? 26.088 0.161 -25.670 1.00 86.75 401 ASP A N 1
ATOM 3308 C CA . ASP A 1 401 ? 25.470 0.488 -24.378 1.00 86.75 401 ASP A CA 1
ATOM 3309 C C . ASP A 1 401 ? 23.969 0.797 -24.515 1.00 86.75 401 ASP A C 1
ATOM 3311 O O . ASP A 1 401 ? 23.147 0.334 -23.717 1.00 86.75 401 ASP A O 1
ATOM 3315 N N . ILE A 1 402 ? 23.585 1.534 -25.564 1.00 87.56 402 ILE A N 1
ATOM 3316 C CA . ILE A 1 402 ? 22.177 1.787 -25.902 1.00 87.56 402 ILE A CA 1
ATOM 3317 C C . ILE A 1 402 ? 21.457 0.473 -26.217 1.00 87.56 402 ILE A C 1
ATOM 3319 O O . ILE A 1 402 ? 20.338 0.250 -25.746 1.00 87.56 402 ILE A O 1
ATOM 3323 N N . LEU A 1 403 ? 22.085 -0.402 -27.007 1.00 87.38 403 LEU A N 1
ATOM 3324 C CA . LEU A 1 403 ? 21.519 -1.694 -27.373 1.00 87.38 403 LEU A CA 1
ATOM 3325 C C . LEU A 1 403 ? 21.289 -2.573 -26.140 1.00 87.38 403 LEU A C 1
ATOM 3327 O O . LEU A 1 403 ? 20.225 -3.178 -26.030 1.00 87.38 403 LEU A O 1
ATOM 3331 N N . ILE A 1 404 ? 22.249 -2.614 -25.214 1.00 87.31 404 ILE A N 1
ATOM 3332 C CA . ILE A 1 404 ? 22.151 -3.349 -23.948 1.00 87.31 404 ILE A CA 1
ATOM 3333 C C . ILE A 1 404 ? 20.957 -2.841 -23.134 1.00 87.31 404 ILE A C 1
ATOM 3335 O O . ILE A 1 404 ? 20.120 -3.638 -22.712 1.00 87.31 404 ILE A O 1
ATOM 3339 N N . TYR A 1 405 ? 20.804 -1.522 -22.984 1.00 86.69 405 TYR A N 1
ATOM 3340 C CA . TYR A 1 405 ? 19.666 -0.945 -22.263 1.00 86.69 405 TYR A CA 1
ATOM 3341 C C . TYR A 1 405 ? 18.313 -1.252 -22.932 1.00 86.69 405 TYR A C 1
ATOM 3343 O O . TYR A 1 405 ? 17.345 -1.612 -22.259 1.00 86.69 405 TYR A O 1
ATOM 3351 N N . VAL A 1 406 ? 18.220 -1.152 -24.262 1.00 85.88 406 VAL A N 1
ATOM 3352 C CA . VAL A 1 406 ? 16.990 -1.500 -24.996 1.00 85.88 406 VAL A CA 1
ATOM 3353 C C . VAL A 1 406 ? 16.690 -2.999 -24.882 1.00 85.88 406 VAL A C 1
ATOM 3355 O O . VAL A 1 406 ? 15.535 -3.381 -24.674 1.00 85.88 406 VAL A O 1
ATOM 3358 N N . ASN A 1 407 ? 17.718 -3.847 -24.956 1.00 83.94 407 ASN A N 1
ATOM 3359 C CA . ASN A 1 407 ? 17.597 -5.288 -24.764 1.00 83.94 407 ASN A CA 1
ATOM 3360 C C . ASN A 1 407 ? 17.121 -5.634 -23.351 1.00 83.94 407 ASN A C 1
ATOM 3362 O O . ASN A 1 407 ? 16.256 -6.490 -23.222 1.00 83.94 407 ASN A O 1
ATOM 3366 N N . TRP A 1 408 ? 17.601 -4.936 -22.318 1.00 85.19 408 TRP A N 1
ATOM 3367 C CA . TRP A 1 408 ? 17.120 -5.090 -20.943 1.00 85.19 408 TRP A CA 1
ATOM 3368 C C . TRP A 1 408 ? 15.609 -4.847 -20.823 1.00 85.19 408 TRP A C 1
ATOM 3370 O O . TRP A 1 408 ? 14.906 -5.601 -20.150 1.00 85.19 408 TRP A O 1
ATOM 3380 N N . ILE A 1 409 ? 15.078 -3.830 -21.509 1.00 81.81 409 ILE A N 1
ATOM 3381 C CA . ILE A 1 409 ? 13.634 -3.569 -21.489 1.00 81.81 409 ILE A CA 1
ATOM 3382 C C . ILE A 1 409 ? 12.874 -4.698 -22.196 1.00 81.81 409 ILE A C 1
ATOM 3384 O O . ILE A 1 409 ? 11.852 -5.146 -21.682 1.00 81.81 409 ILE A O 1
ATOM 3388 N N . ILE A 1 410 ? 13.365 -5.178 -23.344 1.00 77.00 410 ILE A N 1
ATOM 3389 C CA . ILE A 1 410 ? 12.733 -6.258 -24.126 1.00 77.00 410 ILE A CA 1
ATOM 3390 C C . ILE A 1 410 ? 12.786 -7.597 -23.383 1.00 77.00 410 ILE A C 1
ATOM 3392 O O . ILE A 1 410 ? 11.793 -8.323 -23.336 1.00 77.00 410 ILE A O 1
ATOM 3396 N N . CYS A 1 411 ? 13.945 -7.916 -22.822 1.00 76.62 411 CYS A N 1
ATOM 3397 C CA . CYS A 1 411 ? 14.280 -9.170 -22.181 1.00 76.62 411 CYS A CA 1
ATOM 3398 C C . CYS A 1 411 ? 14.938 -8.865 -20.824 1.00 76.62 411 CYS A C 1
ATOM 3400 O O . CYS A 1 411 ? 16.167 -8.825 -20.743 1.00 76.62 411 CYS A O 1
ATOM 3402 N N . PRO A 1 412 ? 14.146 -8.665 -19.749 1.00 77.31 412 PRO A N 1
ATOM 3403 C CA . PRO A 1 412 ? 14.662 -8.408 -18.404 1.00 77.31 412 PRO A CA 1
ATOM 3404 C C . PRO A 1 412 ? 15.208 -9.692 -17.779 1.00 77.31 412 PRO A C 1
ATOM 3406 O O . PRO A 1 412 ? 14.692 -10.230 -16.798 1.00 77.31 412 PRO A O 1
ATOM 3409 N N . SER A 1 413 ? 16.247 -10.228 -18.398 1.00 75.12 413 SER A N 1
ATOM 3410 C CA . SER A 1 413 ? 17.028 -11.364 -17.942 1.00 75.12 413 SER A CA 1
ATOM 3411 C C . SER A 1 413 ? 18.489 -10.953 -17.929 1.00 75.12 413 SER A C 1
ATOM 3413 O O . SER A 1 413 ? 18.895 -10.120 -18.728 1.00 75.12 413 SER A O 1
ATOM 3415 N N . MET A 1 414 ? 19.246 -11.529 -17.005 1.00 70.12 414 MET A N 1
ATOM 3416 C CA . MET A 1 414 ? 20.690 -11.325 -16.866 1.00 70.12 414 MET A CA 1
ATOM 3417 C C . MET A 1 414 ? 21.381 -12.701 -16.868 1.00 70.12 414 MET A C 1
ATOM 3419 O O . MET A 1 414 ? 22.220 -13.007 -16.024 1.00 70.12 414 MET A O 1
ATOM 3423 N N . ASP A 1 415 ? 20.901 -13.595 -17.742 1.00 74.25 415 ASP A N 1
ATOM 3424 C CA . ASP A 1 415 ? 21.412 -14.953 -17.964 1.00 74.25 415 ASP A CA 1
ATOM 3425 C C . ASP A 1 415 ? 21.615 -15.208 -19.467 1.00 74.25 415 ASP A C 1
ATOM 3427 O O . ASP A 1 415 ? 21.518 -14.289 -20.274 1.00 74.25 415 ASP A O 1
ATOM 3431 N N . ASN A 1 416 ? 21.881 -16.451 -19.879 1.00 74.81 416 ASN A N 1
ATOM 3432 C CA . ASN A 1 416 ? 22.169 -16.788 -21.281 1.00 74.81 416 ASN A CA 1
ATOM 3433 C C . ASN A 1 416 ? 21.104 -16.299 -22.288 1.00 74.81 416 ASN A C 1
ATOM 3435 O O . ASN A 1 416 ? 21.424 -16.094 -23.460 1.00 74.81 416 ASN A O 1
ATOM 3439 N N . ARG A 1 417 ? 19.852 -16.093 -21.851 1.00 72.88 417 ARG A N 1
ATOM 3440 C CA . ARG A 1 417 ? 18.775 -15.545 -22.691 1.00 72.88 417 ARG A CA 1
ATOM 3441 C C . ARG A 1 417 ? 19.039 -14.095 -23.087 1.00 72.88 417 ARG A C 1
ATOM 3443 O O . ARG A 1 417 ? 18.695 -13.703 -24.199 1.00 72.88 417 ARG A O 1
ATOM 3450 N N . GLU A 1 418 ? 19.683 -13.326 -22.214 1.00 81.06 418 GLU A N 1
ATOM 3451 C CA . GLU A 1 418 ? 20.072 -11.942 -22.467 1.00 81.06 418 GLU A CA 1
ATOM 3452 C C . GLU A 1 418 ? 21.046 -11.867 -23.639 1.00 81.06 418 GLU A C 1
ATOM 3454 O O . GLU A 1 418 ? 20.805 -11.119 -24.583 1.00 81.06 418 GLU A O 1
ATOM 3459 N N . SER A 1 419 ? 22.112 -12.675 -23.611 1.00 81.31 419 SER A N 1
ATOM 3460 C CA . SER A 1 419 ? 23.147 -12.681 -24.651 1.00 81.31 419 SER A CA 1
ATOM 3461 C C . SER A 1 419 ? 22.589 -13.110 -26.008 1.00 81.31 419 SER A C 1
ATOM 3463 O O . SER A 1 419 ? 22.933 -12.532 -27.041 1.00 81.31 419 SER A O 1
ATOM 3465 N N . GLU A 1 420 ? 21.692 -14.101 -26.015 1.00 77.06 420 GLU A N 1
ATOM 3466 C CA . GLU A 1 420 ? 21.002 -14.534 -27.229 1.00 77.06 420 GLU A CA 1
ATOM 3467 C C . GLU A 1 420 ? 20.063 -13.444 -27.769 1.00 77.06 420 GLU A C 1
ATOM 3469 O O . GLU A 1 420 ? 20.087 -13.145 -28.966 1.00 77.06 420 GLU A O 1
ATOM 3474 N N . SER A 1 421 ? 19.270 -12.816 -26.895 1.00 78.62 421 SER A N 1
ATOM 3475 C CA . SER A 1 421 ? 18.385 -11.703 -27.254 1.00 78.62 421 SER A CA 1
ATOM 3476 C C . SER A 1 421 ? 19.173 -10.508 -27.792 1.00 78.62 421 SER A C 1
ATOM 3478 O O . SER A 1 421 ? 18.836 -9.979 -28.852 1.00 78.62 421 SER A O 1
ATOM 3480 N N . LEU A 1 422 ? 20.276 -10.144 -27.135 1.00 83.06 422 LEU A N 1
ATOM 3481 C CA . LEU A 1 422 ? 21.147 -9.040 -27.526 1.00 83.06 422 LEU A CA 1
ATOM 3482 C C . LEU A 1 422 ? 21.761 -9.284 -28.907 1.00 83.06 422 LEU A C 1
ATOM 3484 O O . LEU A 1 422 ? 21.711 -8.409 -29.769 1.00 83.06 422 LEU A O 1
ATOM 3488 N N . SER A 1 423 ? 22.281 -10.493 -29.150 1.00 81.50 423 SER A N 1
ATOM 3489 C CA . SER A 1 423 ? 22.830 -10.878 -30.454 1.00 81.50 423 SER A CA 1
ATOM 3490 C C . SER A 1 423 ? 21.770 -10.810 -31.556 1.00 81.50 423 SER A C 1
ATOM 3492 O O . SER A 1 423 ? 22.017 -10.250 -32.625 1.00 81.50 423 SER A O 1
ATOM 3494 N N . ARG A 1 424 ? 20.558 -11.317 -31.291 1.00 76.81 424 ARG A N 1
ATOM 3495 C CA . ARG A 1 424 ? 19.433 -11.245 -32.235 1.00 76.81 424 ARG A CA 1
ATOM 3496 C C . ARG A 1 424 ? 19.016 -9.803 -32.516 1.00 76.81 424 ARG A C 1
ATOM 3498 O O . ARG A 1 424 ? 18.813 -9.467 -33.679 1.00 76.81 424 ARG A O 1
ATOM 3505 N N . LEU A 1 425 ? 18.920 -8.957 -31.489 1.00 78.19 425 LEU A N 1
ATOM 3506 C CA . LEU A 1 425 ? 18.554 -7.548 -31.628 1.00 78.19 425 LEU A CA 1
ATOM 3507 C C . LEU A 1 425 ? 19.622 -6.769 -32.406 1.00 78.19 425 LEU A C 1
ATOM 3509 O O . LEU A 1 425 ? 19.284 -6.016 -33.318 1.00 78.19 425 LEU A O 1
ATOM 3513 N N . ARG A 1 426 ? 20.907 -7.007 -32.116 1.00 83.44 426 ARG A N 1
ATOM 3514 C CA . ARG A 1 426 ? 22.036 -6.433 -32.860 1.00 83.44 426 ARG A CA 1
ATOM 3515 C C . ARG A 1 426 ? 21.978 -6.802 -34.334 1.00 83.44 426 ARG A C 1
ATOM 3517 O O . ARG A 1 426 ? 21.989 -5.923 -35.192 1.00 83.44 426 ARG A O 1
ATOM 3524 N N . ASN A 1 427 ? 21.867 -8.100 -34.620 1.00 78.44 427 ASN A N 1
ATOM 3525 C CA . ASN A 1 427 ? 21.771 -8.610 -35.983 1.00 78.44 427 ASN A CA 1
ATOM 3526 C C . ASN A 1 427 ? 20.544 -8.036 -36.689 1.00 78.44 427 ASN A C 1
ATOM 3528 O O . ASN A 1 427 ? 20.621 -7.690 -37.863 1.00 78.44 427 ASN A O 1
ATOM 3532 N N . TRP A 1 428 ? 19.419 -7.900 -35.986 1.00 75.31 428 TRP A N 1
ATOM 3533 C CA . TRP A 1 428 ? 18.218 -7.286 -36.533 1.00 75.31 428 TRP A CA 1
ATOM 3534 C C . TRP A 1 428 ? 18.457 -5.825 -36.924 1.00 75.31 428 TRP A C 1
ATOM 3536 O O . TRP A 1 428 ? 18.150 -5.471 -38.057 1.00 75.31 428 TRP A O 1
ATOM 3546 N N . ILE A 1 429 ? 19.059 -4.997 -36.067 1.00 76.81 429 ILE A N 1
ATOM 3547 C CA . ILE A 1 429 ? 19.348 -3.587 -36.387 1.00 76.81 429 ILE A CA 1
ATOM 3548 C C . ILE A 1 429 ? 20.333 -3.484 -37.555 1.00 76.81 429 ILE A C 1
ATOM 3550 O O . ILE A 1 429 ? 20.066 -2.768 -38.514 1.00 76.81 429 ILE A O 1
ATOM 3554 N N . GLN A 1 430 ? 21.427 -4.249 -37.520 1.00 75.88 430 GLN A N 1
ATOM 3555 C CA . GLN A 1 430 ? 22.471 -4.213 -38.550 1.00 75.88 430 GLN A CA 1
ATOM 3556 C C . GLN A 1 430 ? 21.999 -4.764 -39.906 1.00 75.88 430 GLN A C 1
ATOM 3558 O O . GLN A 1 430 ? 22.375 -4.241 -40.950 1.00 75.88 430 GLN A O 1
ATOM 3563 N N . SER A 1 431 ? 21.152 -5.798 -39.912 1.00 70.94 431 SER A N 1
ATOM 3564 C CA . SER A 1 431 ? 20.576 -6.373 -41.141 1.00 70.94 431 SER A CA 1
ATOM 3565 C C . SER A 1 431 ? 19.375 -5.597 -41.681 1.00 70.94 431 SER A C 1
ATOM 3567 O O . SER A 1 431 ? 18.885 -5.903 -42.768 1.00 70.94 431 SER A O 1
ATOM 3569 N N . SER A 1 432 ? 18.872 -4.616 -40.929 1.00 61.69 432 SER A N 1
ATOM 3570 C CA . SER A 1 432 ? 17.724 -3.798 -41.321 1.00 61.69 432 SER A CA 1
ATOM 3571 C C . SER A 1 432 ? 18.128 -2.504 -42.030 1.00 61.69 432 SER A C 1
ATOM 3573 O O . SER A 1 432 ? 17.300 -1.594 -42.085 1.00 61.69 432 SER A O 1
ATOM 3575 N N . GLN A 1 433 ? 19.338 -2.417 -42.603 1.00 55.59 433 GLN A N 1
ATOM 3576 C CA . GLN A 1 433 ? 19.643 -1.421 -43.639 1.00 55.59 433 GLN A CA 1
ATOM 3577 C C . GLN A 1 433 ? 18.552 -1.551 -44.715 1.00 55.59 433 GLN A C 1
ATOM 3579 O O . GLN A 1 433 ? 18.548 -2.532 -45.459 1.00 55.59 433 GLN A O 1
ATOM 3584 N N . ARG A 1 434 ? 17.610 -0.586 -44.758 1.00 53.09 434 ARG A N 1
ATOM 3585 C CA . ARG A 1 434 ? 16.302 -0.580 -45.480 1.00 53.09 434 ARG A CA 1
ATOM 3586 C C . ARG A 1 434 ? 15.080 -1.078 -44.673 1.00 53.09 434 ARG A C 1
ATOM 3588 O O . ARG A 1 434 ? 14.335 -1.952 -45.106 1.00 53.09 434 ARG A O 1
ATOM 3595 N N . LEU A 1 435 ? 14.831 -0.446 -43.525 1.00 50.31 435 LEU A N 1
ATOM 3596 C CA . LEU A 1 435 ? 13.755 -0.684 -42.536 1.00 50.31 435 LEU A CA 1
ATOM 3597 C C . LEU A 1 435 ? 12.287 -0.743 -43.036 1.00 50.31 435 LEU A C 1
ATOM 3599 O O . LEU A 1 435 ? 11.411 -1.105 -42.250 1.00 50.31 435 LEU A O 1
ATOM 3603 N N . TYR A 1 436 ? 11.981 -0.383 -44.284 1.00 52.38 436 TYR A N 1
ATOM 3604 C CA . TYR A 1 436 ? 10.608 -0.050 -44.693 1.00 52.38 436 TYR A CA 1
ATOM 3605 C C . TYR A 1 436 ? 9.737 -1.243 -45.122 1.00 52.38 436 TYR A C 1
ATOM 3607 O O . TYR A 1 436 ? 8.527 -1.205 -44.905 1.00 52.38 436 TYR A O 1
ATOM 3615 N N . ASP A 1 437 ? 10.314 -2.321 -45.658 1.00 46.91 437 ASP A N 1
ATOM 3616 C CA . ASP A 1 437 ? 9.512 -3.328 -46.377 1.00 46.91 437 ASP A CA 1
ATOM 3617 C C . ASP A 1 437 ? 8.994 -4.491 -45.505 1.00 46.91 437 ASP A C 1
ATOM 3619 O O . ASP A 1 437 ? 8.124 -5.245 -45.934 1.00 46.91 437 ASP A O 1
ATOM 3623 N N . ASP A 1 438 ? 9.492 -4.646 -44.270 1.00 49.78 438 ASP A N 1
ATOM 3624 C CA . ASP A 1 438 ? 9.314 -5.894 -43.497 1.00 49.78 438 ASP A CA 1
ATOM 3625 C C . ASP A 1 438 ? 9.049 -5.676 -41.987 1.00 49.78 438 ASP A C 1
ATOM 3627 O O . ASP A 1 438 ? 9.057 -6.614 -41.181 1.00 49.78 438 ASP A O 1
ATOM 3631 N N . LEU A 1 439 ? 8.798 -4.421 -41.588 1.00 48.91 439 LEU A N 1
ATOM 3632 C CA . LEU A 1 439 ? 8.629 -3.996 -40.193 1.00 48.91 439 LEU A CA 1
ATOM 3633 C C . LEU A 1 439 ? 7.508 -4.753 -39.445 1.00 48.91 439 LEU A C 1
ATOM 3635 O O . LEU A 1 439 ? 7.772 -5.233 -38.343 1.00 48.91 439 LEU A O 1
ATOM 3639 N N . PRO A 1 440 ? 6.301 -4.979 -40.010 1.00 43.97 440 PRO A N 1
ATOM 3640 C CA . PRO A 1 440 ? 5.222 -5.670 -39.294 1.00 43.97 440 PRO A CA 1
ATOM 3641 C C . PRO A 1 440 ? 5.552 -7.131 -38.954 1.00 43.97 440 PRO A C 1
ATOM 3643 O O . PRO A 1 440 ? 5.251 -7.587 -37.853 1.00 43.97 440 PRO A O 1
ATOM 3646 N N . LYS A 1 441 ? 6.221 -7.856 -39.866 1.00 45.91 441 LYS A N 1
ATOM 3647 C CA . LYS A 1 441 ? 6.635 -9.259 -39.674 1.00 45.91 441 LYS A CA 1
ATOM 3648 C C . LYS A 1 441 ? 7.774 -9.395 -38.668 1.00 45.91 441 LYS A C 1
ATOM 3650 O O . LYS A 1 441 ? 7.792 -10.337 -37.882 1.00 45.91 441 LYS A O 1
ATOM 3655 N N . ARG A 1 442 ? 8.726 -8.457 -38.678 1.00 45.91 442 ARG A N 1
ATOM 3656 C CA . ARG A 1 442 ? 9.888 -8.477 -37.776 1.00 45.91 442 ARG A CA 1
ATOM 3657 C C . ARG A 1 442 ? 9.544 -7.978 -36.374 1.00 45.91 442 ARG A C 1
ATOM 3659 O O . ARG A 1 442 ? 10.002 -8.570 -35.399 1.00 45.91 442 ARG A O 1
ATOM 3666 N N . CYS A 1 443 ? 8.662 -6.984 -36.264 1.00 45.97 443 CYS A N 1
ATOM 3667 C CA . CYS A 1 443 ? 8.052 -6.612 -34.993 1.00 45.97 443 CYS A CA 1
ATOM 3668 C C . CYS A 1 443 ? 7.283 -7.793 -34.389 1.00 45.97 443 CYS A C 1
ATOM 3670 O O . CYS A 1 443 ? 7.285 -7.915 -33.174 1.00 45.97 443 CYS A O 1
ATOM 3672 N N . GLN A 1 444 ? 6.709 -8.705 -35.194 1.00 41.53 444 GLN A N 1
ATOM 3673 C CA . GLN A 1 444 ? 5.914 -9.849 -34.707 1.00 41.53 444 GLN A CA 1
ATOM 3674 C C . GLN A 1 444 ? 6.698 -10.822 -33.809 1.00 41.53 444 GLN A C 1
ATOM 3676 O O . GLN A 1 444 ? 6.120 -11.440 -32.921 1.00 41.53 444 GLN A O 1
ATOM 3681 N N . ASN A 1 445 ? 8.024 -10.872 -33.965 1.00 41.22 445 ASN A N 1
ATOM 3682 C CA . ASN A 1 445 ? 8.919 -11.661 -33.113 1.00 41.22 445 ASN A CA 1
ATOM 3683 C C . ASN A 1 445 ? 9.391 -10.906 -31.852 1.00 41.22 445 ASN A C 1
ATOM 3685 O O . ASN A 1 445 ? 9.748 -11.539 -30.864 1.00 41.22 445 ASN A O 1
ATOM 3689 N N . LEU A 1 446 ? 9.355 -9.567 -31.865 1.00 45.34 446 LEU A N 1
ATOM 3690 C CA . LEU A 1 446 ? 9.500 -8.690 -30.686 1.00 45.34 446 LEU A CA 1
ATOM 3691 C C . LEU A 1 446 ? 8.175 -8.546 -29.897 1.00 45.34 446 LEU A C 1
ATOM 3693 O O . LEU A 1 446 ? 8.174 -8.110 -28.746 1.00 45.34 446 LEU A O 1
ATOM 3697 N N . LEU A 1 447 ? 7.045 -8.901 -30.524 1.00 45.69 447 LEU A N 1
ATOM 3698 C CA . LEU A 1 447 ? 5.679 -8.441 -30.222 1.00 45.69 447 LEU A CA 1
ATOM 3699 C C . LEU A 1 447 ? 4.977 -9.098 -29.031 1.00 45.69 447 LEU A C 1
ATOM 3701 O O . LEU A 1 447 ? 3.838 -8.737 -28.755 1.00 45.69 447 LEU A O 1
ATOM 3705 N N . ASN A 1 448 ? 5.621 -9.998 -28.293 1.00 42.03 448 ASN A N 1
ATOM 3706 C CA . ASN A 1 448 ? 4.939 -10.682 -27.192 1.00 42.03 448 ASN A CA 1
ATOM 3707 C C . ASN A 1 448 ? 5.146 -10.054 -25.808 1.00 42.03 448 ASN A C 1
ATOM 3709 O O . ASN A 1 448 ? 4.527 -10.546 -24.868 1.00 42.03 448 ASN A O 1
ATOM 3713 N N . CYS A 1 449 ? 5.976 -9.010 -25.629 1.00 45.72 449 CYS A N 1
ATOM 3714 C CA . CYS A 1 449 ? 6.286 -8.567 -24.256 1.00 45.72 449 CYS A CA 1
ATOM 3715 C C . CYS A 1 449 ? 6.325 -7.060 -23.953 1.00 45.72 449 CYS A C 1
ATOM 3717 O O . CYS A 1 449 ? 6.191 -6.736 -22.781 1.00 45.72 449 CYS A O 1
ATOM 3719 N N . ASN A 1 450 ? 6.471 -6.121 -24.902 1.00 61.59 450 ASN A N 1
ATOM 3720 C CA . ASN A 1 450 ? 6.644 -4.706 -24.515 1.00 61.59 450 ASN A CA 1
ATOM 3721 C C . ASN A 1 450 ? 6.086 -3.686 -25.510 1.00 61.59 450 ASN A C 1
ATOM 3723 O O . ASN A 1 450 ? 6.802 -3.163 -26.367 1.00 61.59 450 ASN A O 1
ATOM 3727 N N . GLY A 1 451 ? 4.809 -3.339 -25.330 1.00 60.62 451 GLY A N 1
ATOM 3728 C CA . GLY A 1 451 ? 4.121 -2.321 -26.121 1.00 60.62 451 GLY A CA 1
ATOM 3729 C C . GLY A 1 451 ? 4.895 -1.001 -26.226 1.00 60.62 451 GLY A C 1
ATOM 3730 O O . GLY A 1 451 ? 5.023 -0.470 -27.326 1.00 60.62 451 GLY A O 1
ATOM 3731 N N . ILE A 1 452 ? 5.473 -0.507 -25.121 1.00 63.50 452 ILE A N 1
ATOM 3732 C CA . ILE A 1 452 ? 6.216 0.770 -25.067 1.00 63.50 452 ILE A CA 1
ATOM 3733 C C . ILE A 1 452 ? 7.389 0.790 -26.054 1.00 63.50 452 ILE A C 1
ATOM 3735 O O . ILE A 1 452 ? 7.536 1.752 -26.800 1.00 63.50 452 ILE A O 1
ATOM 3739 N N . ILE A 1 453 ? 8.189 -0.279 -26.110 1.00 65.44 453 ILE A N 1
ATOM 3740 C CA . ILE A 1 453 ? 9.335 -0.363 -27.028 1.00 65.44 453 ILE A CA 1
ATOM 3741 C C . ILE A 1 453 ? 8.868 -0.373 -28.483 1.00 65.44 453 ILE A C 1
ATOM 3743 O O . ILE A 1 453 ? 9.450 0.313 -29.317 1.00 65.44 453 ILE A O 1
ATOM 3747 N N . ILE A 1 454 ? 7.782 -1.085 -28.786 1.00 66.81 454 ILE A N 1
ATOM 3748 C CA . ILE A 1 454 ? 7.203 -1.130 -30.134 1.00 66.81 454 ILE A CA 1
ATOM 3749 C C . ILE A 1 454 ? 6.692 0.249 -30.550 1.00 66.81 454 ILE A C 1
ATOM 3751 O O . ILE A 1 454 ? 6.977 0.697 -31.657 1.00 66.81 454 ILE A O 1
ATOM 3755 N N . ALA A 1 455 ? 5.986 0.949 -29.662 1.00 64.88 455 ALA A N 1
ATOM 3756 C CA . ALA A 1 455 ? 5.529 2.308 -29.917 1.00 64.88 455 ALA A CA 1
ATOM 3757 C C . ALA A 1 455 ? 6.707 3.277 -30.111 1.00 64.88 455 ALA A C 1
ATOM 3759 O O . ALA A 1 455 ? 6.657 4.092 -31.031 1.00 64.88 455 ALA A O 1
ATOM 3760 N N . CYS A 1 456 ? 7.789 3.153 -29.332 1.00 67.75 456 CYS A N 1
ATOM 3761 C CA . CYS A 1 456 ? 9.027 3.901 -29.563 1.00 67.75 456 CYS A CA 1
ATOM 3762 C C . CYS A 1 456 ? 9.619 3.595 -30.946 1.00 67.75 456 CYS A C 1
ATOM 3764 O O . CYS A 1 456 ? 9.877 4.523 -31.699 1.00 67.75 456 CYS A O 1
ATOM 3766 N N . PHE A 1 457 ? 9.767 2.324 -31.335 1.00 68.88 457 PHE A N 1
ATOM 3767 C CA . PHE A 1 457 ? 10.294 1.967 -32.659 1.00 68.88 457 PHE A CA 1
ATOM 3768 C C . PHE A 1 457 ? 9.414 2.506 -33.791 1.00 68.88 457 PHE A C 1
ATOM 3770 O O . PHE A 1 457 ? 9.929 3.143 -34.703 1.00 68.88 457 PHE A O 1
ATOM 3777 N N . ILE A 1 458 ? 8.095 2.308 -33.724 1.00 67.00 458 ILE A N 1
ATOM 3778 C CA . ILE A 1 458 ? 7.142 2.803 -34.727 1.00 67.00 458 ILE A CA 1
ATOM 3779 C C . ILE A 1 458 ? 7.246 4.326 -34.835 1.00 67.00 458 ILE A C 1
ATOM 3781 O O . ILE A 1 458 ? 7.477 4.848 -35.921 1.00 67.00 458 ILE A O 1
ATOM 3785 N N . THR A 1 459 ? 7.133 5.051 -33.722 1.00 65.12 459 THR A N 1
ATOM 3786 C CA . THR A 1 459 ? 7.206 6.519 -33.747 1.00 65.12 459 THR A CA 1
ATOM 3787 C C . THR A 1 459 ? 8.561 7.032 -34.227 1.00 65.12 459 THR A C 1
ATOM 3789 O O . THR A 1 459 ? 8.588 7.919 -35.073 1.00 65.12 459 THR A O 1
ATOM 3792 N N . SER A 1 460 ? 9.678 6.451 -33.786 1.00 66.94 460 SER A N 1
ATOM 3793 C CA . SER A 1 460 ? 11.010 6.827 -34.272 1.00 66.94 460 SER A CA 1
ATOM 3794 C C . SER A 1 460 ? 11.199 6.528 -35.763 1.00 66.94 460 SER A C 1
ATOM 3796 O O . SER A 1 460 ? 11.861 7.295 -36.449 1.00 66.94 460 SER A O 1
ATOM 3798 N N . ILE A 1 461 ? 10.612 5.454 -36.299 1.00 65.56 461 ILE A N 1
ATOM 3799 C CA . ILE A 1 461 ? 10.703 5.121 -37.730 1.00 65.56 461 ILE A CA 1
ATOM 3800 C C . ILE A 1 461 ? 9.838 6.063 -38.575 1.00 65.56 461 ILE A C 1
ATOM 3802 O O . ILE A 1 461 ? 10.313 6.562 -39.591 1.00 65.56 461 ILE A O 1
ATOM 3806 N N . PHE A 1 462 ? 8.596 6.336 -38.161 1.00 62.88 462 PHE A N 1
ATOM 3807 C CA . PHE A 1 462 ? 7.657 7.158 -38.936 1.00 62.88 462 PHE A CA 1
ATOM 3808 C C . PHE A 1 462 ? 7.899 8.666 -38.801 1.00 62.88 462 PHE A C 1
ATOM 3810 O O . PHE A 1 462 ? 7.639 9.399 -39.748 1.00 62.88 462 PHE A O 1
ATOM 3817 N N . PHE A 1 463 ? 8.414 9.132 -37.660 1.00 62.59 463 PHE A N 1
ATOM 3818 C CA . PHE A 1 463 ? 8.626 10.557 -37.382 1.00 62.59 463 PHE A CA 1
ATOM 3819 C C . PHE A 1 463 ? 10.108 10.958 -37.319 1.00 62.59 463 PHE A C 1
ATOM 3821 O O . PHE A 1 463 ? 10.415 12.071 -36.906 1.00 62.59 463 PHE A O 1
ATOM 3828 N N . SER A 1 464 ? 11.040 10.096 -37.750 1.00 55.03 464 SER A N 1
ATOM 3829 C CA . SER A 1 464 ? 12.453 10.487 -37.926 1.00 55.03 464 SER A CA 1
ATOM 3830 C C . SER A 1 464 ? 12.655 11.531 -39.030 1.00 55.03 464 SER A C 1
ATOM 3832 O O . SER A 1 464 ? 13.659 12.239 -39.008 1.00 55.03 464 SER A O 1
ATOM 3834 N N . ALA A 1 465 ? 11.709 11.643 -39.970 1.00 48.00 465 ALA A N 1
ATOM 3835 C CA . ALA A 1 465 ? 11.756 12.578 -41.094 1.00 48.00 465 ALA A CA 1
ATOM 3836 C C . ALA A 1 465 ? 10.889 13.843 -40.908 1.00 48.00 465 ALA A C 1
ATOM 3838 O O . ALA A 1 465 ? 11.126 14.834 -41.595 1.00 48.00 465 ALA A O 1
ATOM 3839 N N . ASP A 1 466 ? 9.926 13.836 -39.976 1.00 49.75 466 ASP A N 1
ATOM 3840 C CA . ASP A 1 466 ? 8.963 14.928 -39.771 1.00 49.75 466 ASP A CA 1
ATOM 3841 C C . ASP A 1 466 ? 9.203 15.668 -38.443 1.00 49.75 466 ASP A C 1
ATOM 3843 O O . ASP A 1 466 ? 9.389 15.059 -37.391 1.00 49.75 466 ASP A O 1
ATOM 3847 N N . HIS A 1 467 ? 9.138 17.006 -38.477 1.00 47.56 467 HIS A N 1
ATOM 3848 C CA . HIS A 1 467 ? 9.396 17.941 -37.364 1.00 47.56 467 HIS A CA 1
ATOM 3849 C C . HIS A 1 467 ? 8.358 17.913 -36.216 1.00 47.56 467 HIS A C 1
ATOM 3851 O O . HIS A 1 467 ? 8.035 18.949 -35.630 1.00 47.56 467 HIS A O 1
ATOM 3857 N N . LEU A 1 468 ? 7.798 16.754 -35.874 1.00 50.69 468 LEU A N 1
ATOM 3858 C CA . LEU A 1 468 ? 6.929 16.622 -34.708 1.00 50.69 468 LEU A CA 1
ATOM 3859 C C . LEU A 1 468 ? 7.757 16.794 -33.432 1.00 50.69 468 LEU A C 1
ATOM 3861 O O . LEU A 1 468 ? 8.694 16.036 -33.186 1.00 50.69 468 LEU A O 1
ATOM 3865 N N . HIS A 1 469 ? 7.396 17.793 -32.618 1.00 60.66 469 HIS A N 1
ATOM 3866 C CA . HIS A 1 469 ? 8.039 18.065 -31.331 1.00 60.66 469 HIS A CA 1
ATOM 3867 C C . HIS A 1 469 ? 8.070 16.790 -30.473 1.00 60.66 469 HIS A C 1
ATOM 3869 O O . HIS A 1 469 ? 7.063 16.088 -30.385 1.00 60.66 469 HIS A O 1
ATOM 3875 N N . VAL A 1 470 ? 9.202 16.508 -29.820 1.00 59.16 470 VAL A N 1
ATOM 3876 C CA . VAL A 1 470 ? 9.441 15.274 -29.038 1.00 59.16 470 VAL A CA 1
ATOM 3877 C C . VAL A 1 470 ? 8.303 14.989 -28.052 1.00 59.16 470 VAL A C 1
ATOM 3879 O O . VAL A 1 470 ? 7.853 13.853 -27.933 1.00 59.16 470 VAL A O 1
ATOM 3882 N N . ASP A 1 471 ? 7.762 16.027 -27.415 1.00 52.75 471 ASP A N 1
ATOM 3883 C CA . ASP A 1 471 ? 6.661 15.879 -26.456 1.00 52.75 471 ASP A CA 1
ATOM 3884 C C . ASP A 1 471 ? 5.349 15.396 -27.107 1.00 52.75 471 ASP A C 1
ATOM 3886 O O . ASP A 1 471 ? 4.600 14.639 -26.492 1.00 52.75 471 ASP A O 1
ATOM 3890 N N . HIS A 1 472 ? 5.089 15.742 -28.375 1.00 60.91 472 HIS A N 1
ATOM 3891 C CA . HIS A 1 472 ? 3.945 15.207 -29.122 1.00 60.91 472 HIS A CA 1
ATOM 3892 C C . HIS A 1 472 ? 4.156 13.738 -29.503 1.00 60.91 472 HIS A C 1
ATOM 3894 O O . HIS A 1 472 ? 3.210 12.955 -29.452 1.00 60.91 472 HIS A O 1
ATOM 3900 N N . GLN A 1 473 ? 5.386 13.335 -29.839 1.00 63.78 473 GLN A N 1
ATOM 3901 C CA . GLN A 1 473 ? 5.703 11.929 -30.112 1.00 63.78 473 GLN A CA 1
ATOM 3902 C C . GLN A 1 473 ? 5.568 11.072 -28.845 1.00 63.78 473 GLN A C 1
ATOM 3904 O O . GLN A 1 473 ? 4.975 9.998 -28.890 1.00 63.78 473 GLN A O 1
ATOM 3909 N N . ILE A 1 474 ? 6.027 11.575 -27.694 1.00 59.84 474 ILE A N 1
ATOM 3910 C CA . ILE A 1 474 ? 5.855 10.917 -26.389 1.00 59.84 474 ILE A CA 1
ATOM 3911 C C . ILE A 1 474 ? 4.372 10.819 -26.020 1.00 59.84 474 ILE A C 1
ATOM 3913 O O . ILE A 1 474 ? 3.918 9.757 -25.598 1.00 59.84 474 ILE A O 1
ATOM 3917 N N . SER A 1 475 ? 3.601 11.888 -26.236 1.00 61.59 475 SER A N 1
ATOM 3918 C CA . SER A 1 475 ? 2.151 11.878 -26.027 1.00 61.59 475 SER A CA 1
ATOM 3919 C C . SER A 1 475 ? 1.450 10.840 -26.914 1.00 61.59 475 SER A C 1
ATOM 3921 O O . SER A 1 475 ? 0.584 10.109 -26.436 1.00 61.59 475 SER A O 1
ATOM 3923 N N . LEU A 1 476 ? 1.872 10.691 -28.176 1.00 64.12 476 LEU A N 1
ATOM 3924 C CA . LEU A 1 476 ? 1.374 9.653 -29.086 1.00 64.12 476 LEU A CA 1
ATOM 3925 C C . LEU A 1 476 ? 1.736 8.242 -28.608 1.00 64.12 476 LEU A C 1
ATOM 3927 O O . LEU A 1 476 ? 0.864 7.379 -28.597 1.00 64.12 476 LEU A O 1
ATOM 3931 N N . ILE A 1 477 ? 2.978 8.007 -28.170 1.00 62.78 477 ILE A N 1
ATOM 3932 C CA . ILE A 1 477 ? 3.403 6.726 -27.578 1.00 62.78 477 ILE A CA 1
ATOM 3933 C C . ILE A 1 477 ? 2.505 6.387 -26.390 1.00 62.78 477 ILE A C 1
ATOM 3935 O O . ILE A 1 477 ? 1.946 5.299 -26.336 1.00 62.78 477 ILE A O 1
ATOM 3939 N N . GLN A 1 478 ? 2.303 7.335 -25.476 1.00 60.41 478 GLN A N 1
ATOM 3940 C CA . GLN A 1 478 ? 1.455 7.145 -24.299 1.00 60.41 478 GLN A CA 1
ATOM 3941 C C . GLN A 1 478 ? -0.033 6.970 -24.663 1.00 60.41 478 GLN A C 1
ATOM 3943 O O . GLN A 1 478 ? -0.742 6.219 -23.991 1.00 60.41 478 GLN A O 1
ATOM 3948 N N . GLY A 1 479 ? -0.503 7.612 -25.738 1.00 56.09 479 GLY A N 1
ATOM 3949 C CA . GLY A 1 479 ? -1.878 7.538 -26.236 1.00 56.09 479 GLY A CA 1
ATOM 3950 C C . GLY A 1 479 ? -2.204 6.288 -27.065 1.00 56.09 479 GLY A C 1
ATOM 3951 O O . GLY A 1 479 ? -3.358 5.861 -27.082 1.00 56.09 479 GLY A O 1
ATOM 3952 N N . ILE A 1 480 ? -1.220 5.652 -27.713 1.00 58.97 480 ILE A N 1
ATOM 3953 C CA . ILE A 1 480 ? -1.409 4.389 -28.457 1.00 58.97 480 ILE A CA 1
ATOM 3954 C C . ILE A 1 480 ? -1.905 3.271 -27.527 1.00 58.97 480 ILE A C 1
ATOM 3956 O O . ILE A 1 480 ? -2.713 2.445 -27.947 1.00 58.97 480 ILE A O 1
ATOM 3960 N N . PHE A 1 481 ? -1.514 3.294 -26.252 1.00 53.06 481 PHE A N 1
ATOM 3961 C CA . PHE A 1 481 ? -1.985 2.340 -25.239 1.00 53.06 481 PHE A CA 1
ATOM 3962 C C . PHE A 1 481 ? -3.383 2.643 -24.696 1.00 53.06 481 PHE A C 1
ATOM 3964 O O . PHE A 1 481 ? -3.952 1.815 -23.999 1.00 53.06 481 PHE A O 1
ATOM 3971 N N . ALA A 1 482 ? -3.944 3.813 -25.002 1.00 43.78 482 ALA A N 1
ATOM 3972 C CA . ALA A 1 482 ? -5.186 4.298 -24.413 1.00 43.78 482 ALA A CA 1
ATOM 3973 C C . ALA A 1 482 ? -6.438 4.002 -25.241 1.00 43.78 482 ALA A C 1
ATOM 3975 O O . ALA A 1 482 ? -7.553 4.212 -24.760 1.00 43.78 482 ALA A O 1
ATOM 3976 N N . LYS A 1 483 ? -6.285 3.570 -26.500 1.00 40.31 483 LYS A N 1
ATOM 3977 C CA . LYS A 1 483 ? -7.453 3.231 -27.311 1.00 40.31 483 LYS A CA 1
ATOM 3978 C C . LYS A 1 483 ? -8.091 1.962 -26.745 1.00 40.31 483 LYS A C 1
ATOM 3980 O O . LYS A 1 483 ? -7.374 0.981 -26.552 1.00 40.31 483 LYS A O 1
ATOM 3985 N N . PRO A 1 484 ? -9.412 1.968 -26.493 1.00 37.56 484 PRO A N 1
ATOM 3986 C CA . PRO A 1 484 ? -10.099 0.774 -26.040 1.00 37.56 484 PRO A CA 1
ATOM 3987 C C . PRO A 1 484 ? -9.852 -0.333 -27.059 1.00 37.56 484 PRO A C 1
ATOM 3989 O O . PRO A 1 484 ? -9.873 -0.083 -28.271 1.00 37.56 484 PRO A O 1
ATOM 3992 N N . GLU A 1 485 ? -9.630 -1.549 -26.563 1.00 40.50 485 GLU A N 1
ATOM 3993 C CA . GLU A 1 485 ? -9.869 -2.743 -27.359 1.00 40.50 485 GLU A CA 1
ATOM 3994 C C . GLU A 1 485 ? -11.284 -2.592 -27.909 1.00 40.50 485 GLU A C 1
ATOM 3996 O O . GLU A 1 485 ? -12.275 -2.657 -27.183 1.00 40.50 485 GLU A O 1
ATOM 4001 N N . THR A 1 486 ? -11.374 -2.259 -29.193 1.00 33.38 486 THR A N 1
ATOM 4002 C CA . THR A 1 486 ? -12.639 -2.355 -29.899 1.00 33.38 486 THR A CA 1
ATOM 4003 C C . THR A 1 486 ? -12.962 -3.833 -29.863 1.00 33.38 486 THR A C 1
ATOM 4005 O O . THR A 1 486 ? -12.252 -4.641 -30.461 1.00 33.38 486 THR A O 1
ATOM 4008 N N . THR A 1 487 ? -13.965 -4.174 -29.059 1.00 30.94 487 THR A N 1
ATOM 4009 C CA . THR A 1 487 ? -14.577 -5.492 -28.999 1.00 30.94 487 THR A CA 1
ATOM 4010 C C . THR A 1 487 ? -14.745 -6.002 -30.424 1.00 30.94 487 THR A C 1
ATOM 4012 O O . THR A 1 487 ? -15.488 -5.420 -31.218 1.00 30.94 487 THR A O 1
ATOM 4015 N N . LYS A 1 488 ? -13.985 -7.043 -30.761 1.00 30.59 488 LYS A N 1
ATOM 4016 C CA . LYS A 1 488 ? -14.269 -7.900 -31.905 1.00 30.59 488 LYS A CA 1
ATOM 4017 C C . LYS A 1 488 ? -15.096 -9.077 -31.441 1.00 30.59 488 LYS A C 1
ATOM 4019 O O . LYS A 1 488 ? -14.744 -9.638 -30.380 1.00 30.59 488 LYS A O 1
#

Sequence (488 aa):
MFLQWDQLEEILEFRKHHNDKHAQLNNIVQNIDFLESFFTQLLEELKLCSTSDETMDKYPNAGPLLTLASTHPYMGFSPVIATLLINCLLEYSKINFESDASLDTTAPKDKPTVWCIIRLRRFISMSYINDTKKTTRTIVQQITSLLDKNRKQLNAQKITKLANTCMNLIHEREVFVLIEKLVDCALNDSEPSLYIDLPNPLLSDEFIYRLLQEDTSLTTMRTQYLKWPIELKIKLLHNYPDMFEIEILNFIENYTASMDYISLDDLIGQYMKNDFVQLLQKSSYLACRFISTLSDYTIQFQSWKLVKLGQCMNYCLRTQIFELCRREIDNATFQHVEAHAIHNAISNYIFGSGSSIHISNRRNEAWCISLSFTRFTWYCVYRLVQWNTNDDNLWSSEMEDILIYVNWIICPSMDNRESESLSRLRNWIQSSQRLYDDLPKRCQNLLNCNGIIIACFITSIFFSADHLHVDHQISLIQGIFAKPETTK

Secondary structure (DSSP, 8-state):
----HHHHHHHH--SSS---HHHHHHHHHHTHHHHHHHHHHHHHHHHT--SHHHHHHH-TTHHHHHHHHHH-TTGGGSHHHHHHHHHHHHHHTT--SS------TTS-TTHHHHHHHHHHHHHHHH-TTS-THHHHHHHHHHHHHHHHHSTTT--HHHHHHHHHHHHTTTTSTTHHHHHHHHHHHHHSS----SSS--SS-SS-HHHHHHHH---SSSS-HHHHHTTS-HHHHHHHHHH-HHHHHHHHHHHHHHHHT--S---HHHHHHHHTT-HHHHHHHT-HHHHHHHHHHHHHHHHHH--HHHHHHHHHHHHHH--HHHHHHHHHHHHS-TTS--HHHHHHHHHHHHHSSS-GGGHHHHHHHHHHHHHH-HHHHHHHHHHHHHHHH-TT----HHHHHHHHHHHHHH----SHHHHHHHHHHHHHHHHTTTTTSSHHHHHHHHTTT-HHHHHHHHHHHHSSSS---HHHHHHHHHHHTTS-----